Protein AF-0000000084153912 (afdb_homodimer)

Structure (mmCIF, N/CA/C/O backbone):
data_AF-0000000084153912-model_v1
#
loop_
_entity.id
_entity.type
_entity.pdbx_description
1 polymer 'Zn(2)-C6 fungal-type domain-containing protein'
#
loop_
_atom_site.group_PDB
_atom_site.id
_atom_site.type_symbol
_atom_site.label_atom_id
_atom_site.label_alt_id
_atom_site.label_comp_id
_atom_site.label_asym_id
_atom_site.label_entity_id
_atom_site.label_seq_id
_atom_site.pdbx_PDB_ins_code
_atom_site.Cartn_x
_atom_site.Cartn_y
_atom_site.Cartn_z
_atom_site.occupancy
_atom_site.B_iso_or_equiv
_atom_site.auth_seq_id
_atom_site.auth_comp_id
_atom_site.auth_asym_id
_atom_site.auth_atom_id
_atom_site.pdbx_PDB_model_num
ATOM 1 N N . MET A 1 1 ? 90.625 -29.375 1.543 1 29.06 1 MET A N 1
ATOM 2 C CA . MET A 1 1 ? 89.438 -28.594 1.212 1 29.06 1 MET A CA 1
ATOM 3 C C . MET A 1 1 ? 88.188 -29.438 1.377 1 29.06 1 MET A C 1
ATOM 5 O O . MET A 1 1 ? 87.875 -30.297 0.55 1 29.06 1 MET A O 1
ATOM 9 N N . MET A 1 2 ? 87.75 -29.734 2.609 1 36.56 2 MET A N 1
ATOM 10 C CA . MET A 1 2 ? 86.812 -30.797 3.059 1 36.56 2 MET A CA 1
ATOM 11 C C . MET A 1 2 ? 85.375 -30.484 2.658 1 36.56 2 MET A C 1
ATOM 13 O O . MET A 1 2 ? 84.938 -29.328 2.678 1 36.56 2 MET A O 1
ATOM 17 N N . PRO A 1 3 ? 84.688 -31.375 1.84 1 38 3 PRO A N 1
ATOM 18 C CA . PRO A 1 3 ? 83.375 -31.172 1.263 1 38 3 PRO A CA 1
ATOM 19 C C . PRO A 1 3 ? 82.312 -30.906 2.32 1 38 3 PRO A C 1
ATOM 21 O O . PRO A 1 3 ? 82.438 -31.297 3.479 1 38 3 PRO A O 1
ATOM 24 N N . SER A 1 4 ? 81.562 -29.734 2.275 1 36.84 4 SER A N 1
ATOM 25 C CA . SER A 1 4 ? 80.5 -29.125 3.105 1 36.84 4 SER A CA 1
ATOM 26 C C . SER A 1 4 ? 79.25 -29.969 3.115 1 36.84 4 SER A C 1
ATOM 28 O O . SER A 1 4 ? 78.688 -30.219 2.062 1 36.84 4 SER A O 1
ATOM 30 N N . ASP A 1 5 ? 79.188 -30.938 3.99 1 32.72 5 ASP A N 1
ATOM 31 C CA . ASP A 1 5 ? 78.125 -31.906 4.211 1 32.72 5 ASP A CA 1
ATOM 32 C C . ASP A 1 5 ? 76.75 -31.188 4.441 1 32.72 5 ASP A C 1
ATOM 34 O O . ASP A 1 5 ? 76.625 -30.406 5.391 1 32.72 5 ASP A O 1
ATOM 38 N N . GLU A 1 6 ? 76.062 -30.781 3.346 1 34.53 6 GLU A N 1
ATOM 39 C CA . GLU A 1 6 ? 74.75 -30.156 3.357 1 34.53 6 GLU A CA 1
ATOM 40 C C . GLU A 1 6 ? 73.75 -31.016 4.105 1 34.53 6 GLU A C 1
ATOM 42 O O . GLU A 1 6 ? 73.5 -32.188 3.746 1 34.53 6 GLU A O 1
ATOM 47 N N . MET A 1 7 ? 73.625 -30.859 5.43 1 31.34 7 MET A N 1
ATOM 48 C CA . MET A 1 7 ? 72.75 -31.578 6.363 1 31.34 7 MET A CA 1
ATOM 49 C C . MET A 1 7 ? 71.312 -31.5 5.934 1 31.34 7 MET A C 1
ATOM 51 O O . MET A 1 7 ? 70.812 -30.406 5.684 1 31.34 7 MET A O 1
ATOM 55 N N . ALA A 1 8 ? 70.688 -32.625 5.434 1 36.81 8 ALA A N 1
ATOM 56 C CA . ALA A 1 8 ? 69.312 -32.969 5.012 1 36.81 8 ALA A CA 1
ATOM 57 C C . ALA A 1 8 ? 68.312 -32.594 6.094 1 36.81 8 ALA A C 1
ATOM 59 O O . ALA A 1 8 ? 68.312 -33.188 7.176 1 36.81 8 ALA A O 1
ATOM 60 N N . SER A 1 9 ? 67.938 -31.297 6.383 1 33.66 9 SER A N 1
ATOM 61 C CA . SER A 1 9 ? 66.938 -30.906 7.398 1 33.66 9 SER A CA 1
ATOM 62 C C . SER A 1 9 ? 65.625 -31.562 7.168 1 33.66 9 SER A C 1
ATOM 64 O O . SER A 1 9 ? 65 -31.453 6.086 1 33.66 9 SER A O 1
ATOM 66 N N . SER A 1 10 ? 65.375 -32.75 7.672 1 33.38 10 SER A N 1
ATOM 67 C CA . SER A 1 10 ? 64.125 -33.5 7.633 1 33.38 10 SER A CA 1
ATOM 68 C C . SER A 1 10 ? 62.938 -32.688 8.102 1 33.38 10 SER A C 1
ATOM 70 O O . SER A 1 10 ? 63 -32.062 9.172 1 33.38 10 SER A O 1
ATOM 72 N N . LYS A 1 11 ? 62.219 -32.094 7.195 1 35.62 11 LYS A N 1
ATOM 73 C CA . LYS A 1 11 ? 60.969 -31.359 7.383 1 35.62 11 LYS A CA 1
ATOM 74 C C . LYS A 1 11 ? 59.969 -32.156 8.195 1 35.62 11 LYS A C 1
ATOM 76 O O . LYS A 1 11 ? 59.531 -33.219 7.754 1 35.62 11 LYS A O 1
ATOM 81 N N . VAL A 1 12 ? 60.156 -32.281 9.531 1 34.31 12 VAL A N 1
ATOM 82 C CA . VAL A 1 12 ? 59.219 -32.938 10.43 1 34.31 12 VAL A CA 1
ATOM 83 C C . VAL A 1 12 ? 57.812 -32.406 10.18 1 34.31 12 VAL A C 1
ATOM 85 O O . VAL A 1 12 ? 57.562 -31.203 10.203 1 34.31 12 VAL A O 1
ATOM 88 N N . ARG A 1 13 ? 57 -33.156 9.469 1 36.72 13 ARG A N 1
ATOM 89 C CA . ARG A 1 13 ? 55.594 -32.844 9.234 1 36.72 13 ARG A CA 1
ATOM 90 C C . ARG A 1 13 ? 54.844 -32.594 10.547 1 36.72 13 ARG A C 1
ATOM 92 O O . ARG A 1 13 ? 54.938 -33.406 11.477 1 36.72 13 ARG A O 1
ATOM 99 N N . ARG A 1 14 ? 54.594 -31.375 10.906 1 37.56 14 ARG A N 1
ATOM 100 C CA . ARG A 1 14 ? 53.844 -30.984 12.086 1 37.56 14 ARG A CA 1
ATOM 101 C C . ARG A 1 14 ? 52.5 -31.719 12.148 1 37.56 14 ARG A C 1
ATOM 103 O O . ARG A 1 14 ? 51.781 -31.812 11.148 1 37.56 14 ARG A O 1
ATOM 110 N N . ALA A 1 15 ? 52.375 -32.688 13.016 1 36.41 15 ALA A N 1
ATOM 111 C CA . ALA A 1 15 ? 51.125 -33.406 13.273 1 36.41 15 ALA A CA 1
ATOM 112 C C . ALA A 1 15 ? 49.969 -32.438 13.531 1 36.41 15 ALA A C 1
ATOM 114 O O . ALA A 1 15 ? 50.094 -31.516 14.336 1 36.41 15 ALA A O 1
ATOM 115 N N . HIS A 1 16 ? 49.219 -32.125 12.562 1 41.38 16 HIS A N 1
ATOM 116 C CA . HIS A 1 16 ? 48.094 -31.25 12.758 1 41.38 16 HIS A CA 1
ATOM 117 C C . HIS A 1 16 ? 47.219 -31.734 13.898 1 41.38 16 HIS A C 1
ATOM 119 O O . HIS A 1 16 ? 46.906 -32.938 14.008 1 41.38 16 HIS A O 1
ATOM 125 N N . ARG A 1 17 ? 47.312 -31.156 15.086 1 40.78 17 ARG A N 1
ATOM 126 C CA . ARG A 1 17 ? 46.469 -31.453 16.25 1 40.78 17 ARG A CA 1
ATOM 127 C C . ARG A 1 17 ? 45 -31.453 15.891 1 40.78 17 ARG A C 1
ATOM 129 O O . ARG A 1 17 ? 44.469 -30.469 15.383 1 40.78 17 ARG A O 1
ATOM 136 N N . LYS A 1 18 ? 44.406 -32.594 15.688 1 46.91 18 LYS A N 1
ATOM 137 C CA . LYS A 1 18 ? 43 -32.812 15.508 1 46.91 18 LYS A CA 1
ATOM 138 C C . LYS A 1 18 ? 42.188 -32.156 16.641 1 46.91 18 LYS A C 1
ATOM 140 O O . LYS A 1 18 ? 42.531 -32.312 17.812 1 46.91 18 LYS A O 1
ATOM 145 N N . THR A 1 19 ? 41.719 -30.953 16.359 1 50.84 19 THR A N 1
ATOM 146 C CA . THR A 1 19 ? 40.875 -30.391 17.406 1 50.84 19 THR A CA 1
ATOM 147 C C . THR A 1 19 ? 39.594 -31.234 17.578 1 50.84 19 THR A C 1
ATOM 149 O O . THR A 1 19 ? 38.906 -31.531 16.594 1 50.84 19 THR A O 1
ATOM 152 N N . ARG A 1 20 ? 39.469 -32.125 18.562 1 62.78 20 ARG A N 1
ATOM 153 C CA . ARG A 1 20 ? 38.344 -33.031 18.875 1 62.78 20 ARG A CA 1
ATOM 154 C C . ARG A 1 20 ? 37.094 -32.219 19.188 1 62.78 20 ARG A C 1
ATOM 156 O O . ARG A 1 20 ? 36 -32.781 19.297 1 62.78 20 ARG A O 1
ATOM 163 N N . THR A 1 21 ? 37.156 -30.922 19.344 1 65.19 21 THR A N 1
ATOM 164 C CA . THR A 1 21 ? 36.031 -30.156 19.828 1 65.19 21 THR A CA 1
ATOM 165 C C . THR A 1 21 ? 35.375 -29.328 18.703 1 65.19 21 THR A C 1
ATOM 167 O O . THR A 1 21 ? 34.688 -28.344 18.953 1 65.19 21 THR A O 1
ATOM 170 N N . GLY A 1 22 ? 35.688 -29.641 17.469 1 70.44 22 GLY A N 1
ATOM 171 C CA . GLY A 1 22 ? 35.094 -28.938 16.344 1 70.44 22 GLY A CA 1
ATOM 172 C C . GLY A 1 22 ? 33.594 -29.203 16.188 1 70.44 22 GLY A C 1
ATOM 173 O O . GLY A 1 22 ? 33.062 -30.141 16.797 1 70.44 22 GLY A O 1
ATOM 174 N N . CYS A 1 23 ? 32.875 -28.281 15.414 1 72.06 23 CYS A N 1
ATOM 175 C CA . CYS A 1 23 ? 31.438 -28.469 15.25 1 72.06 23 CYS A CA 1
ATOM 176 C C . CYS A 1 23 ? 31.141 -29.688 14.398 1 72.06 23 CYS A C 1
ATOM 178 O O . CYS A 1 23 ? 31.984 -30.141 13.625 1 72.06 23 CYS A O 1
ATOM 180 N N . THR A 1 24 ? 29.984 -30.438 14.547 1 77.25 24 THR A N 1
ATOM 181 C CA . THR A 1 24 ? 29.625 -31.703 13.906 1 77.25 24 THR A CA 1
ATOM 182 C C . THR A 1 24 ? 29.734 -31.594 12.391 1 77.25 24 THR A C 1
ATOM 184 O O . THR A 1 24 ? 30.109 -32.562 11.719 1 77.25 24 THR A O 1
ATOM 187 N N . ASN A 1 25 ? 29.594 -30.531 11.773 1 75.81 25 ASN A N 1
ATOM 188 C CA . ASN A 1 25 ? 29.65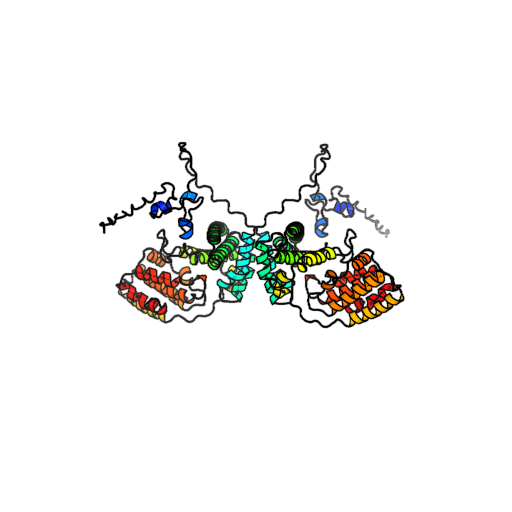6 -30.344 10.328 1 75.81 25 ASN A CA 1
ATOM 189 C C . ASN A 1 25 ? 31.094 -30.328 9.828 1 75.81 25 ASN A C 1
ATOM 191 O O . ASN A 1 25 ? 31.391 -30.938 8.805 1 75.81 25 ASN A O 1
ATOM 195 N N . CYS A 1 26 ? 31.812 -29.625 10.461 1 75.94 26 CYS A N 1
ATOM 196 C CA . CYS A 1 26 ? 33.219 -29.609 10.078 1 75.94 26 CYS A CA 1
ATOM 197 C C . CYS A 1 26 ? 33.844 -30.984 10.234 1 75.94 26 CYS A C 1
ATOM 199 O O . CYS A 1 26 ? 34.656 -31.422 9.391 1 75.94 26 CYS A O 1
ATOM 201 N N . LYS A 1 27 ? 33.406 -31.734 11.305 1 77.06 27 LYS A N 1
ATOM 202 C CA . LYS A 1 27 ? 33.875 -33.094 11.516 1 77.06 27 LYS A CA 1
ATOM 203 C C . LYS A 1 27 ? 33.438 -34 10.367 1 77.06 27 LYS A C 1
ATOM 205 O O . LYS A 1 27 ? 34.219 -34.812 9.883 1 77.06 27 LYS A O 1
ATOM 210 N N . ARG A 1 28 ? 32.25 -33.844 9.922 1 75.44 28 ARG A N 1
ATOM 211 C CA . ARG A 1 28 ? 31.719 -34.656 8.836 1 75.44 28 ARG A CA 1
ATOM 212 C C . ARG A 1 28 ? 32.438 -34.375 7.523 1 75.44 28 ARG A C 1
ATOM 214 O O . ARG A 1 28 ? 32.688 -35.281 6.738 1 75.44 28 ARG A O 1
ATOM 221 N N . ARG A 1 29 ? 32.875 -33.25 7.281 1 75.94 29 ARG A N 1
ATOM 222 C CA . ARG A 1 29 ? 33.531 -32.812 6.055 1 75.94 29 ARG A CA 1
ATOM 223 C C . ARG A 1 29 ? 35.031 -32.969 6.148 1 75.94 29 ARG A C 1
ATOM 225 O O . ARG A 1 29 ? 35.75 -32.688 5.184 1 75.94 29 ARG A O 1
ATOM 232 N N . ARG A 1 30 ? 35.531 -33.344 7.309 1 74.44 30 ARG A N 1
ATOM 233 C CA . ARG A 1 30 ? 36.938 -33.625 7.578 1 74.44 30 ARG A CA 1
ATOM 234 C C . ARG A 1 30 ? 37.781 -32.406 7.305 1 74.44 30 ARG A C 1
ATOM 236 O O . ARG A 1 30 ? 38.875 -32.531 6.715 1 74.44 30 ARG A O 1
ATOM 243 N N . ILE A 1 31 ? 37.156 -31.156 7.617 1 78.62 31 ILE A N 1
ATOM 244 C CA . ILE A 1 31 ? 37.969 -29.938 7.547 1 78.62 31 ILE A CA 1
ATOM 245 C C . ILE A 1 31 ? 38.312 -29.453 8.953 1 78.62 31 ILE A C 1
ATOM 247 O O . ILE A 1 31 ? 37.594 -29.75 9.906 1 78.62 31 ILE A O 1
ATOM 251 N N . LYS A 1 32 ? 39.406 -28.719 9.141 1 76 32 LYS A N 1
ATOM 252 C CA . LYS A 1 32 ? 39.812 -28.188 10.43 1 76 32 LYS A CA 1
ATOM 253 C C . LYS A 1 32 ? 38.875 -27.078 10.914 1 76 32 LYS A C 1
ATOM 255 O O . LYS A 1 32 ? 38.781 -26.031 10.273 1 76 32 LYS A O 1
ATOM 260 N N . CYS A 1 33 ? 38 -27.25 11.93 1 73.38 33 CYS A N 1
ATOM 261 C CA . CYS A 1 33 ? 37.094 -26.297 12.57 1 73.38 33 CYS A CA 1
ATOM 262 C C . CYS A 1 33 ? 37.875 -25.281 13.398 1 73.38 33 CYS A C 1
ATOM 264 O O . CYS A 1 33 ? 38.906 -25.625 14.023 1 73.38 33 CYS A O 1
ATOM 266 N N . ASP A 1 34 ? 37.719 -24.031 13.422 1 75.75 34 ASP A N 1
ATOM 267 C CA . ASP A 1 34 ? 38.406 -23.047 14.25 1 75.75 34 ASP A CA 1
ATOM 268 C C . ASP A 1 34 ? 37.781 -22.953 15.633 1 75.75 34 ASP A C 1
ATOM 270 O O . ASP A 1 34 ? 38.156 -22.109 16.453 1 75.75 34 ASP A O 1
ATOM 274 N N . GLU A 1 35 ? 36.75 -23.766 15.977 1 73.38 35 GLU A N 1
ATOM 275 C CA . GLU A 1 35 ? 36.094 -23.984 17.266 1 73.38 35 GLU A CA 1
ATOM 276 C C . GLU A 1 35 ? 35.562 -22.688 17.828 1 73.38 35 GLU A C 1
ATOM 278 O O . GLU A 1 35 ? 35.312 -22.578 19.031 1 73.38 35 GLU A O 1
ATOM 283 N N . GLN A 1 36 ? 35.469 -21.719 16.969 1 74 36 GLN A N 1
ATOM 284 C CA . GLN A 1 36 ? 34.844 -20.5 17.469 1 74 36 GLN A CA 1
ATOM 285 C C . GLN A 1 36 ? 33.344 -20.703 17.719 1 74 36 GLN A C 1
ATOM 287 O O . GLN A 1 36 ? 32.688 -21.391 16.953 1 74 36 GLN A O 1
ATOM 292 N N . LYS A 1 37 ? 32.812 -20.422 18.938 1 68.19 37 LYS A N 1
ATOM 293 C CA . LYS A 1 37 ? 31.391 -20.391 19.344 1 68.19 37 LYS A CA 1
ATOM 294 C C . LYS A 1 37 ? 30.812 -18.984 19.188 1 68.19 37 LYS A C 1
ATOM 296 O O . LYS A 1 37 ? 31.547 -18 19.219 1 68.19 37 LYS A O 1
ATOM 301 N N . PRO A 1 38 ? 29.531 -18.984 18.812 1 63.41 38 PRO A N 1
ATOM 302 C CA . PRO A 1 38 ? 28.578 -20.109 18.75 1 63.41 38 PRO A CA 1
ATOM 303 C C . PRO A 1 38 ? 28.625 -20.844 17.406 1 63.41 38 PRO A C 1
ATOM 305 O O . PRO A 1 38 ? 28.141 -21.969 17.312 1 63.41 38 PRO A O 1
ATOM 308 N N . SER A 1 39 ? 29.188 -20.219 16.344 1 72.56 39 SER A N 1
ATOM 309 C CA . SER A 1 39 ? 29.375 -20.891 15.07 1 72.56 39 SER A CA 1
ATOM 310 C C . SER A 1 39 ? 30.828 -20.781 14.594 1 72.56 39 SER A C 1
ATOM 312 O O . SER A 1 39 ? 31.453 -19.719 14.711 1 72.56 39 SER A O 1
ATOM 314 N N . CYS A 1 40 ? 31.359 -21.875 14.102 1 73.94 40 CYS A N 1
ATOM 315 C CA . CYS A 1 40 ? 32.75 -21.828 13.672 1 73.94 40 CYS A CA 1
ATOM 316 C C . CYS A 1 40 ? 32.875 -21.094 12.344 1 73.94 40 CYS A C 1
ATOM 318 O O . CYS A 1 40 ? 31.938 -21.047 11.555 1 73.94 40 CYS A O 1
ATOM 320 N N . SER A 1 41 ? 34.031 -20.312 12.102 1 74.81 41 SER A N 1
ATOM 321 C CA . SER A 1 41 ? 34.281 -19.484 10.938 1 74.81 41 SER A CA 1
ATOM 322 C C . SER A 1 41 ? 34.188 -20.281 9.648 1 74.81 41 SER A C 1
ATOM 324 O O . SER A 1 41 ? 33.875 -19.75 8.586 1 74.81 41 SER A O 1
ATOM 326 N N . LYS A 1 42 ? 34.469 -21.609 9.68 1 73.56 42 LYS A N 1
ATOM 327 C CA . LYS A 1 42 ? 34.469 -22.453 8.484 1 73.56 42 LYS A CA 1
ATOM 328 C C . LYS A 1 42 ? 33.031 -22.766 8.039 1 73.56 42 LYS A C 1
ATOM 330 O O . LYS A 1 42 ? 32.75 -22.812 6.836 1 73.56 42 LYS A O 1
ATOM 335 N N . CYS A 1 43 ? 32.188 -23.125 8.945 1 69.31 43 CYS A N 1
ATOM 336 C CA . CYS A 1 43 ? 30.766 -23.312 8.648 1 69.31 43 CYS A CA 1
ATOM 337 C C . CYS A 1 43 ? 30.109 -22.016 8.195 1 69.31 43 CYS A C 1
ATOM 339 O O . CYS A 1 43 ? 29.328 -22 7.246 1 69.31 43 CYS A O 1
ATOM 341 N N . ILE A 1 44 ? 30.547 -20.875 8.766 1 68.44 44 ILE A N 1
ATOM 342 C CA . ILE A 1 44 ? 30.031 -19.562 8.391 1 68.44 44 ILE A CA 1
ATOM 343 C C . ILE A 1 44 ? 30.469 -19.234 6.965 1 68.44 44 ILE A C 1
ATOM 345 O O . ILE A 1 44 ? 29.656 -18.781 6.16 1 68.44 44 ILE A O 1
ATOM 349 N N . GLN A 1 45 ? 31.594 -19.422 6.566 1 68 45 GLN A N 1
ATOM 350 C CA . GLN A 1 45 ? 32.156 -19.047 5.266 1 68 45 GLN A CA 1
ATOM 351 C C . GLN A 1 45 ? 31.547 -19.906 4.152 1 68 45 GLN A C 1
ATOM 353 O O . GLN A 1 45 ? 31.375 -19.422 3.029 1 68 45 GLN A O 1
ATOM 358 N N . ARG A 1 46 ? 31.172 -21.141 4.523 1 67.62 46 ARG A N 1
ATOM 359 C CA . ARG A 1 46 ? 30.688 -22.062 3.49 1 67.62 46 ARG A CA 1
ATOM 360 C C . ARG A 1 46 ? 29.188 -22.281 3.609 1 67.62 46 ARG A C 1
ATOM 362 O O . ARG A 1 46 ? 28.609 -23.062 2.861 1 67.62 46 ARG A O 1
ATOM 369 N N . GLY A 1 47 ? 28.531 -21.625 4.543 1 63.81 47 GLY A N 1
ATOM 370 C CA . GLY A 1 47 ? 27.078 -21.562 4.703 1 63.81 47 GLY A CA 1
ATOM 371 C C . GLY A 1 47 ? 26.484 -22.828 5.27 1 63.81 47 GLY A C 1
ATOM 372 O O . GLY A 1 47 ? 25.312 -23.141 5.008 1 63.81 47 GLY A O 1
ATOM 373 N N . PHE A 1 48 ? 27.203 -23.562 5.973 1 66.69 48 PHE A N 1
ATOM 374 C CA . PHE A 1 48 ? 26.703 -24.781 6.602 1 66.69 48 PHE A CA 1
ATOM 375 C C . PHE A 1 48 ? 26.203 -24.5 8.008 1 66.69 48 PHE A C 1
ATOM 377 O O . PHE A 1 48 ? 26.641 -23.547 8.656 1 66.69 48 PHE A O 1
ATOM 384 N N . ARG A 1 49 ? 25.172 -25.25 8.555 1 63.53 49 ARG A N 1
ATOM 385 C CA . ARG A 1 49 ? 24.766 -25.234 9.961 1 63.53 49 ARG A CA 1
ATOM 386 C C . ARG A 1 49 ? 25.875 -25.812 10.844 1 63.53 49 ARG A C 1
ATOM 388 O O . ARG A 1 49 ? 26.141 -27.016 10.805 1 63.53 49 ARG A O 1
ATOM 395 N N . CYS A 1 50 ? 26.297 -24.844 11.695 1 67.38 50 CYS A N 1
ATOM 396 C CA . CYS A 1 50 ? 27.406 -25.234 12.547 1 67.38 50 CYS A CA 1
ATOM 397 C C . CYS A 1 50 ? 26.953 -26.141 13.688 1 67.38 50 CYS A C 1
ATOM 399 O O . CYS A 1 50 ? 25.891 -25.922 14.266 1 67.38 50 CYS A O 1
ATOM 401 N N . GLY A 1 51 ? 27.438 -27.266 13.938 1 68.19 51 GLY A N 1
ATOM 402 C CA . GLY A 1 51 ? 27.109 -28.25 14.953 1 68.19 51 GLY A CA 1
ATOM 403 C C . GLY A 1 51 ? 27.219 -27.719 16.359 1 68.19 51 GLY A C 1
ATOM 404 O O . GLY A 1 51 ? 26.719 -28.344 17.312 1 68.19 51 GLY A O 1
ATOM 405 N N . TYR A 1 52 ? 27.953 -26.516 16.625 1 69.44 52 TYR A N 1
ATOM 406 C CA . TYR A 1 52 ? 28.047 -25.938 17.953 1 69.44 52 TYR A CA 1
ATOM 407 C C . TYR A 1 52 ? 26.734 -25.312 18.391 1 69.44 52 TYR A C 1
ATOM 409 O O . TYR A 1 52 ? 26.438 -25.203 19.578 1 69.44 52 TYR A O 1
ATOM 417 N N . LEU A 1 53 ? 25.938 -24.812 17.594 1 53.34 53 LEU A N 1
ATOM 418 C CA . LEU A 1 53 ? 24.656 -24.188 17.922 1 53.34 53 LEU A CA 1
ATOM 419 C C . LEU A 1 53 ? 23.672 -25.234 18.469 1 53.34 53 LEU A C 1
ATOM 421 O O . LEU A 1 53 ? 22.781 -24.891 19.25 1 53.34 53 LEU A O 1
ATOM 425 N N . THR A 1 54 ? 23.656 -26.438 18.125 1 44.41 54 THR A N 1
ATOM 426 C CA . THR A 1 54 ? 22.719 -27.453 18.562 1 44.41 54 THR A CA 1
ATOM 427 C C . THR A 1 54 ? 23.062 -27.953 19.969 1 44.41 54 THR A C 1
ATOM 429 O O . THR A 1 54 ? 22.312 -28.719 20.562 1 44.41 54 THR A O 1
ATOM 432 N N . ARG A 1 55 ? 24.172 -27.719 20.453 1 40.47 55 ARG A N 1
ATOM 433 C CA . ARG A 1 55 ? 24.531 -28.547 21.594 1 40.47 55 ARG A CA 1
ATOM 434 C C . ARG A 1 55 ? 23.984 -27.953 22.891 1 40.47 55 ARG A C 1
ATOM 436 O O . ARG A 1 55 ? 24.625 -27.078 23.484 1 40.47 55 ARG A O 1
ATOM 443 N N . HIS A 1 56 ? 22.719 -27.641 23.203 1 32.28 56 HIS A N 1
ATOM 444 C CA . HIS A 1 56 ? 22.422 -27.609 24.625 1 32.28 56 HIS A CA 1
ATOM 445 C C . HIS A 1 56 ? 22.781 -28.922 25.297 1 32.28 56 HIS A C 1
ATOM 447 O O . HIS A 1 56 ? 22.516 -30 24.734 1 32.28 56 HIS A O 1
ATOM 453 N N . PRO A 1 57 ? 23.594 -29 26.188 1 30.66 57 PRO A N 1
ATOM 454 C CA . PRO A 1 57 ? 23.797 -30.172 27.031 1 30.66 57 PRO A CA 1
ATOM 455 C C . PRO A 1 57 ? 22.5 -30.703 27.641 1 30.66 57 PRO A C 1
ATOM 457 O O . PRO A 1 57 ? 21.875 -30.016 28.469 1 30.66 57 PRO A O 1
ATOM 460 N N . GLU A 1 58 ? 21.453 -31.125 27.016 1 28.31 58 GLU A N 1
ATOM 461 C CA . GLU A 1 58 ? 20.438 -31.859 27.766 1 28.31 58 GLU A CA 1
ATOM 462 C C . GLU A 1 58 ? 21.062 -32.938 28.625 1 28.31 58 GLU A C 1
ATOM 464 O O . GLU A 1 58 ? 21.938 -33.688 28.156 1 28.31 58 GLU A O 1
ATOM 469 N N . CYS A 1 59 ? 21.109 -32.781 29.922 1 28.27 59 CYS A N 1
ATOM 470 C CA . CYS A 1 59 ? 21.141 -33.75 31.016 1 28.27 59 CYS A CA 1
ATOM 471 C C . CYS A 1 59 ? 20.328 -35 30.672 1 28.27 59 CYS A C 1
ATOM 473 O O . CYS A 1 59 ? 19.297 -34.906 29.984 1 28.27 59 CYS A O 1
ATOM 475 N N . ASP A 1 60 ? 20.797 -36.25 30.812 1 28.41 60 ASP A N 1
ATOM 476 C CA . ASP A 1 60 ? 20.469 -37.656 30.641 1 28.41 60 ASP A CA 1
ATOM 477 C C . ASP A 1 60 ? 19.156 -38 31.344 1 28.41 60 ASP A C 1
ATOM 479 O O . ASP A 1 60 ? 18.875 -39.188 31.594 1 28.41 60 ASP A O 1
ATOM 483 N N . SER A 1 61 ? 18.484 -37.125 32.156 1 29.77 61 SER A N 1
ATOM 484 C CA . SER A 1 61 ? 17.469 -37.906 32.875 1 29.77 61 SER A CA 1
ATOM 485 C C . SER A 1 61 ? 16.578 -38.656 31.906 1 29.77 61 SER A C 1
ATOM 487 O O . SER A 1 61 ? 16.344 -38.219 30.781 1 29.77 61 SER A O 1
ATOM 489 N N . PRO A 1 62 ? 16.266 -40.031 32.156 1 29.31 62 PRO A N 1
ATOM 490 C CA . PRO A 1 62 ? 15.477 -40.969 31.359 1 29.31 62 PRO A CA 1
ATOM 491 C C . PRO A 1 62 ? 14.18 -40.344 30.828 1 29.31 62 PRO A C 1
ATOM 493 O O . PRO A 1 62 ? 13.289 -40 31.625 1 29.31 62 PRO A O 1
ATOM 496 N N . VAL A 1 63 ? 14.188 -39.25 30.188 1 28.5 63 VAL A N 1
ATOM 497 C CA . VAL A 1 63 ? 12.883 -38.719 29.828 1 28.5 63 VAL A CA 1
ATOM 498 C C . VAL A 1 63 ? 12.078 -39.781 29.078 1 28.5 63 VAL A C 1
ATOM 500 O O . VAL A 1 63 ? 12.578 -40.375 28.125 1 28.5 63 VAL A O 1
ATOM 503 N N . ALA A 1 64 ? 11.07 -40.469 29.703 1 30.2 64 ALA A N 1
ATOM 504 C CA . ALA A 1 64 ? 9.961 -41.25 29.172 1 30.2 64 ALA A CA 1
ATOM 505 C C . ALA A 1 64 ? 9.484 -40.719 27.828 1 30.2 64 ALA A C 1
ATOM 507 O O . ALA A 1 64 ? 9.453 -39.5 27.625 1 30.2 64 ALA A O 1
ATOM 508 N N . ALA A 1 65 ? 9.531 -41.406 26.688 1 27.86 65 ALA A N 1
ATOM 509 C CA . ALA A 1 65 ? 9.008 -41.312 25.328 1 27.86 65 ALA A CA 1
ATOM 510 C C . ALA A 1 65 ? 7.633 -40.656 25.328 1 27.86 65 ALA A C 1
ATOM 512 O O . ALA A 1 65 ? 6.613 -41.344 25.5 1 27.86 65 ALA A O 1
ATOM 513 N N . ALA A 1 66 ? 7.363 -39.656 26.094 1 30.7 66 ALA A N 1
ATOM 514 C CA . ALA A 1 66 ? 5.992 -39.188 25.922 1 30.7 66 ALA A CA 1
ATOM 515 C C . ALA A 1 66 ? 5.625 -39.125 24.438 1 30.7 66 ALA A C 1
ATOM 517 O O . ALA A 1 66 ? 6.441 -38.719 23.609 1 30.7 66 ALA A O 1
ATOM 518 N N . THR A 1 67 ? 4.77 -39.938 23.891 1 28.05 67 THR A N 1
ATOM 519 C CA . THR A 1 67 ? 4.113 -39.969 22.578 1 28.05 67 THR A CA 1
ATOM 520 C C . THR A 1 67 ? 3.902 -38.531 22.047 1 28.05 67 THR A C 1
ATOM 522 O O . THR A 1 67 ? 3.256 -37.719 22.703 1 28.05 67 THR A O 1
ATOM 525 N N . ASP A 1 68 ? 4.848 -37.938 21.531 1 31.69 68 ASP A N 1
ATOM 526 C CA . ASP A 1 68 ? 4.809 -36.625 20.891 1 31.69 68 ASP A CA 1
ATOM 527 C C . ASP A 1 68 ? 3.5 -36.438 20.125 1 31.69 68 ASP A C 1
ATOM 529 O O . ASP A 1 68 ? 3.291 -37.031 19.078 1 31.69 68 ASP A O 1
ATOM 533 N N . SER A 1 69 ? 2.375 -36.469 20.828 1 32.94 69 SER A N 1
ATOM 534 C CA . SER A 1 69 ? 1.138 -36.062 20.172 1 32.94 69 SER A CA 1
ATOM 535 C C . SER A 1 69 ? 1.383 -34.906 19.188 1 32.94 69 SER A C 1
ATOM 537 O O . SER A 1 69 ? 2.188 -34 19.469 1 32.94 69 SER A O 1
ATOM 539 N N . PRO A 1 70 ? 1.113 -35.062 17.938 1 34.19 70 PRO A N 1
ATOM 540 C CA . PRO A 1 70 ? 1.232 -33.969 16.953 1 34.19 70 PRO A CA 1
ATOM 541 C C . PRO A 1 70 ? 0.923 -32.594 17.562 1 34.19 70 PRO A C 1
ATOM 543 O O . PRO A 1 70 ? -0.068 -32.438 18.281 1 34.19 70 PRO A O 1
ATOM 546 N N . GLN A 1 71 ? 1.908 -31.922 18.188 1 36.28 71 GLN A N 1
ATOM 547 C CA . GLN A 1 71 ? 1.654 -30.562 18.656 1 36.28 71 GLN A CA 1
ATOM 548 C C . GLN A 1 71 ? 0.566 -29.875 17.828 1 36.28 71 GLN A C 1
ATOM 550 O O . GLN A 1 71 ? 0.534 -30.016 16.609 1 36.28 71 GLN A O 1
ATOM 555 N N . PRO A 1 72 ? -0.566 -29.594 18.359 1 38.88 72 PRO A N 1
ATOM 556 C CA . PRO A 1 72 ? -1.57 -28.859 17.578 1 38.88 72 PRO A CA 1
ATOM 557 C C . PRO A 1 72 ? -0.954 -27.812 16.656 1 38.88 72 PRO A C 1
ATOM 559 O O . PRO A 1 72 ? 0.139 -27.312 16.922 1 38.88 72 PRO A O 1
ATOM 562 N N . PRO A 1 73 ? -1.158 -27.812 15.383 1 41.69 73 PRO A N 1
ATOM 563 C CA . PRO A 1 73 ? -0.67 -26.766 14.477 1 41.69 73 PRO A CA 1
ATOM 564 C C . PRO A 1 73 ? -0.551 -25.406 15.141 1 41.69 73 PRO A C 1
ATOM 566 O O . PRO A 1 73 ? -1.314 -25.094 16.062 1 41.69 73 PRO A O 1
ATOM 569 N N . ALA A 1 74 ? 0.56 -24.859 15.469 1 43.5 74 ALA A N 1
ATOM 570 C CA . ALA A 1 74 ? 0.784 -23.516 16 1 43.5 74 ALA A CA 1
ATOM 571 C C . ALA A 1 74 ? -0.381 -22.594 15.664 1 43.5 74 ALA A C 1
ATOM 573 O O . ALA A 1 74 ? -0.914 -22.641 14.555 1 43.5 74 ALA A O 1
ATOM 574 N N . PRO A 1 75 ? -1.187 -22.141 16.578 1 47.56 75 PRO A N 1
ATOM 575 C CA . PRO A 1 75 ? -2.322 -21.25 16.328 1 47.56 75 PRO A CA 1
ATOM 576 C C . PRO A 1 75 ? -2.006 -20.172 15.297 1 47.56 75 PRO A C 1
ATOM 578 O O . PRO A 1 75 ? -0.896 -19.625 15.289 1 47.56 75 PRO A O 1
ATOM 581 N N . THR A 1 76 ? -2.469 -20.328 14.156 1 61.78 76 THR A N 1
ATOM 582 C CA . THR A 1 76 ? -2.381 -19.312 13.117 1 61.78 76 THR A CA 1
ATOM 583 C C . THR A 1 76 ? -2.539 -17.922 13.711 1 61.78 76 THR A C 1
ATOM 585 O O . THR A 1 76 ? -3.539 -17.625 14.367 1 61.78 76 THR A O 1
ATOM 588 N N . HIS A 1 77 ? -1.493 -17.219 14.039 1 76.56 77 HIS A N 1
ATOM 589 C CA . HIS A 1 77 ? -1.472 -15.852 14.555 1 76.56 77 HIS A CA 1
ATOM 590 C C . HIS A 1 77 ? -2.521 -14.984 13.867 1 76.56 77 HIS A C 1
ATOM 592 O O . HIS A 1 77 ? -2.711 -15.086 12.656 1 76.56 77 HIS A O 1
ATOM 598 N N . GLU A 1 78 ? -3.342 -14.406 14.688 1 89.56 78 GLU A N 1
ATOM 599 C CA . GLU A 1 78 ? -4.359 -13.5 14.164 1 89.56 78 GLU A CA 1
ATOM 600 C C . GLU A 1 78 ? -3.725 -12.336 13.398 1 89.56 78 GLU A C 1
ATOM 602 O O . GLU A 1 78 ? -2.746 -11.75 13.859 1 89.56 78 GLU A O 1
ATOM 607 N N . LEU A 1 79 ? -4.191 -12.148 12.188 1 93.62 79 LEU A N 1
ATOM 608 C CA . LEU A 1 79 ? -3.658 -11.086 11.344 1 93.62 79 LEU A CA 1
ATOM 609 C C . LEU A 1 79 ? -4.191 -9.727 11.781 1 93.62 79 LEU A C 1
ATOM 611 O O . LEU A 1 79 ? -5.359 -9.602 12.156 1 93.62 79 LEU A O 1
ATOM 615 N N . PRO A 1 80 ? -3.348 -8.727 11.828 1 95.69 80 PRO A N 1
ATOM 616 C CA . PRO A 1 80 ? -3.762 -7.359 12.156 1 95.69 80 PRO A CA 1
ATOM 617 C C . PRO A 1 80 ? -4.48 -6.664 11 1 95.69 80 PRO A C 1
ATOM 619 O O . PRO A 1 80 ? -3.951 -5.703 10.43 1 95.69 80 PRO A O 1
ATOM 622 N N . MET A 1 81 ? -5.73 -7.012 10.742 1 96.62 81 MET A N 1
ATOM 623 C CA . MET A 1 81 ? -6.449 -6.59 9.539 1 96.62 81 MET A CA 1
ATOM 624 C C . MET A 1 81 ? -6.711 -5.09 9.562 1 96.62 81 MET A C 1
ATOM 626 O O . MET A 1 81 ? -6.695 -4.438 8.516 1 96.62 81 MET A O 1
ATOM 630 N N . ARG A 1 82 ? -6.879 -4.555 10.727 1 95.12 82 ARG A N 1
ATOM 631 C CA . ARG A 1 82 ? -7.152 -3.123 10.82 1 95.12 82 ARG A CA 1
ATOM 632 C C . ARG A 1 82 ? -5.953 -2.305 10.359 1 95.12 82 ARG A C 1
ATOM 634 O O . ARG A 1 82 ? -6.09 -1.403 9.531 1 95.12 82 ARG A O 1
ATOM 641 N N . GLU A 1 83 ? -4.812 -2.65 10.906 1 97.56 83 GLU A N 1
ATOM 642 C CA . GLU A 1 83 ? -3.596 -1.932 10.531 1 97.56 83 GLU A CA 1
ATOM 643 C C . GLU A 1 83 ? -3.264 -2.131 9.055 1 97.56 83 GLU A C 1
ATOM 645 O O . GLU A 1 83 ? -2.828 -1.195 8.383 1 97.56 83 GLU A O 1
ATOM 650 N N . LEU A 1 84 ? -3.516 -3.328 8.555 1 98.5 84 LEU A N 1
ATOM 651 C CA . LEU A 1 84 ? -3.254 -3.619 7.148 1 98.5 84 LEU A CA 1
ATOM 652 C C . LEU A 1 84 ? -4.168 -2.799 6.246 1 98.5 84 LEU A C 1
ATOM 654 O O . LEU A 1 84 ? -3.719 -2.244 5.238 1 98.5 84 LEU A O 1
ATOM 658 N N . GLN A 1 85 ? -5.379 -2.717 6.66 1 97.88 85 GLN A N 1
ATOM 659 C CA . GLN A 1 85 ? -6.348 -1.936 5.898 1 97.88 85 GLN A CA 1
ATOM 660 C C . GLN A 1 85 ? -5.969 -0.456 5.883 1 97.88 85 GLN A C 1
ATOM 662 O O . GLN A 1 85 ? -6.051 0.2 4.844 1 97.88 85 GLN A O 1
ATOM 667 N N . LEU A 1 86 ? -5.578 0.019 6.949 1 98 86 LEU A N 1
ATOM 668 C CA . LEU A 1 86 ? -5.246 1.435 7.074 1 98 86 LEU A CA 1
ATOM 669 C C . LEU A 1 86 ? -3.994 1.772 6.273 1 98 86 LEU A C 1
ATOM 671 O O . LEU A 1 86 ? -3.939 2.809 5.605 1 98 86 LEU A O 1
ATOM 675 N N . LEU A 1 87 ? -2.984 0.912 6.332 1 98.69 87 LEU A N 1
ATOM 676 C CA . LEU A 1 87 ? -1.784 1.168 5.543 1 98.69 87 LEU A CA 1
ATOM 677 C C . LEU A 1 87 ? -2.092 1.11 4.051 1 98.69 87 LEU A C 1
ATOM 679 O O . LEU A 1 87 ? -1.584 1.924 3.275 1 98.69 87 LEU A O 1
ATOM 683 N N . HIS A 1 88 ? -2.865 0.146 3.695 1 98.62 88 HIS A N 1
ATOM 684 C CA . HIS A 1 88 ? -3.271 0.058 2.299 1 98.62 88 HIS A CA 1
ATOM 685 C C . HIS A 1 88 ? -4.004 1.318 1.856 1 98.62 88 HIS A C 1
ATOM 687 O O . HIS A 1 88 ? -3.754 1.84 0.768 1 98.62 88 HIS A O 1
ATOM 693 N N . HIS A 1 89 ? -4.91 1.803 2.676 1 97.38 89 HIS A N 1
ATOM 694 C CA . HIS A 1 89 ? -5.645 3.023 2.363 1 97.38 89 HIS A CA 1
ATOM 695 C C . HIS A 1 89 ? -4.703 4.219 2.242 1 97.38 89 HIS A C 1
ATOM 697 O O . HIS A 1 89 ? -4.871 5.059 1.358 1 97.38 89 HIS A O 1
ATOM 703 N N . PHE A 1 90 ? -3.738 4.25 3.121 1 98.19 90 PHE A N 1
ATOM 704 C CA . PHE A 1 90 ? -2.764 5.332 3.061 1 98.19 90 PHE A CA 1
ATOM 705 C C . PHE A 1 90 ? -2.037 5.332 1.721 1 98.19 90 PHE A C 1
ATOM 707 O O . PHE A 1 90 ? -1.877 6.383 1.095 1 98.19 90 PHE A O 1
ATOM 714 N N . THR A 1 91 ? -1.653 4.125 1.245 1 98 91 THR A N 1
ATOM 715 C CA . THR A 1 91 ? -0.77 4.008 0.091 1 98 91 THR A CA 1
ATOM 716 C C . THR A 1 91 ? -1.575 3.961 -1.205 1 98 91 THR A C 1
ATOM 718 O O . THR A 1 91 ? -1.004 3.9 -2.295 1 98 91 THR A O 1
ATOM 721 N N . THR A 1 92 ? -2.877 3.984 -1.074 1 96.25 92 THR A N 1
ATOM 722 C CA . THR A 1 92 ? -3.674 3.963 -2.297 1 96.25 92 THR A CA 1
ATOM 723 C C . THR A 1 92 ? -4.523 5.223 -2.41 1 96.25 92 THR A C 1
ATOM 725 O O . THR A 1 92 ? -4.926 5.609 -3.51 1 96.25 92 THR A O 1
ATOM 728 N N . SER A 1 93 ? -4.777 5.91 -1.28 1 94.81 93 SER A N 1
ATOM 729 C CA . SER A 1 93 ? -5.707 7.035 -1.343 1 94.81 93 SER A CA 1
ATOM 730 C C . SER A 1 93 ? -5.184 8.227 -0.553 1 94.81 93 SER A C 1
ATOM 732 O O . SER A 1 93 ? -4.98 9.312 -1.111 1 94.81 93 SER A O 1
ATOM 734 N N . THR A 1 94 ? -4.82 8.055 0.707 1 95.38 94 THR A N 1
ATOM 735 C CA . THR A 1 94 ? -4.48 9.156 1.604 1 95.38 94 THR A CA 1
ATOM 736 C C . THR A 1 94 ? -3.26 9.914 1.096 1 95.38 94 THR A C 1
ATOM 738 O O . THR A 1 94 ? -3.227 11.141 1.129 1 95.38 94 THR A O 1
ATOM 741 N N . TYR A 1 95 ? -2.25 9.188 0.644 1 95 95 TYR A N 1
ATOM 742 C CA . TYR A 1 95 ? -0.992 9.797 0.224 1 95 95 TYR A CA 1
ATOM 743 C C . TYR A 1 95 ? -1.23 10.867 -0.834 1 95 95 TYR A C 1
ATOM 745 O O . TYR A 1 95 ? -0.53 11.883 -0.869 1 95 95 TYR A O 1
ATOM 753 N N . ALA A 1 96 ? -2.217 10.688 -1.644 1 92.5 96 ALA A N 1
ATOM 754 C CA . ALA A 1 96 ? -2.467 11.547 -2.795 1 92.5 96 ALA A CA 1
ATOM 755 C C . ALA A 1 96 ? -3.029 12.898 -2.355 1 92.5 96 ALA A C 1
ATOM 757 O O . ALA A 1 96 ? -3.004 13.867 -3.121 1 92.5 96 ALA A O 1
ATOM 758 N N . THR A 1 97 ? -3.479 12.953 -1.156 1 90.25 97 THR A N 1
ATOM 759 C CA . THR A 1 97 ? -4.07 14.188 -0.641 1 90.25 97 THR A CA 1
ATOM 760 C C . THR A 1 97 ? -3.006 15.078 -0.009 1 90.25 97 THR A C 1
ATOM 762 O O . THR A 1 97 ? -3.268 16.234 0.31 1 90.25 97 THR A O 1
ATOM 765 N N . LEU A 1 98 ? -1.817 14.625 0.13 1 89.88 98 LEU A N 1
ATOM 766 C CA . LEU A 1 98 ? -0.821 15.305 0.95 1 89.88 98 LEU A CA 1
ATOM 767 C C . LEU A 1 98 ? -0.004 16.281 0.113 1 89.88 98 LEU A C 1
ATOM 769 O O . LEU A 1 98 ? 0.673 17.156 0.657 1 89.88 98 LEU A O 1
ATOM 773 N N . SER A 1 99 ? -0.056 16.094 -1.204 1 84.44 99 SER A N 1
ATOM 774 C CA . SER A 1 99 ? 0.656 17 -2.1 1 84.44 99 SER A CA 1
ATOM 775 C C . SER A 1 99 ? 0.085 16.938 -3.512 1 84.44 99 SER A C 1
ATOM 777 O O . SER A 1 99 ? -0.37 15.883 -3.963 1 84.44 99 SER A O 1
ATOM 779 N N . PRO A 1 100 ? 0.148 18.031 -4.191 1 82.25 100 PRO A N 1
ATOM 780 C CA . PRO A 1 100 ? -0.219 18 -5.609 1 82.25 100 PRO A CA 1
ATOM 781 C C . PRO A 1 100 ? 0.947 17.594 -6.512 1 82.25 100 PRO A C 1
ATOM 783 O O . PRO A 1 100 ? 0.745 17.297 -7.691 1 82.25 100 PRO A O 1
ATOM 786 N N . ARG A 1 101 ? 2.156 17.656 -5.996 1 84.62 101 ARG A N 1
ATOM 787 C CA . ARG A 1 101 ? 3.357 17.359 -6.77 1 84.62 101 ARG A CA 1
ATOM 788 C C . ARG A 1 101 ? 3.574 15.844 -6.887 1 84.62 101 ARG A C 1
ATOM 790 O O . ARG A 1 101 ? 3.682 15.148 -5.871 1 84.62 101 ARG A O 1
ATOM 797 N N . GLY A 1 102 ? 3.732 15.398 -8.109 1 88.38 102 GLY A N 1
ATOM 798 C CA . GLY A 1 102 ? 3.838 13.969 -8.375 1 88.38 102 GLY A CA 1
ATOM 799 C C . GLY A 1 102 ? 4.992 13.312 -7.645 1 88.38 102 GLY A C 1
ATOM 800 O O . GLY A 1 102 ? 4.824 12.25 -7.039 1 88.38 102 GLY A O 1
ATOM 801 N N . HIS A 1 103 ? 6.141 13.93 -7.711 1 90.19 103 HIS A N 1
ATOM 802 C CA . HIS A 1 103 ? 7.316 13.328 -7.09 1 90.19 103 HIS A CA 1
ATOM 803 C C . HIS A 1 103 ? 7.18 13.297 -5.57 1 90.19 103 HIS A C 1
ATOM 805 O O . HIS A 1 103 ? 7.66 12.367 -4.918 1 90.19 103 HIS A O 1
ATOM 811 N N . VAL A 1 104 ? 6.508 14.242 -4.988 1 91.25 104 VAL A N 1
ATOM 812 C CA . VAL A 1 104 ? 6.285 14.273 -3.547 1 91.25 104 VAL A CA 1
ATOM 813 C C . VAL A 1 104 ? 5.258 13.211 -3.16 1 91.25 104 VAL A C 1
ATOM 815 O O . VAL A 1 104 ? 5.375 12.578 -2.105 1 91.25 104 VAL A O 1
ATOM 818 N N . LYS A 1 105 ? 4.27 13.031 -4.031 1 93.44 105 LYS A N 1
ATOM 819 C CA . LYS A 1 105 ? 3.305 11.953 -3.803 1 93.44 105 LYS A CA 1
ATOM 820 C C . LYS A 1 105 ? 4 10.602 -3.715 1 93.44 105 LYS A C 1
ATOM 822 O O . LYS A 1 105 ? 3.666 9.781 -2.859 1 93.44 105 LYS A O 1
ATOM 827 N N . THR A 1 106 ? 4.949 10.43 -4.535 1 95.38 106 THR A N 1
ATOM 828 C CA . THR A 1 106 ? 5.699 9.172 -4.535 1 95.38 106 THR A CA 1
ATOM 829 C C . THR A 1 106 ? 6.461 9.008 -3.225 1 95.38 106 THR A C 1
ATOM 831 O O . THR A 1 106 ? 6.555 7.895 -2.693 1 95.38 106 THR A O 1
ATOM 834 N N . ILE A 1 107 ? 6.957 10.039 -2.691 1 96.81 107 ILE A N 1
ATOM 835 C CA . ILE A 1 107 ? 7.672 9.992 -1.418 1 96.81 107 ILE A CA 1
ATOM 836 C C . ILE A 1 107 ? 6.707 9.586 -0.304 1 96.81 107 ILE A C 1
ATOM 838 O O . ILE A 1 107 ? 7.008 8.695 0.492 1 96.81 107 ILE A O 1
ATOM 842 N N . TRP A 1 108 ? 5.535 10.164 -0.311 1 97.06 108 TRP A N 1
ATOM 843 C CA . TRP A 1 108 ? 4.547 9.852 0.716 1 97.06 108 TRP A CA 1
ATOM 844 C C . TRP A 1 108 ? 4.082 8.398 0.596 1 97.06 108 TRP A C 1
ATOM 846 O O . TRP A 1 108 ? 3.793 7.75 1.604 1 97.06 108 TRP A O 1
ATOM 856 N N . ARG A 1 109 ? 4.027 7.895 -0.586 1 97.56 109 ARG A N 1
ATOM 857 C CA . ARG A 1 109 ? 3.453 6.586 -0.869 1 97.56 109 ARG A CA 1
ATOM 858 C C . ARG A 1 109 ? 4.477 5.477 -0.635 1 97.56 109 ARG A C 1
ATOM 860 O O . ARG A 1 109 ? 4.125 4.395 -0.161 1 97.56 109 ARG A O 1
ATOM 867 N N . VAL A 1 110 ? 5.711 5.754 -0.976 1 97.81 110 VAL A N 1
ATOM 868 C CA . VAL A 1 110 ? 6.703 4.688 -1.021 1 97.81 110 VAL A CA 1
ATOM 869 C C . VAL A 1 110 ? 7.758 4.91 0.062 1 97.81 110 VAL A C 1
ATOM 871 O O . VAL A 1 110 ? 7.934 4.074 0.949 1 97.81 110 VAL A O 1
ATOM 874 N N . THR A 1 111 ? 8.391 6.039 0.121 1 97.88 111 THR A N 1
ATOM 875 C CA . THR A 1 111 ? 9.547 6.32 0.965 1 97.88 111 THR A CA 1
ATOM 876 C C . THR A 1 111 ? 9.133 6.43 2.43 1 97.88 111 THR A C 1
ATOM 878 O O . THR A 1 111 ? 9.797 5.875 3.309 1 97.88 111 THR A O 1
ATOM 881 N N . VAL A 1 112 ? 8.047 7.113 2.693 1 98.56 112 VAL A N 1
ATOM 882 C CA . VAL A 1 112 ? 7.629 7.402 4.062 1 98.56 112 VAL A CA 1
ATOM 883 C C . VAL A 1 112 ? 7.227 6.109 4.762 1 98.56 112 VAL A C 1
ATOM 885 O O . VAL A 1 112 ? 7.668 5.84 5.883 1 98.56 112 VAL A O 1
ATOM 888 N N . PRO A 1 113 ? 6.43 5.246 4.117 1 98.69 113 PRO A N 1
ATOM 889 C CA . PRO A 1 113 ? 6.16 3.971 4.789 1 98.69 113 PRO A CA 1
ATOM 890 C C . PRO A 1 113 ? 7.426 3.15 5.027 1 98.69 113 PRO A C 1
ATOM 892 O O . PRO A 1 113 ? 7.555 2.494 6.062 1 98.69 113 PRO A O 1
ATOM 895 N N . LYS A 1 114 ? 8.352 3.219 4.137 1 97.88 114 LYS A N 1
ATOM 896 C CA . LYS A 1 114 ? 9.609 2.49 4.324 1 97.88 114 LYS A CA 1
ATOM 897 C C . LYS A 1 114 ? 10.352 2.998 5.555 1 97.88 114 LYS A C 1
ATOM 899 O O . LYS A 1 114 ? 10.906 2.205 6.32 1 97.88 114 LYS A O 1
ATOM 904 N N . LEU A 1 115 ? 10.344 4.293 5.742 1 97.88 115 LEU A N 1
ATOM 905 C CA . LEU A 1 115 ? 10.93 4.879 6.941 1 97.88 115 LEU A CA 1
ATOM 906 C C . LEU A 1 115 ? 10.188 4.426 8.188 1 97.88 115 LEU A C 1
ATOM 908 O O . LEU A 1 115 ? 10.797 4.227 9.242 1 97.88 115 LEU A O 1
ATOM 912 N N . ALA A 1 116 ? 8.914 4.223 8.047 1 98.56 116 ALA A N 1
ATOM 913 C CA . ALA A 1 116 ? 8.039 3.955 9.18 1 98.56 116 ALA A CA 1
ATOM 914 C C . ALA A 1 116 ? 8.258 2.545 9.719 1 98.56 116 ALA A C 1
ATOM 916 O O . ALA A 1 116 ? 7.918 2.256 10.875 1 98.56 116 ALA A O 1
ATOM 917 N N . PHE A 1 117 ? 8.75 1.639 8.945 1 97.06 117 PHE A N 1
ATOM 918 C CA . PHE A 1 117 ? 8.922 0.261 9.391 1 97.06 117 PHE A CA 1
ATOM 919 C C . PHE A 1 117 ? 9.945 0.179 10.516 1 97.06 117 PHE A C 1
ATOM 921 O O . PHE A 1 117 ? 9.992 -0.808 11.258 1 97.06 117 PHE A O 1
ATOM 928 N N . SER A 1 118 ? 10.75 1.222 10.656 1 95.06 118 SER A N 1
ATOM 929 C CA . SER A 1 118 ? 11.695 1.28 11.766 1 95.06 118 SER A CA 1
ATOM 930 C C . SER A 1 118 ? 11.352 2.416 12.727 1 95.06 118 SER A C 1
ATOM 932 O O . SER A 1 118 ? 12.188 2.826 13.539 1 95.06 118 SER A O 1
ATOM 934 N N . SER A 1 119 ? 10.258 2.986 12.602 1 96.88 119 SER A N 1
ATOM 935 C CA . SER A 1 119 ? 9.836 4.113 13.43 1 96.88 119 SER A CA 1
ATOM 936 C C . SER A 1 119 ? 8.383 3.959 13.875 1 96.88 119 SER A C 1
ATOM 938 O O . SER A 1 119 ? 7.457 4.258 13.117 1 96.88 119 SER A O 1
ATOM 940 N N . ASP A 1 120 ? 8.25 3.646 15.102 1 96.31 120 ASP A N 1
ATOM 941 C CA . ASP A 1 120 ? 6.926 3.404 15.664 1 96.31 120 ASP A CA 1
ATOM 942 C C . ASP A 1 120 ? 6.055 4.656 15.57 1 96.31 120 ASP A C 1
ATOM 944 O O . ASP A 1 120 ? 4.891 4.578 15.172 1 96.31 120 ASP A O 1
ATOM 948 N N . CYS A 1 121 ? 6.594 5.738 15.906 1 97.19 121 CYS A N 1
ATOM 949 C CA . CYS A 1 121 ? 5.809 6.969 15.914 1 97.19 121 CYS A CA 1
ATOM 950 C C . CYS A 1 121 ? 5.32 7.312 14.508 1 97.19 121 CYS A C 1
ATOM 952 O O . CYS A 1 121 ? 4.172 7.723 14.328 1 97.19 121 CYS A O 1
ATOM 954 N N . LEU A 1 122 ? 6.184 7.156 13.547 1 98.5 122 LEU A N 1
ATOM 955 C CA . LEU A 1 122 ? 5.809 7.477 12.172 1 98.5 122 LEU A CA 1
ATOM 956 C C . LEU A 1 122 ? 4.699 6.551 11.688 1 98.5 122 LEU A C 1
ATOM 958 O O . LEU A 1 122 ? 3.742 7 11.055 1 98.5 122 LEU A O 1
ATOM 962 N N . MET A 1 123 ? 4.824 5.254 11.984 1 98.75 123 MET A N 1
ATOM 963 C CA . MET A 1 123 ? 3.783 4.328 11.547 1 98.75 123 MET A CA 1
ATOM 964 C C . MET A 1 123 ? 2.449 4.656 12.211 1 98.75 123 MET A C 1
ATOM 966 O O . MET A 1 123 ? 1.404 4.637 11.555 1 98.75 123 MET A O 1
ATOM 970 N N . ARG A 1 124 ? 2.494 4.969 13.414 1 98.44 124 ARG A N 1
ATOM 971 C CA . ARG A 1 124 ? 1.269 5.324 14.125 1 98.44 124 ARG A CA 1
ATOM 972 C C . ARG A 1 124 ? 0.653 6.594 13.539 1 98.44 124 ARG A C 1
ATOM 974 O O . ARG A 1 124 ? -0.571 6.711 13.445 1 98.44 124 ARG A O 1
ATOM 981 N N . ALA A 1 125 ? 1.498 7.539 13.172 1 98.5 125 ALA A N 1
ATOM 982 C CA . ALA A 1 125 ? 1.003 8.766 12.547 1 98.5 125 ALA A CA 1
ATOM 983 C C . ALA A 1 125 ? 0.361 8.469 11.188 1 98.5 125 ALA A C 1
ATOM 985 O O . ALA A 1 125 ? -0.677 9.039 10.852 1 98.5 125 ALA A O 1
ATOM 986 N N . ILE A 1 126 ? 1.004 7.559 10.445 1 98.75 126 ILE A N 1
ATOM 987 C CA . ILE A 1 126 ? 0.467 7.133 9.156 1 98.75 126 ILE A CA 1
ATOM 988 C C . ILE A 1 126 ? -0.912 6.508 9.359 1 98.75 126 ILE A C 1
ATOM 990 O O . ILE A 1 126 ? -1.872 6.879 8.68 1 98.75 126 ILE A O 1
ATOM 994 N N . LEU A 1 127 ? -0.984 5.613 10.32 1 98.5 127 LEU A N 1
ATOM 995 C CA . LEU A 1 127 ? -2.236 4.91 10.578 1 98.5 127 LEU A CA 1
ATOM 996 C C . LEU A 1 127 ? -3.307 5.875 11.086 1 98.5 127 LEU A C 1
ATOM 998 O O . LEU A 1 127 ? -4.477 5.754 10.727 1 98.5 127 LEU A O 1
ATOM 1002 N N . ALA A 1 128 ? -2.914 6.859 11.859 1 97.62 128 ALA A N 1
ATOM 1003 C CA . ALA A 1 128 ? -3.842 7.859 12.383 1 97.62 128 ALA A CA 1
ATOM 1004 C C . ALA A 1 128 ? -4.48 8.656 11.25 1 97.62 128 ALA A C 1
ATOM 1006 O O . ALA A 1 128 ? -5.707 8.773 11.172 1 97.62 128 ALA A O 1
ATOM 1007 N N . LEU A 1 129 ? -3.66 9.133 10.375 1 96.62 129 LEU A N 1
ATOM 1008 C CA . LEU A 1 129 ? -4.16 9.969 9.289 1 96.62 129 LEU A CA 1
ATOM 1009 C C . LEU A 1 129 ? -5 9.148 8.32 1 96.62 129 LEU A C 1
ATOM 1011 O O . LEU A 1 129 ? -6.02 9.633 7.812 1 96.62 129 LEU A O 1
ATOM 1015 N N . SER A 1 130 ? -4.516 7.957 8.102 1 96.88 130 SER A N 1
ATOM 1016 C CA . SER A 1 130 ? -5.262 7.055 7.227 1 96.88 130 SER A CA 1
ATOM 1017 C C . SER A 1 130 ? -6.645 6.758 7.789 1 96.88 130 SER A C 1
ATOM 1019 O O . SER A 1 130 ? -7.641 6.785 7.059 1 96.88 130 SER A O 1
ATOM 1021 N N . ALA A 1 131 ? -6.711 6.473 9.07 1 96.69 131 ALA A N 1
ATOM 1022 C CA . ALA A 1 131 ? -7.984 6.195 9.727 1 96.69 131 ALA A CA 1
ATOM 1023 C C . ALA A 1 131 ? -8.906 7.406 9.664 1 96.69 131 ALA A C 1
ATOM 1025 O O . ALA A 1 131 ? -10.109 7.266 9.43 1 96.69 131 ALA A O 1
ATOM 1026 N N . LEU A 1 132 ? -8.367 8.547 9.859 1 93.38 132 LEU A N 1
ATOM 1027 C CA . LEU A 1 132 ? -9.156 9.773 9.805 1 93.38 132 LEU A CA 1
ATOM 1028 C C . LEU A 1 132 ? -9.727 9.984 8.406 1 93.38 132 LEU A C 1
ATOM 1030 O O . LEU A 1 132 ? -10.906 10.305 8.25 1 93.38 132 LEU A O 1
ATOM 1034 N N . HIS A 1 133 ? -8.875 9.836 7.414 1 93.12 133 HIS A N 1
ATOM 1035 C CA . HIS A 1 133 ? -9.312 9.984 6.031 1 93.12 133 HIS A CA 1
ATOM 1036 C C . HIS A 1 133 ? -10.398 8.977 5.688 1 93.12 133 HIS A C 1
ATOM 1038 O O . HIS A 1 133 ? -11.398 9.328 5.051 1 93.12 133 HIS A O 1
ATOM 1044 N N . LEU A 1 134 ? -10.141 7.789 6.117 1 93.12 134 LEU A N 1
ATOM 1045 C CA . LEU A 1 134 ? -11.117 6.738 5.875 1 93.12 134 LEU A CA 1
ATOM 1046 C C . LEU A 1 134 ? -12.445 7.062 6.559 1 93.12 134 LEU A C 1
ATOM 1048 O O . LEU A 1 134 ? -13.516 6.816 5.996 1 93.12 134 LEU A O 1
ATOM 1052 N N . SER A 1 135 ? -12.422 7.527 7.738 1 91 135 SER A N 1
ATOM 1053 C CA . SER A 1 135 ? -13.625 7.895 8.484 1 91 135 SER A CA 1
ATOM 1054 C C . SER A 1 135 ? -14.422 8.969 7.75 1 91 135 SER A C 1
ATOM 1056 O O . SER A 1 135 ? -15.656 8.938 7.758 1 91 135 SER A O 1
ATOM 1058 N N . ARG A 1 136 ? -13.781 9.844 7.168 1 85.62 136 ARG A N 1
ATOM 1059 C CA . ARG A 1 136 ? -14.438 10.93 6.438 1 85.62 136 ARG A CA 1
ATOM 1060 C C . ARG A 1 136 ? -15.094 10.414 5.16 1 85.62 136 ARG A C 1
ATOM 1062 O O . ARG A 1 136 ? -16.188 10.836 4.805 1 85.62 136 ARG A O 1
ATOM 1069 N N . LEU A 1 137 ? -14.422 9.555 4.504 1 88.31 137 LEU A N 1
ATOM 1070 C CA . LEU A 1 137 ? -14.93 9.023 3.242 1 88.31 137 LEU A CA 1
ATOM 1071 C C . LEU A 1 137 ? -16.125 8.102 3.482 1 88.31 137 LEU A C 1
ATOM 1073 O O . LEU A 1 137 ? -17.094 8.117 2.721 1 88.31 137 LEU A O 1
ATOM 1077 N N . GLU A 1 138 ? -15.984 7.32 4.473 1 88.62 138 GLU A N 1
ATOM 1078 C CA . GLU A 1 138 ? -17.016 6.305 4.707 1 88.62 138 GLU A CA 1
ATOM 1079 C C . GLU A 1 138 ? -18.031 6.777 5.734 1 88.62 138 GLU A C 1
ATOM 1081 O O . GLU A 1 138 ? -19.109 6.188 5.867 1 88.62 138 GLU A O 1
ATOM 1086 N N . GLY A 1 139 ? -17.75 7.762 6.449 1 82.44 139 GLY A N 1
ATOM 1087 C CA . GLY A 1 139 ? -18.656 8.25 7.473 1 82.44 139 GLY A CA 1
ATOM 1088 C C . GLY A 1 139 ? -18.75 7.328 8.672 1 82.44 139 GLY A C 1
ATOM 1089 O O . GLY A 1 139 ? -19.797 7.262 9.328 1 82.44 139 GLY A O 1
ATOM 1090 N N . ASP A 1 140 ? -17.703 6.5 8.922 1 77.44 140 ASP A N 1
ATOM 1091 C CA . ASP A 1 140 ? -17.703 5.508 9.992 1 77.44 140 ASP A CA 1
ATOM 1092 C C . ASP A 1 140 ? -17.016 6.055 11.242 1 77.44 140 ASP A C 1
ATOM 1094 O O . ASP A 1 140 ? -15.82 6.352 11.227 1 77.44 140 ASP A O 1
ATOM 1098 N N . LEU A 1 141 ? -17.734 6.074 12.32 1 76.31 141 LEU A N 1
ATOM 1099 C CA . LEU A 1 141 ? -17.266 6.648 13.578 1 76.31 141 LEU A CA 1
ATOM 1100 C C . LEU A 1 141 ? -16.203 5.754 14.219 1 76.31 141 LEU A C 1
ATOM 1102 O O . LEU A 1 141 ? -15.352 6.238 14.969 1 76.31 141 LEU A O 1
ATOM 1106 N N . ASP A 1 142 ? -16.234 4.508 13.891 1 82.75 142 ASP A N 1
ATOM 1107 C CA . ASP A 1 142 ? -15.227 3.607 14.445 1 82.75 142 ASP A CA 1
ATOM 1108 C C . ASP A 1 142 ? -13.82 3.992 13.969 1 82.75 142 ASP A C 1
ATOM 1110 O O . ASP A 1 142 ? -12.867 3.965 14.75 1 82.75 142 ASP A O 1
ATOM 1114 N N . HIS A 1 143 ? -13.781 4.414 12.836 1 86.06 143 HIS A N 1
ATOM 1115 C CA . HIS A 1 143 ? -12.492 4.82 12.289 1 86.06 143 HIS A CA 1
ATOM 1116 C C . HIS A 1 143 ? -11.984 6.098 12.961 1 86.06 143 HIS A C 1
ATOM 1118 O O . HIS A 1 143 ? -10.781 6.273 13.141 1 86.06 143 HIS A O 1
ATOM 1124 N N . GLN A 1 144 ? -12.875 6.887 13.375 1 86.81 144 GLN A N 1
ATOM 1125 C CA . GLN A 1 144 ? -12.469 8.133 14.016 1 86.81 144 GLN A CA 1
ATOM 1126 C C . GLN A 1 144 ? -11.859 7.871 15.383 1 86.81 144 GLN A C 1
ATOM 1128 O O . GLN A 1 144 ? -10.875 8.508 15.766 1 86.81 144 GLN A O 1
ATOM 1133 N N . ALA A 1 145 ? -12.492 6.945 16.094 1 88.75 145 ALA A N 1
ATOM 1134 C CA . ALA A 1 145 ? -11.953 6.574 17.406 1 88.75 145 ALA A CA 1
ATOM 1135 C C . ALA A 1 145 ? -10.562 5.957 17.266 1 88.75 145 ALA A C 1
ATOM 1137 O O . ALA A 1 145 ? -9.664 6.27 18.047 1 88.75 145 ALA A O 1
ATOM 1138 N N . HIS A 1 146 ? -10.43 5.148 16.297 1 91.38 146 HIS A N 1
ATOM 1139 C CA . HIS A 1 146 ? -9.125 4.551 16.047 1 91.38 146 HIS A CA 1
ATOM 1140 C C . HIS A 1 146 ? -8.102 5.613 15.648 1 91.38 146 HIS A C 1
ATOM 1142 O O . HIS A 1 146 ? -6.945 5.559 16.078 1 91.38 146 HIS A O 1
ATOM 1148 N N . ALA A 1 147 ? -8.555 6.539 14.883 1 94.81 147 ALA A N 1
ATOM 1149 C CA . ALA A 1 147 ? -7.664 7.605 14.43 1 94.81 147 ALA A CA 1
ATOM 1150 C C . ALA A 1 147 ? -7.074 8.375 15.602 1 94.81 147 ALA A C 1
ATOM 1152 O O . ALA A 1 147 ? -5.859 8.594 15.664 1 94.81 147 ALA A O 1
ATOM 1153 N N . ILE A 1 148 ? -7.883 8.695 16.531 1 92.88 148 ILE 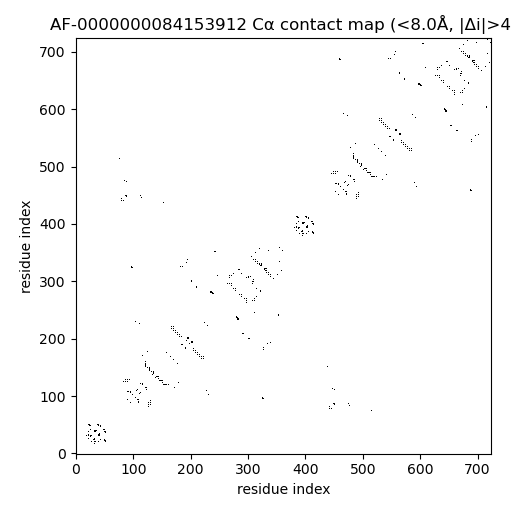A N 1
ATOM 1154 C CA . ILE A 1 148 ? -7.441 9.453 17.703 1 92.88 148 ILE A CA 1
ATOM 1155 C C . ILE A 1 148 ? -6.496 8.609 18.547 1 92.88 148 ILE A C 1
ATOM 1157 O O . ILE A 1 148 ? -5.535 9.117 19.125 1 92.88 148 ILE A O 1
ATOM 1161 N N . GLY A 1 149 ? -6.836 7.34 18.641 1 94.31 149 GLY A N 1
ATOM 1162 C CA . GLY A 1 149 ? -5.949 6.445 19.359 1 94.31 149 GLY A CA 1
ATOM 1163 C C . GLY A 1 149 ? -4.555 6.375 18.766 1 94.31 149 GLY A C 1
ATOM 1164 O O . GLY A 1 149 ? -3.562 6.488 19.5 1 94.31 149 GLY A O 1
ATOM 1165 N N . TYR A 1 150 ? -4.465 6.176 17.484 1 96.81 150 TYR A N 1
ATOM 1166 C CA . TYR A 1 150 ? -3.174 6.152 16.812 1 96.81 150 TYR A CA 1
ATOM 1167 C C . TYR A 1 150 ? -2.465 7.492 16.938 1 96.81 150 TYR A C 1
ATOM 1169 O O . TYR A 1 150 ? -1.247 7.547 17.109 1 96.81 150 TYR A O 1
ATOM 1177 N N . TYR A 1 151 ? -3.219 8.547 16.844 1 95.88 151 TYR A N 1
ATOM 1178 C CA . TYR A 1 151 ? -2.676 9.898 16.953 1 95.88 151 TYR A CA 1
ATOM 1179 C C . TYR A 1 151 ? -2.029 10.125 18.312 1 95.88 151 TYR A C 1
ATOM 1181 O O . TYR A 1 151 ? -0.887 10.586 18.391 1 95.88 151 TYR A O 1
ATOM 1189 N N . ASP A 1 152 ? -2.723 9.781 19.328 1 94.5 152 ASP A N 1
ATOM 1190 C CA . ASP A 1 152 ? -2.205 9.945 20.688 1 94.5 152 ASP A CA 1
ATOM 1191 C C . ASP A 1 152 ? -0.94 9.109 20.891 1 94.5 152 ASP A C 1
ATOM 1193 O O . ASP A 1 152 ? 0.019 9.578 21.516 1 94.5 152 ASP A O 1
ATOM 1197 N N . ALA A 1 153 ? -1.014 7.957 20.406 1 96.44 153 ALA A N 1
ATOM 1198 C CA . ALA A 1 153 ? 0.152 7.086 20.516 1 96.44 153 ALA A CA 1
ATOM 1199 C C . ALA A 1 153 ? 1.336 7.648 19.734 1 96.44 153 ALA A C 1
ATOM 1201 O O . ALA A 1 153 ? 2.482 7.555 20.172 1 96.44 153 ALA A O 1
ATOM 1202 N N . ALA A 1 154 ? 1.094 8.188 18.562 1 97.12 154 ALA A N 1
ATOM 1203 C CA . ALA A 1 154 ? 2.145 8.805 17.75 1 97.12 154 ALA A CA 1
ATOM 1204 C C . ALA A 1 154 ? 2.783 9.977 18.484 1 97.12 154 ALA A C 1
ATOM 1206 O O . ALA A 1 154 ? 4.008 10.133 18.484 1 97.12 154 ALA A O 1
ATOM 1207 N N . LEU A 1 155 ? 1.966 10.789 19.125 1 94.44 155 LEU A N 1
ATOM 1208 C CA . LEU A 1 155 ? 2.449 11.93 19.891 1 94.44 155 LEU A CA 1
ATOM 1209 C C . LEU A 1 155 ? 3.369 11.484 21.016 1 94.44 155 LEU A C 1
ATOM 1211 O O . LEU A 1 155 ? 4.465 12.023 21.188 1 94.44 155 LEU A O 1
ATOM 1215 N N . ARG A 1 156 ? 2.971 10.484 21.734 1 93.81 156 ARG A N 1
ATOM 1216 C CA . ARG A 1 156 ? 3.756 9.969 22.844 1 93.81 156 ARG A CA 1
ATOM 1217 C C . ARG A 1 156 ? 5.074 9.375 22.359 1 93.81 156 ARG A C 1
ATOM 1219 O O . ARG A 1 156 ? 6.137 9.68 22.906 1 93.81 156 ARG A O 1
ATOM 1226 N N . SER A 1 157 ? 4.945 8.594 21.344 1 94.62 157 SER A N 1
ATOM 1227 C CA . SER A 1 157 ? 6.129 7.918 20.812 1 94.62 157 SER A CA 1
ATOM 1228 C C . SER A 1 157 ? 7.098 8.914 20.188 1 94.62 157 SER A C 1
ATOM 1230 O O . SER A 1 157 ? 8.312 8.719 20.234 1 94.62 157 SER A O 1
ATOM 1232 N N . SER A 1 158 ? 6.574 9.922 19.562 1 94.69 158 SER A N 1
ATOM 1233 C CA . SER A 1 158 ? 7.43 10.93 18.938 1 94.69 158 SER A CA 1
ATOM 1234 C C . SER A 1 158 ? 8.211 11.711 20 1 94.69 158 SER A C 1
ATOM 1236 O O . SER A 1 158 ? 9.375 12.062 19.781 1 94.69 158 SER A O 1
ATOM 1238 N N . THR A 1 159 ? 7.59 12.016 21.062 1 90.88 159 THR A N 1
ATOM 1239 C CA . THR A 1 159 ? 8.25 12.719 22.156 1 90.88 159 THR A CA 1
ATOM 1240 C C . THR A 1 159 ? 9.43 11.914 22.688 1 90.88 159 THR A C 1
ATOM 1242 O O . THR A 1 159 ? 10.508 12.477 22.938 1 90.88 159 THR A O 1
ATOM 1245 N N . LEU A 1 160 ? 9.203 10.664 22.766 1 90.44 160 LEU A N 1
ATOM 1246 C CA . LEU A 1 160 ? 10.266 9.773 23.234 1 90.44 160 LEU A CA 1
ATOM 1247 C C . LEU A 1 160 ? 11.383 9.68 22.203 1 90.44 160 LEU A C 1
ATOM 1249 O O . LEU A 1 160 ? 12.562 9.68 22.562 1 90.44 160 LEU A O 1
ATOM 1253 N N . ALA A 1 161 ? 11.055 9.625 20.984 1 92.12 161 ALA A N 1
ATOM 1254 C CA . ALA A 1 161 ? 12.023 9.5 19.906 1 92.12 161 ALA A CA 1
ATOM 1255 C C . ALA A 1 161 ? 12.867 10.766 19.766 1 92.12 161 ALA A C 1
ATOM 1257 O O . ALA A 1 161 ? 14.031 10.711 19.375 1 92.12 161 ALA A O 1
ATOM 1258 N N . MET A 1 162 ? 12.328 11.883 20.125 1 91.5 162 MET A N 1
ATOM 1259 C CA . MET A 1 162 ? 13 13.172 20.016 1 91.5 162 MET A CA 1
ATOM 1260 C C . MET A 1 162 ? 14.211 13.234 20.953 1 91.5 162 MET A C 1
ATOM 1262 O O . MET A 1 162 ? 15.188 13.922 20.656 1 91.5 162 MET A O 1
ATOM 1266 N N . LEU A 1 163 ? 14.086 12.508 21.953 1 90.38 163 LEU A N 1
ATOM 1267 C CA . LEU A 1 163 ? 15.156 12.5 22.938 1 90.38 163 LEU A CA 1
ATOM 1268 C C . LEU A 1 163 ? 16.438 11.906 22.359 1 90.38 163 LEU A C 1
ATOM 1270 O O . LEU A 1 163 ? 17.531 12.227 22.812 1 90.38 163 LEU A O 1
ATOM 1274 N N . ASN A 1 164 ? 16.328 11.109 21.359 1 90.44 164 ASN A N 1
ATOM 1275 C CA . ASN A 1 164 ? 17.469 10.43 20.766 1 90.44 164 ASN A CA 1
ATOM 1276 C C . ASN A 1 164 ? 17.578 10.688 19.266 1 90.44 164 ASN A C 1
ATOM 1278 O O . ASN A 1 164 ? 17.984 9.812 18.516 1 90.44 164 ASN A O 1
ATOM 1282 N N . ILE A 1 165 ? 17.234 11.859 18.938 1 94 165 ILE A N 1
ATOM 1283 C CA . ILE A 1 165 ? 17.234 12.211 17.516 1 94 165 ILE A CA 1
ATOM 1284 C C . ILE A 1 165 ? 18.656 12.211 16.984 1 94 165 ILE A C 1
ATOM 1286 O O . ILE A 1 165 ? 19.594 12.578 17.688 1 94 165 ILE A O 1
ATOM 1290 N N . SER A 1 166 ? 18.844 11.68 15.828 1 94.75 166 SER A N 1
ATOM 1291 C CA . SER A 1 166 ? 20.125 11.594 15.125 1 94.75 166 SER A CA 1
ATOM 1292 C C . SER A 1 166 ? 19.938 11.797 13.625 1 94.75 166 SER A C 1
ATOM 1294 O O . SER A 1 166 ? 18.812 11.836 13.133 1 94.75 166 SER A O 1
ATOM 1296 N N . PRO A 1 167 ? 21 11.984 12.961 1 94.56 167 PRO A N 1
ATOM 1297 C CA . PRO A 1 167 ? 20.891 12.117 11.508 1 94.56 167 PRO A CA 1
ATOM 1298 C C . PRO A 1 167 ? 20.25 10.898 10.852 1 94.56 167 PRO A C 1
ATOM 1300 O O . PRO A 1 167 ? 19.609 11.031 9.797 1 94.56 167 PRO A O 1
ATOM 1303 N N . GLU A 1 168 ? 20.328 9.773 11.508 1 93.75 168 GLU A N 1
ATOM 1304 C CA . GLU A 1 168 ? 19.766 8.539 10.953 1 93.75 168 GLU A CA 1
ATOM 1305 C C . GLU A 1 168 ? 18.25 8.469 11.188 1 93.75 168 GLU A C 1
ATOM 1307 O O . GLU A 1 168 ? 17.531 7.848 10.398 1 93.75 168 GLU A O 1
ATOM 1312 N N . THR A 1 169 ? 17.828 9.172 12.219 1 95.38 169 THR A N 1
ATOM 1313 C CA . THR A 1 169 ? 16.422 9 12.594 1 95.38 169 THR A CA 1
ATOM 1314 C C . THR A 1 169 ? 15.633 10.273 12.32 1 95.38 169 THR A C 1
ATOM 1316 O O . THR A 1 169 ? 14.398 10.273 12.383 1 95.38 169 THR A O 1
ATOM 1319 N N . CYS A 1 170 ? 16.266 11.375 11.938 1 96.81 170 CYS A N 1
ATOM 1320 C CA . CYS A 1 170 ? 15.641 12.688 11.844 1 96.81 170 CYS A CA 1
ATOM 1321 C C . CYS A 1 170 ? 14.602 12.719 10.719 1 96.81 170 CYS A C 1
ATOM 1323 O O . CYS A 1 170 ? 13.578 13.383 10.836 1 96.81 170 CYS A O 1
ATOM 1325 N N . SER A 1 171 ? 14.859 11.961 9.664 1 97.56 171 SER A N 1
ATOM 1326 C CA . SER A 1 171 ? 13.914 11.945 8.555 1 97.56 171 SER A CA 1
ATOM 1327 C C . SER A 1 171 ? 12.562 11.398 8.992 1 97.56 171 SER A C 1
ATOM 1329 O O . SER A 1 171 ? 11.523 11.992 8.688 1 97.56 171 SER A O 1
ATOM 1331 N N . ALA A 1 172 ? 12.594 10.297 9.711 1 97.94 172 ALA A N 1
ATOM 1332 C CA . ALA A 1 172 ? 11.359 9.672 10.188 1 97.94 172 ALA A CA 1
ATOM 1333 C C . ALA A 1 172 ? 10.633 10.586 11.172 1 97.94 172 ALA A C 1
ATOM 1335 O O . ALA A 1 172 ? 9.406 10.727 11.109 1 97.94 172 ALA A O 1
ATOM 1336 N N . LEU A 1 173 ? 11.375 11.188 12.008 1 97.25 173 LEU A N 1
ATOM 1337 C CA . LEU A 1 173 ? 10.781 12.062 13.016 1 97.25 173 LEU A CA 1
ATOM 1338 C C . LEU A 1 173 ? 10.195 13.312 12.375 1 97.25 173 LEU A C 1
ATOM 1340 O O . LEU A 1 173 ? 9.148 13.805 1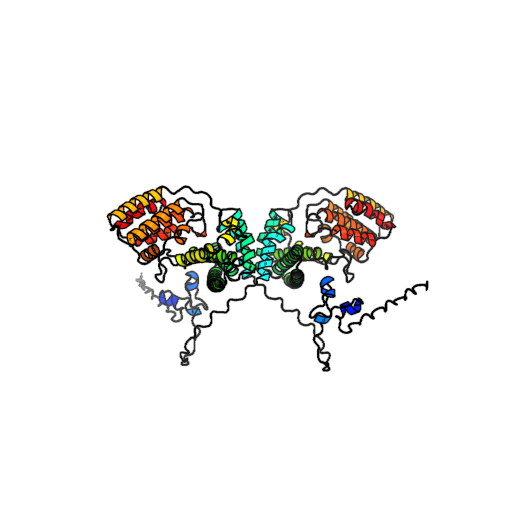2.805 1 97.25 173 LEU A O 1
ATOM 1344 N N . TYR A 1 174 ? 10.883 13.805 11.398 1 96.75 174 TYR A N 1
ATOM 1345 C CA . TYR A 1 174 ? 10.398 14.984 10.68 1 96.75 174 TYR A CA 1
ATOM 1346 C C . TYR A 1 174 ? 9.039 14.719 10.047 1 96.75 174 TYR A C 1
ATOM 1348 O O . TYR A 1 174 ? 8.094 15.477 10.258 1 96.75 174 TYR A O 1
ATOM 1356 N N . VAL A 1 175 ? 8.914 13.68 9.359 1 97.38 175 VAL A N 1
ATOM 1357 C CA . VAL A 1 175 ? 7.668 13.359 8.664 1 97.38 175 VAL A CA 1
ATOM 1358 C C . VAL A 1 175 ? 6.598 12.953 9.672 1 97.38 175 VAL A C 1
ATOM 1360 O O . VAL A 1 175 ? 5.414 13.227 9.477 1 97.38 175 VAL A O 1
ATOM 1363 N N . CYS A 1 176 ? 7.012 12.25 10.664 1 97.88 176 CYS A N 1
ATOM 1364 C CA . CYS A 1 176 ? 6.074 11.938 11.742 1 97.88 176 CYS A CA 1
ATOM 1365 C C . CYS A 1 176 ? 5.438 13.211 12.289 1 97.88 176 CYS A C 1
ATOM 1367 O O . CYS A 1 176 ? 4.215 13.289 12.406 1 97.88 176 CYS A O 1
ATOM 1369 N N . SER A 1 177 ? 6.246 14.18 12.547 1 95.5 177 SER A N 1
ATOM 1370 C CA . SER A 1 177 ? 5.77 15.445 13.086 1 95.5 177 SER A CA 1
ATOM 1371 C C . SER A 1 177 ? 4.863 16.172 12.086 1 95.5 177 SER A C 1
ATOM 1373 O O . SER A 1 177 ? 3.871 16.781 12.477 1 95.5 177 SER A O 1
ATOM 1375 N N . GLU A 1 178 ? 5.254 16.094 10.859 1 94 178 GLU A N 1
ATOM 1376 C CA . GLU A 1 178 ? 4.41 16.672 9.828 1 94 178 GLU A CA 1
ATOM 1377 C C . GLU A 1 178 ? 3.031 16.016 9.805 1 94 178 GLU A C 1
ATOM 1379 O O . GLU A 1 178 ? 2.012 16.703 9.719 1 94 178 GLU A O 1
ATOM 1384 N N . LEU A 1 179 ? 2.998 14.719 9.875 1 96.62 179 LEU A N 1
ATOM 1385 C CA . LEU A 1 179 ? 1.736 13.992 9.828 1 96.62 179 LEU A CA 1
ATOM 1386 C C . LEU A 1 179 ? 0.896 14.281 11.07 1 96.62 179 LEU A C 1
ATOM 1388 O O . LEU A 1 179 ? -0.329 14.391 10.984 1 96.62 179 LEU A O 1
ATOM 1392 N N . ILE A 1 180 ? 1.543 14.383 12.172 1 95.75 180 ILE A N 1
ATOM 1393 C CA . ILE A 1 180 ? 0.854 14.734 13.414 1 95.75 180 ILE A CA 1
ATOM 1394 C C . ILE A 1 180 ? 0.211 16.109 13.273 1 95.75 180 ILE A C 1
ATOM 1396 O O . ILE A 1 180 ? -0.95 16.297 13.641 1 95.75 180 ILE A O 1
ATOM 1400 N N . PHE A 1 181 ? 0.938 17 12.719 1 93.19 181 PHE A N 1
ATOM 1401 C CA . PHE A 1 181 ? 0.424 18.344 12.484 1 93.19 181 PHE A CA 1
ATOM 1402 C C . PHE A 1 181 ? -0.775 18.312 11.547 1 93.19 181 PHE A C 1
ATOM 1404 O O . PHE A 1 181 ? -1.809 18.922 11.82 1 93.19 181 PHE A O 1
ATOM 1411 N N . ILE A 1 182 ? -0.658 17.594 10.453 1 91.81 182 ILE A N 1
ATOM 1412 C CA . ILE A 1 182 ? -1.73 17.5 9.469 1 91.81 182 ILE A CA 1
ATOM 1413 C C . ILE A 1 182 ? -2.969 16.875 10.117 1 91.81 182 ILE A C 1
ATOM 1415 O O . ILE A 1 182 ? -4.086 17.359 9.906 1 91.81 182 ILE A O 1
ATOM 1419 N N . PHE A 1 183 ? -2.748 15.852 10.898 1 93.62 183 PHE A N 1
ATOM 1420 C CA . PHE A 1 183 ? -3.857 15.227 11.602 1 93.62 183 PHE A CA 1
ATOM 1421 C C . PHE A 1 183 ? -4.594 16.234 12.469 1 93.62 183 PHE A C 1
ATOM 1423 O O . PHE A 1 183 ? -5.828 16.297 12.461 1 93.62 183 PHE A O 1
ATOM 1430 N N . HIS A 1 184 ? -3.838 17.016 13.18 1 90.19 184 HIS A N 1
ATOM 1431 C CA . HIS A 1 184 ? -4.41 18.016 14.07 1 90.19 184 HIS A CA 1
ATOM 1432 C C . HIS A 1 184 ? -5.23 19.031 13.289 1 90.19 184 HIS A C 1
ATOM 1434 O O . HIS A 1 184 ? -6.293 19.469 13.742 1 90.19 184 HIS A O 1
ATOM 1440 N N . LEU A 1 185 ? -4.734 19.375 12.156 1 86.75 185 LEU A N 1
ATOM 1441 C CA . LEU A 1 185 ? -5.383 20.406 11.336 1 86.75 185 LEU A CA 1
ATOM 1442 C C . LEU A 1 185 ? -6.711 19.891 10.789 1 86.75 185 LEU A C 1
ATOM 1444 O O . LEU A 1 185 ? -7.648 20.672 10.609 1 86.75 185 LEU A O 1
ATOM 1448 N N . VAL A 1 186 ? -6.758 18.656 10.516 1 84.56 186 VAL A N 1
ATOM 1449 C CA . VAL A 1 186 ? -7.879 18.109 9.758 1 84.56 186 VAL A CA 1
ATOM 1450 C C . VAL A 1 186 ? -8.945 17.578 10.711 1 84.56 186 VAL A C 1
ATOM 1452 O O . VAL A 1 186 ? -10.133 17.547 10.375 1 84.56 186 VAL A O 1
ATOM 1455 N N . HIS A 1 187 ? -8.516 17.203 11.812 1 85.81 187 HIS A N 1
ATOM 1456 C CA . HIS A 1 187 ? -9.453 16.594 12.742 1 85.81 187 HIS A CA 1
ATOM 1457 C C . HIS A 1 187 ? -10.523 17.594 13.172 1 85.81 187 HIS A C 1
ATOM 1459 O O . HIS A 1 187 ? -10.203 18.688 13.656 1 85.81 187 HIS A O 1
ATOM 1465 N N . PRO A 1 188 ? -11.734 17.234 13.062 1 74.69 188 PRO A N 1
ATOM 1466 C CA . PRO A 1 188 ? -12.836 18.188 13.289 1 74.69 188 PRO A CA 1
ATOM 1467 C C . PRO A 1 188 ? -12.867 18.703 14.727 1 74.69 188 PRO A C 1
ATOM 1469 O O . PRO A 1 188 ? -13.164 19.875 14.945 1 74.69 188 PRO A O 1
ATOM 1472 N N . TYR A 1 189 ? -12.523 17.891 15.68 1 73.56 189 TYR A N 1
ATOM 1473 C CA . TYR A 1 189 ? -12.648 18.312 17.062 1 73.56 189 TYR A CA 1
ATOM 1474 C C . TYR A 1 189 ? -11.367 19 17.547 1 73.56 189 TYR A C 1
ATOM 1476 O O . TYR A 1 189 ? -11.414 19.891 18.406 1 73.56 189 TYR A O 1
ATOM 1484 N N . LEU A 1 190 ? -10.32 18.594 16.953 1 74.75 190 LEU A N 1
ATOM 1485 C CA . LEU A 1 190 ? -9.055 19.172 17.391 1 74.75 190 LEU A CA 1
ATOM 1486 C C . LEU A 1 190 ? -8.859 20.562 16.781 1 74.75 190 LEU A C 1
ATOM 1488 O O . LEU A 1 190 ? -8.195 21.406 17.359 1 74.75 190 LEU A O 1
ATOM 1492 N N . SER A 1 191 ? -9.484 20.797 15.602 1 72.69 191 SER A N 1
ATOM 1493 C CA . SER A 1 191 ? -9.234 22.047 14.898 1 72.69 191 SER A CA 1
ATOM 1494 C C . SER A 1 191 ? -10.531 22.75 14.555 1 72.69 191 SER A C 1
ATOM 1496 O O . SER A 1 191 ? -10.602 23.484 13.555 1 72.69 191 SER A O 1
ATOM 1498 N N . GLY A 1 192 ? -11.516 22.578 15.352 1 77.69 192 GLY A N 1
ATOM 1499 C CA . GLY A 1 192 ? -12.773 23.266 15.086 1 77.69 192 GLY A CA 1
ATOM 1500 C C . GLY A 1 192 ? -12.633 24.781 15.078 1 77.69 192 GLY A C 1
ATOM 1501 O O . GLY A 1 192 ? -13.117 25.438 14.156 1 77.69 192 GLY A O 1
ATOM 1502 N N . ASN A 1 193 ? -12.016 25.312 16.031 1 84.44 193 ASN A N 1
ATOM 1503 C CA . ASN A 1 193 ? -11.602 26.719 16.141 1 84.44 193 ASN A CA 1
ATOM 1504 C C . ASN A 1 193 ? -10.086 26.859 16.047 1 84.44 193 ASN A C 1
ATOM 1506 O O . ASN A 1 193 ? -9.375 26.547 17 1 84.44 193 ASN A O 1
ATOM 1510 N N . PRO A 1 194 ? -9.617 27.375 14.883 1 88.56 194 PRO A N 1
ATOM 1511 C CA . PRO A 1 194 ? -8.172 27.422 14.672 1 88.56 194 PRO A CA 1
ATOM 1512 C C . PRO A 1 194 ? -7.477 28.422 15.594 1 88.56 194 PRO A C 1
ATOM 1514 O O . PRO A 1 194 ? -6.254 28.359 15.773 1 88.56 194 PRO A O 1
ATOM 1517 N N . LEU A 1 195 ? -8.25 29.359 16.109 1 90.25 195 LEU A N 1
ATOM 1518 C CA . LEU A 1 195 ? -7.652 30.391 16.938 1 90.25 195 LEU A CA 1
ATOM 1519 C C . LEU A 1 195 ? -7.637 29.969 18.406 1 90.25 195 LEU A C 1
ATOM 1521 O O . LEU A 1 195 ? -6.641 30.156 19.109 1 90.25 195 LEU A O 1
ATOM 1525 N N . LEU A 1 196 ? -8.758 29.438 18.828 1 87.06 196 LEU A N 1
ATOM 1526 C CA . LEU A 1 196 ? -8.93 29.125 20.25 1 87.06 196 LEU A CA 1
ATOM 1527 C C . LEU A 1 196 ? -9.406 27.703 20.438 1 87.06 196 LEU A C 1
ATOM 1529 O O . LEU A 1 196 ? -10.438 27.297 19.875 1 87.06 196 LEU A O 1
ATOM 1533 N N . SER A 1 197 ? -8.633 26.969 21.281 1 83.38 197 SER A N 1
ATOM 1534 C CA . SER A 1 197 ? -9.062 25.609 21.609 1 83.38 197 SER A CA 1
ATOM 1535 C C . SER A 1 197 ? -10.188 25.625 22.625 1 83.38 197 SER A C 1
ATOM 1537 O O . SER A 1 197 ? -10.461 26.641 23.266 1 83.38 197 SER A O 1
ATOM 1539 N N . PRO A 1 198 ? -10.781 24.484 22.766 1 78.56 198 PRO A N 1
ATOM 1540 C CA . PRO A 1 198 ? -11.82 24.391 23.781 1 78.56 198 PRO A CA 1
ATOM 1541 C C . PRO A 1 198 ? -11.289 24.672 25.188 1 78.56 198 PRO A C 1
ATOM 1543 O O . PRO A 1 198 ? -12.031 25.156 26.047 1 78.56 198 PRO A O 1
ATOM 1546 N N . ASN A 1 199 ? -10.078 24.453 25.438 1 80.62 199 ASN A N 1
ATOM 1547 C CA . ASN A 1 199 ? -9.445 24.719 26.734 1 80.62 199 ASN A CA 1
ATOM 1548 C C . ASN A 1 199 ? -8.836 26.109 26.781 1 80.62 199 ASN A C 1
ATOM 1550 O O . ASN A 1 199 ? -7.977 26.391 27.609 1 80.62 199 ASN A O 1
ATOM 1554 N N . ASN A 1 200 ? -9.094 26.875 25.75 1 82.44 200 ASN A N 1
ATOM 1555 C CA . ASN A 1 200 ? -8.727 28.281 25.688 1 82.44 200 ASN A CA 1
ATOM 1556 C C . ASN A 1 200 ? -7.238 28.453 25.391 1 82.44 200 ASN A C 1
ATOM 1558 O O . ASN A 1 200 ? -6.625 29.422 25.844 1 82.44 200 ASN A O 1
ATOM 1562 N N . GLU A 1 201 ? -6.742 27.469 24.812 1 86.62 201 GLU A N 1
ATOM 1563 C CA . GLU A 1 201 ? -5.383 27.625 24.312 1 86.62 201 GLU A CA 1
ATOM 1564 C C . GLU A 1 201 ? -5.375 28.266 22.938 1 86.62 201 GLU A C 1
ATOM 1566 O O . GLU A 1 201 ? -6.121 27.859 22.047 1 86.62 201 GLU A O 1
ATOM 1571 N N . VAL A 1 202 ? -4.527 29.344 22.875 1 89.12 202 VAL A N 1
ATOM 1572 C CA . VAL A 1 202 ? -4.488 30.062 21.609 1 89.12 202 VAL A CA 1
ATOM 1573 C C . VAL A 1 202 ? -3.646 29.297 20.594 1 89.12 202 VAL A C 1
ATOM 1575 O O . VAL A 1 202 ? -2.484 28.984 20.859 1 89.12 202 VAL A O 1
ATOM 1578 N N . ALA A 1 203 ? -4.258 29 19.516 1 89.31 203 ALA A N 1
ATOM 1579 C CA . ALA A 1 203 ? -3.637 28.359 18.359 1 89.31 203 ALA A CA 1
ATOM 1580 C C . ALA A 1 203 ? -2.748 27.188 18.781 1 89.31 203 ALA A C 1
ATOM 1582 O O . ALA A 1 203 ? -1.545 27.188 18.5 1 89.31 203 ALA A O 1
ATOM 1583 N N . PRO A 1 204 ? -3.301 26.172 19.359 1 87.12 204 PRO A N 1
ATOM 1584 C CA . PRO A 1 204 ? -2.506 25.047 19.891 1 87.12 204 PRO A CA 1
ATOM 1585 C C . PRO A 1 204 ? -1.688 24.359 18.797 1 87.12 204 PRO A C 1
ATOM 1587 O O . PRO A 1 204 ? -0.642 23.766 19.094 1 87.12 204 PRO A O 1
ATOM 1590 N N . TRP A 1 205 ? -2.057 24.438 17.594 1 89.81 205 TRP A N 1
ATOM 1591 C CA . TRP A 1 205 ? -1.363 23.797 16.469 1 89.81 205 TRP A CA 1
ATOM 1592 C C . TRP A 1 205 ? 0.012 24.422 16.25 1 89.81 205 TRP A C 1
ATOM 1594 O O . TRP A 1 205 ? 0.884 23.812 15.633 1 89.81 205 TRP A O 1
ATOM 1604 N N . LEU A 1 206 ? 0.26 25.625 16.75 1 90.44 206 LEU A N 1
ATOM 1605 C CA . LEU A 1 206 ? 1.538 26.312 16.578 1 90.44 206 LEU A CA 1
ATOM 1606 C C . LEU A 1 206 ? 2.662 25.531 17.266 1 90.44 206 LEU A C 1
ATOM 1608 O O . LEU A 1 206 ? 3.799 25.531 16.781 1 90.44 206 LEU A O 1
ATOM 1612 N N . VAL A 1 207 ? 2.307 24.906 18.375 1 88 207 VAL A N 1
ATOM 1613 C CA . VAL A 1 207 ? 3.311 24.141 19.125 1 88 207 VAL A CA 1
ATOM 1614 C C . VAL A 1 207 ? 3.803 22.969 18.266 1 88 207 VAL A C 1
ATOM 1616 O O . VAL A 1 207 ? 4.992 22.656 18.281 1 88 207 VAL A O 1
ATOM 1619 N N . LEU A 1 208 ? 2.938 22.359 17.547 1 91.06 208 LEU A N 1
ATOM 1620 C CA . LEU A 1 208 ? 3.295 21.25 16.672 1 91.06 208 LEU A CA 1
ATOM 1621 C C . LEU A 1 208 ? 4.223 21.703 15.555 1 91.06 208 LEU A C 1
ATOM 1623 O O . LEU A 1 208 ? 5.207 21.047 15.242 1 91.06 208 LEU A O 1
ATOM 1627 N N . LEU A 1 209 ? 3.939 22.812 15.016 1 89.56 209 LEU A N 1
ATOM 1628 C CA . LEU A 1 209 ? 4.746 23.375 13.93 1 89.56 209 LEU A CA 1
ATOM 1629 C C . LEU A 1 209 ? 6.141 23.734 14.422 1 89.56 209 LEU A C 1
ATOM 1631 O O . LEU A 1 209 ? 7.133 23.516 13.727 1 89.56 209 LEU A O 1
ATOM 1635 N N . ARG A 1 210 ? 6.184 24.359 15.523 1 86.06 210 ARG A N 1
ATOM 1636 C CA . ARG A 1 210 ? 7.473 24.734 16.094 1 86.06 210 ARG A CA 1
ATOM 1637 C C . ARG A 1 210 ? 8.297 23.5 16.438 1 86.06 210 ARG A C 1
ATOM 1639 O O . ARG A 1 210 ? 9.531 23.516 16.328 1 86.06 210 ARG A O 1
ATOM 1646 N N . GLY A 1 211 ? 7.598 22.469 16.875 1 86.62 211 GLY A N 1
ATOM 1647 C CA . GLY A 1 211 ? 8.273 21.188 17.078 1 86.62 211 GLY A CA 1
ATOM 1648 C C . GLY A 1 211 ? 8.961 20.688 15.82 1 86.62 211 GLY A C 1
ATOM 1649 O O . GLY A 1 211 ? 10.078 20.156 15.883 1 86.62 211 GLY A O 1
ATOM 1650 N N . ILE A 1 212 ? 8.328 20.859 14.695 1 90.81 212 ILE A N 1
ATOM 1651 C CA . ILE A 1 212 ? 8.898 20.453 13.422 1 90.81 212 ILE A CA 1
ATOM 1652 C C . ILE A 1 212 ? 10.18 21.234 13.156 1 90.81 212 ILE A C 1
ATOM 1654 O O . ILE A 1 212 ? 11.172 20.672 12.688 1 90.81 212 ILE A O 1
ATOM 1658 N N . ARG A 1 213 ? 10.172 22.469 13.492 1 88.94 213 ARG A N 1
ATOM 1659 C CA . ARG A 1 213 ? 11.336 23.328 13.297 1 88.94 213 ARG A CA 1
ATOM 1660 C C . ARG A 1 213 ? 12.523 22.859 14.125 1 88.94 213 ARG A C 1
ATOM 1662 O O . ARG A 1 213 ? 13.664 22.906 13.664 1 88.94 213 ARG A O 1
ATOM 1669 N N . THR A 1 214 ? 12.203 22.469 15.289 1 88.88 214 THR A N 1
ATOM 1670 C CA . THR A 1 214 ? 13.266 22.016 16.188 1 88.88 214 THR A CA 1
ATOM 1671 C C . THR A 1 214 ? 13.961 20.781 15.617 1 88.88 214 THR A C 1
ATOM 1673 O O . THR A 1 214 ? 15.109 20.5 15.969 1 88.88 214 THR A O 1
ATOM 1676 N N . ILE A 1 215 ? 13.328 20.078 14.742 1 92.62 215 ILE A N 1
ATOM 1677 C CA . ILE A 1 215 ? 13.922 18.922 14.07 1 92.62 215 ILE A CA 1
ATOM 1678 C C . ILE A 1 215 ? 14.609 19.375 12.789 1 92.62 215 ILE A C 1
ATOM 1680 O O . ILE A 1 215 ? 15.758 19 12.523 1 92.62 215 ILE A O 1
ATOM 1684 N N . ALA A 1 216 ? 13.992 20.219 12.047 1 91.56 216 ALA A N 1
ATOM 1685 C CA . ALA A 1 216 ? 14.406 20.578 10.688 1 91.56 216 ALA A CA 1
ATOM 1686 C C . ALA A 1 216 ? 15.672 21.422 10.703 1 91.56 216 ALA A C 1
ATOM 1688 O O . ALA A 1 216 ? 16.562 21.234 9.867 1 91.56 216 ALA A O 1
ATOM 1689 N N . ASP A 1 217 ? 15.766 22.281 11.586 1 92.25 217 ASP A N 1
ATOM 1690 C CA . ASP A 1 217 ? 16.844 23.25 11.555 1 92.25 217 ASP A CA 1
ATOM 1691 C C . ASP A 1 217 ? 18.188 22.594 11.883 1 92.25 217 ASP A C 1
ATOM 1693 O O . ASP A 1 217 ? 19.141 22.703 11.109 1 92.25 217 ASP A O 1
ATOM 1697 N N . PRO A 1 218 ? 18.25 21.891 13.008 1 94.56 218 PRO A N 1
ATOM 1698 C CA . PRO A 1 218 ? 19.547 21.266 13.328 1 94.56 218 PRO A CA 1
ATOM 1699 C C . PRO A 1 218 ? 19.938 20.172 12.344 1 94.56 218 PRO A C 1
ATOM 1701 O O . PRO A 1 218 ? 21.125 19.906 12.156 1 94.56 218 PRO A O 1
ATOM 1704 N N . PHE A 1 219 ? 19.031 19.578 11.68 1 95.69 219 PHE A N 1
ATOM 1705 C CA . PHE A 1 219 ? 19.328 18.453 10.805 1 95.69 219 PHE A CA 1
ATOM 1706 C C . PHE A 1 219 ? 19.031 18.781 9.352 1 95.69 219 PHE A C 1
ATOM 1708 O O . PHE A 1 219 ? 18.703 17.906 8.562 1 95.69 219 PHE A O 1
ATOM 1715 N N . ARG A 1 220 ? 19.094 19.984 9.039 1 94.5 220 ARG A N 1
ATOM 1716 C CA . ARG A 1 220 ? 18.719 20.469 7.711 1 94.5 220 ARG A CA 1
ATOM 1717 C C . ARG A 1 220 ? 19.516 19.766 6.621 1 94.5 220 ARG A C 1
ATOM 1719 O O . ARG A 1 220 ? 18.938 19.297 5.629 1 94.5 220 ARG A O 1
ATOM 1726 N N . ASP A 1 221 ? 20.781 19.656 6.781 1 95.38 221 ASP A N 1
ATOM 1727 C CA . ASP A 1 221 ? 21.625 19.031 5.773 1 95.38 221 ASP A CA 1
ATOM 1728 C C . ASP A 1 221 ? 21.25 17.562 5.57 1 95.38 221 ASP A C 1
ATOM 1730 O O . ASP A 1 221 ? 21.172 17.094 4.434 1 95.38 221 ASP A O 1
ATOM 1734 N N . ALA A 1 222 ? 21.078 16.922 6.656 1 96.31 222 ALA A N 1
ATOM 1735 C CA . ALA A 1 222 ? 20.703 15.508 6.594 1 96.31 222 ALA A CA 1
ATOM 1736 C C . ALA A 1 222 ? 19.359 15.32 5.895 1 96.31 222 ALA A C 1
ATOM 1738 O O . ALA A 1 222 ? 19.172 14.367 5.141 1 96.31 222 ALA A O 1
ATOM 1739 N N . LEU A 1 223 ? 18.453 16.172 6.094 1 96 223 LEU A N 1
ATOM 1740 C CA . LEU A 1 223 ? 17.125 16.109 5.488 1 96 223 LEU A CA 1
ATOM 1741 C C . LEU A 1 223 ? 17.188 16.406 3.996 1 96 223 LEU A C 1
ATOM 1743 O O . LEU A 1 223 ? 16.578 15.703 3.189 1 96 223 LEU A O 1
ATOM 1747 N N . LEU A 1 224 ? 17.969 17.391 3.621 1 93.75 224 LEU A N 1
ATOM 1748 C CA . LEU A 1 224 ? 18.047 17.828 2.232 1 93.75 224 LEU A CA 1
ATOM 1749 C C . LEU A 1 224 ? 18.812 16.812 1.386 1 93.75 224 LEU A C 1
ATOM 1751 O O . LEU A 1 224 ? 18.469 16.594 0.216 1 93.75 224 LEU A O 1
ATOM 1755 N N . THR A 1 225 ? 19.734 16.219 1.939 1 94.62 225 THR A N 1
ATOM 1756 C CA . THR A 1 225 ? 20.562 15.273 1.188 1 94.62 225 THR A CA 1
ATOM 1757 C C . THR A 1 225 ? 20.016 13.852 1.321 1 94.62 225 THR A C 1
ATOM 1759 O O . THR A 1 225 ? 20.438 12.961 0.579 1 94.62 225 THR A O 1
ATOM 1762 N N . GLY A 1 226 ? 19.125 13.648 2.215 1 95.06 226 GLY A N 1
ATOM 1763 C CA . GLY A 1 226 ? 18.578 12.336 2.471 1 95.06 226 GLY A CA 1
ATOM 1764 C C . GLY A 1 226 ? 17.406 11.992 1.563 1 95.06 226 GLY A C 1
ATOM 1765 O O . GLY A 1 226 ? 17.203 12.633 0.533 1 95.06 226 GLY A O 1
ATOM 1766 N N . VAL A 1 227 ? 16.656 10.945 1.993 1 95.75 227 VAL A N 1
ATOM 1767 C CA . VAL A 1 227 ? 15.617 10.344 1.165 1 95.75 227 VAL A CA 1
ATOM 1768 C C . VAL A 1 227 ? 14.453 11.32 1.01 1 95.75 227 VAL A C 1
ATOM 1770 O O . VAL A 1 227 ? 13.648 11.188 0.088 1 95.75 227 VAL A O 1
ATOM 1773 N N . LEU A 1 228 ? 14.352 12.352 1.882 1 95.94 228 LEU A N 1
ATOM 1774 C CA . LEU A 1 228 ? 13.258 13.305 1.816 1 95.94 228 LEU A CA 1
ATOM 1775 C C . LEU A 1 228 ? 13.656 14.531 0.995 1 95.94 228 LEU A C 1
ATOM 1777 O O . LEU A 1 228 ? 12.828 15.414 0.758 1 95.94 228 LEU A O 1
ATOM 1781 N N . GLY A 1 229 ? 14.82 14.656 0.535 1 93.56 229 GLY A N 1
ATOM 1782 C CA . GLY A 1 229 ? 15.367 15.805 -0.166 1 93.56 229 GLY A CA 1
ATOM 1783 C C . GLY A 1 229 ? 14.43 16.359 -1.222 1 93.56 229 GLY A C 1
ATOM 1784 O O . GLY A 1 229 ? 14.125 17.547 -1.217 1 93.56 229 GLY A O 1
ATOM 1785 N N . PRO A 1 230 ? 13.945 15.531 -2.039 1 90.94 230 PRO A N 1
ATOM 1786 C CA . PRO A 1 230 ? 13.102 15.992 -3.146 1 90.94 230 PRO A CA 1
ATOM 1787 C C . PRO A 1 230 ? 11.82 16.672 -2.668 1 90.94 230 PRO A C 1
ATOM 1789 O O . PRO A 1 230 ? 11.164 17.375 -3.443 1 90.94 230 PRO A O 1
ATOM 1792 N N . MET A 1 231 ? 11.477 16.531 -1.405 1 89.19 231 MET A N 1
ATOM 1793 C CA . MET A 1 231 ? 10.25 17.125 -0.869 1 89.19 231 MET A CA 1
ATOM 1794 C C . MET A 1 231 ? 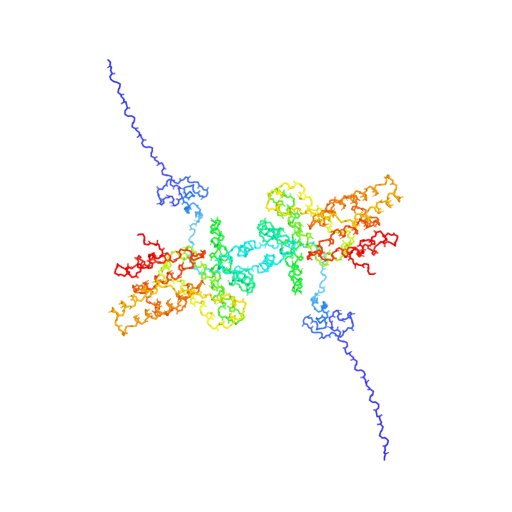10.422 18.625 -0.642 1 89.19 231 MET A C 1
ATOM 1796 O O . MET A 1 231 ? 9.438 19.359 -0.604 1 89.19 231 MET A O 1
ATOM 1800 N N . PHE A 1 232 ? 11.617 19.047 -0.573 1 85.69 232 PHE A N 1
ATOM 1801 C CA . PHE A 1 232 ? 11.883 20.422 -0.126 1 85.69 232 PHE A CA 1
ATOM 1802 C C . PHE A 1 232 ? 12.062 21.344 -1.316 1 85.69 232 PHE A C 1
ATOM 1804 O O . PHE A 1 232 ? 12.266 22.547 -1.143 1 85.69 232 PHE A O 1
ATOM 1811 N N . GLY A 1 233 ? 11.891 20.797 -2.385 1 75.25 233 GLY A N 1
ATOM 1812 C CA . GLY A 1 233 ? 12.016 21.672 -3.541 1 75.25 233 GLY A CA 1
ATOM 1813 C C . GLY A 1 233 ? 10.898 22.688 -3.643 1 75.25 233 GLY A C 1
ATOM 1814 O O . GLY A 1 233 ? 9.766 22.422 -3.234 1 75.25 233 GLY A O 1
ATOM 1815 N N . THR A 1 234 ? 11.312 23.984 -3.799 1 66.31 234 THR A N 1
ATOM 1816 C CA . THR A 1 234 ? 10.336 25.078 -3.842 1 66.31 234 THR A CA 1
ATOM 1817 C C . THR A 1 234 ? 10.117 25.547 -5.277 1 66.31 234 THR A C 1
ATOM 1819 O O . THR A 1 234 ? 11.016 25.453 -6.113 1 66.31 234 THR A O 1
ATOM 1822 N N . GLU A 1 235 ? 8.812 25.609 -5.523 1 63.94 235 GLU A N 1
ATOM 1823 C CA . GLU A 1 235 ? 8.469 26.297 -6.766 1 63.94 235 GLU A CA 1
ATOM 1824 C C . GLU A 1 235 ? 8.336 27.797 -6.543 1 63.94 235 GLU A C 1
ATOM 1826 O O . GLU A 1 235 ? 7.77 28.234 -5.535 1 63.94 235 GLU A O 1
ATOM 1831 N N . PRO A 1 236 ? 8.977 28.453 -7.406 1 61.59 236 PRO A N 1
ATOM 1832 C CA . PRO A 1 236 ? 8.828 29.906 -7.273 1 61.59 236 PRO A CA 1
ATOM 1833 C C . PRO A 1 236 ? 7.371 30.359 -7.363 1 61.59 236 PRO A C 1
ATOM 1835 O O . PRO A 1 236 ? 6.578 29.766 -8.102 1 61.59 236 PRO A O 1
ATOM 1838 N N . SER A 1 237 ? 6.949 31.156 -6.324 1 66.12 237 SER A N 1
ATOM 1839 C CA . SER A 1 237 ? 5.598 31.703 -6.426 1 66.12 237 SER A CA 1
ATOM 1840 C C . SER A 1 237 ? 5.613 33.219 -6.504 1 66.12 237 SER A C 1
ATOM 1842 O O . SER A 1 237 ? 6.609 33.844 -6.152 1 66.12 237 SER A O 1
ATOM 1844 N N . THR A 1 238 ? 4.562 33.688 -7.16 1 68.62 238 THR A N 1
ATOM 1845 C CA . THR A 1 238 ? 4.367 35.125 -7.25 1 68.62 238 THR A CA 1
ATOM 1846 C C . THR A 1 238 ? 3.836 35.688 -5.934 1 68.62 238 THR A C 1
ATOM 1848 O O . THR A 1 238 ? 2.945 35.094 -5.316 1 68.62 238 THR A O 1
ATOM 1851 N N . PRO A 1 239 ? 4.52 36.781 -5.562 1 71.31 239 PRO A N 1
ATOM 1852 C CA . PRO A 1 239 ? 4.023 37.406 -4.336 1 71.31 239 PRO A CA 1
ATOM 1853 C C . PRO A 1 239 ? 2.557 37.812 -4.438 1 71.31 239 PRO A C 1
ATOM 1855 O O . PRO A 1 239 ? 2.098 38.219 -5.512 1 71.31 239 PRO A O 1
ATOM 1858 N N . ASP A 1 240 ? 1.86 37.625 -3.373 1 77.19 240 ASP A N 1
ATOM 1859 C CA . ASP A 1 240 ? 0.483 38.094 -3.301 1 77.19 240 ASP A CA 1
ATOM 1860 C C . ASP A 1 240 ? 0.436 39.594 -3.072 1 77.19 240 ASP A C 1
ATOM 1862 O O . ASP A 1 240 ? 0.503 40.062 -1.931 1 77.19 240 ASP A O 1
ATOM 1866 N N . THR A 1 241 ? 0.212 40.344 -4.051 1 81.31 241 THR A N 1
ATOM 1867 C CA . THR A 1 241 ? 0.278 41.812 -4.012 1 81.31 241 THR A CA 1
ATOM 1868 C C . THR A 1 241 ? -0.838 42.375 -3.139 1 81.31 241 THR A C 1
ATOM 1870 O O . THR A 1 241 ? -0.661 43.406 -2.492 1 81.31 241 THR A O 1
ATOM 1873 N N . VAL A 1 242 ? -1.943 41.812 -3.141 1 79.75 242 VAL A N 1
ATOM 1874 C CA . VAL A 1 242 ? -3.074 42.312 -2.357 1 79.75 242 VAL A CA 1
ATOM 1875 C C . VAL A 1 242 ? -2.74 42.25 -0.869 1 79.75 242 VAL A C 1
ATOM 1877 O O . VAL A 1 242 ? -2.984 43.188 -0.128 1 79.75 242 VAL A O 1
ATOM 1880 N N . ILE A 1 243 ? -2.156 41.188 -0.486 1 81.69 243 ILE A N 1
ATOM 1881 C CA . ILE A 1 243 ? -1.779 41 0.913 1 81.69 243 ILE A CA 1
ATOM 1882 C C . ILE A 1 243 ? -0.668 42 1.275 1 81.69 243 ILE A C 1
ATOM 1884 O O . ILE A 1 243 ? -0.675 42.562 2.365 1 81.69 243 ILE A O 1
ATOM 1888 N N . MET A 1 244 ? 0.159 42.188 0.318 1 86 244 MET A N 1
ATOM 1889 C CA . MET A 1 244 ? 1.291 43.062 0.582 1 86 244 MET A CA 1
ATOM 1890 C C . MET A 1 244 ? 0.826 44.5 0.765 1 86 244 MET A C 1
ATOM 1892 O O . MET A 1 244 ? 1.28 45.188 1.678 1 86 244 MET A O 1
ATOM 1896 N N . ASP A 1 245 ? -0.071 44.844 -0.087 1 90.31 245 ASP A N 1
ATOM 1897 C CA . ASP A 1 245 ? -0.598 46.188 0.005 1 90.31 245 ASP A CA 1
ATOM 1898 C C . ASP A 1 245 ? -1.353 46.406 1.315 1 90.31 245 ASP A C 1
ATOM 1900 O O . ASP A 1 245 ? -1.224 47.438 1.953 1 90.31 245 ASP A O 1
ATOM 1904 N N . SER A 1 246 ? -2.125 45.5 1.632 1 91.75 246 SER A N 1
ATOM 1905 C CA . SER A 1 246 ? -2.885 45.562 2.877 1 91.75 246 SER A CA 1
ATOM 1906 C C . SER A 1 246 ? -1.958 45.625 4.086 1 91.75 246 SER A C 1
ATOM 1908 O O . SER A 1 246 ? -2.195 46.406 5.008 1 91.75 246 SER A O 1
ATOM 1910 N N . LEU A 1 247 ? -0.91 44.906 4.055 1 92.25 247 LEU A N 1
ATOM 1911 C CA . LEU A 1 247 ? 0.044 44.875 5.16 1 92.25 247 LEU A CA 1
ATOM 1912 C C . LEU A 1 247 ? 0.83 46.188 5.23 1 92.25 247 LEU A C 1
ATOM 1914 O O . LEU A 1 247 ? 1.174 46.656 6.316 1 92.25 247 LEU A O 1
ATOM 1918 N N . ASP A 1 248 ? 1.089 46.75 4.105 1 94.06 248 ASP A N 1
ATOM 1919 C CA . ASP A 1 248 ? 1.782 48.031 4.074 1 94.06 248 ASP A CA 1
ATOM 1920 C C . ASP A 1 248 ? 0.946 49.125 4.738 1 94.06 248 ASP A C 1
ATOM 1922 O O . ASP A 1 248 ? 1.463 49.906 5.531 1 94.06 248 ASP A O 1
ATOM 1926 N N . THR A 1 249 ? -0.294 49.156 4.387 1 95.12 249 THR A N 1
ATOM 1927 C CA . THR A 1 249 ? -1.196 50.156 4.973 1 95.12 249 THR A CA 1
ATOM 1928 C C . THR A 1 249 ? -1.323 49.938 6.477 1 95.12 249 THR A C 1
ATOM 1930 O O . THR A 1 249 ? -1.338 50.906 7.246 1 95.12 249 THR A O 1
ATOM 1933 N N . PHE A 1 250 ? -1.386 48.75 6.844 1 95.81 250 PHE A N 1
ATOM 1934 C CA . PHE A 1 250 ? -1.51 48.438 8.266 1 95.81 250 PHE A CA 1
ATOM 1935 C C . PHE A 1 250 ? -0.229 48.812 9.008 1 95.81 250 PHE A C 1
ATOM 1937 O O . PHE A 1 250 ? -0.278 49.281 10.141 1 95.81 250 PHE A O 1
ATOM 1944 N N . THR A 1 251 ? 0.894 48.531 8.375 1 96.31 251 THR A N 1
ATOM 1945 C CA . THR A 1 251 ? 2.184 48.875 8.945 1 96.31 251 THR A CA 1
ATOM 1946 C C . THR A 1 251 ? 2.252 50.375 9.219 1 96.31 251 THR A C 1
ATOM 1948 O O . THR A 1 251 ? 2.717 50.812 10.281 1 96.31 251 THR A O 1
ATOM 1951 N N . ALA A 1 252 ? 1.785 51.156 8.289 1 96.25 252 ALA A N 1
ATOM 1952 C CA . ALA A 1 252 ? 1.755 52.594 8.453 1 96.25 252 ALA A CA 1
ATOM 1953 C C . ALA A 1 252 ? 0.89 53 9.648 1 96.25 252 ALA A C 1
ATOM 1955 O O . ALA A 1 252 ? 1.253 53.906 10.414 1 96.25 252 ALA A O 1
ATOM 1956 N N . HIS A 1 253 ? -0.188 52.344 9.75 1 96.06 253 HIS A N 1
ATOM 1957 C CA . HIS A 1 253 ? -1.088 52.594 10.867 1 96.06 253 HIS A CA 1
ATOM 1958 C C . HIS A 1 253 ? -0.428 52.25 12.195 1 96.06 253 HIS A C 1
ATOM 1960 O O . HIS A 1 253 ? -0.532 53 13.164 1 96.06 253 HIS A O 1
ATOM 1966 N N . LEU A 1 254 ? 0.269 51.125 12.258 1 96.44 254 LEU A N 1
ATOM 1967 C CA . LEU A 1 254 ? 0.945 50.688 13.477 1 96.44 254 LEU A CA 1
ATOM 1968 C C . LEU A 1 254 ? 2.029 51.688 13.875 1 96.44 254 LEU A C 1
ATOM 1970 O O . LEU A 1 254 ? 2.18 52 15.062 1 96.44 254 LEU A O 1
ATOM 1974 N N . ARG A 1 255 ? 2.746 52.188 12.898 1 95.62 255 ARG A N 1
ATOM 1975 C CA . ARG A 1 255 ? 3.824 53.125 13.172 1 95.62 255 ARG A CA 1
ATOM 1976 C C . ARG A 1 255 ? 3.275 54.438 13.688 1 95.62 255 ARG A C 1
ATOM 1978 O O . ARG A 1 255 ? 3.932 55.125 14.477 1 95.62 255 ARG A O 1
ATOM 1985 N N . LYS A 1 256 ? 2.072 54.75 13.305 1 95.06 256 LYS A N 1
ATOM 1986 C CA . LYS A 1 256 ? 1.437 56 13.734 1 95.06 256 LYS A CA 1
ATOM 1987 C C . LYS A 1 256 ? 0.855 55.875 15.133 1 95.06 256 LYS A C 1
ATOM 1989 O O . LYS A 1 256 ? 0.855 56.844 15.906 1 95.06 256 LYS A O 1
ATOM 1994 N N . THR A 1 257 ? 0.36 54.719 15.469 1 93.5 257 THR A N 1
ATOM 1995 C CA . THR A 1 257 ? -0.417 54.531 16.688 1 93.5 257 THR A CA 1
ATOM 1996 C C . THR A 1 257 ? 0.462 54.031 17.828 1 93.5 257 THR A C 1
ATOM 1998 O O . THR A 1 257 ? 0.065 54.062 18.984 1 93.5 257 THR A O 1
ATOM 2001 N N . HIS A 1 258 ? 1.688 53.5 17.516 1 92.94 258 HIS A N 1
ATOM 2002 C CA . HIS A 1 258 ? 2.592 52.969 18.531 1 92.94 258 HIS A CA 1
ATOM 2003 C C . HIS A 1 258 ? 3.891 53.75 18.578 1 92.94 258 HIS A C 1
ATOM 2005 O O . HIS A 1 258 ? 4.426 54.156 17.547 1 92.94 258 HIS A O 1
ATOM 2011 N N . PRO A 1 259 ? 4.332 53.969 19.828 1 92.12 259 PRO A N 1
ATOM 2012 C CA . PRO A 1 259 ? 5.656 54.594 19.922 1 92.12 259 PRO A CA 1
ATOM 2013 C C . PRO A 1 259 ? 6.762 53.719 19.328 1 92.12 259 PRO A C 1
ATOM 2015 O O . PRO A 1 259 ? 6.695 52.5 19.422 1 92.12 259 PRO A O 1
ATOM 2018 N N . GLU A 1 260 ? 7.797 54.375 18.859 1 88 260 GLU A N 1
ATOM 2019 C CA . GLU A 1 260 ? 8.891 53.656 18.188 1 88 260 GLU A CA 1
ATOM 2020 C C . GLU A 1 260 ? 9.625 52.75 19.156 1 88 260 GLU A C 1
ATOM 2022 O O . GLU A 1 260 ? 10.125 51.688 18.766 1 88 260 GLU A O 1
ATOM 2027 N N . ALA A 1 261 ? 9.641 53.125 20.391 1 89.06 261 ALA A N 1
ATOM 2028 C CA . ALA A 1 261 ? 10.359 52.344 21.391 1 89.06 261 ALA A CA 1
ATOM 2029 C C . ALA A 1 261 ? 9.508 51.188 21.922 1 89.06 261 ALA A C 1
ATOM 2031 O O . ALA A 1 261 ? 9.992 50.344 22.672 1 89.06 261 ALA A O 1
ATOM 2032 N N . ASP A 1 262 ? 8.383 51 21.391 1 91.06 262 ASP A N 1
ATOM 2033 C CA . ASP A 1 262 ? 7.449 50 21.844 1 91.06 262 ASP A CA 1
ATOM 2034 C C . ASP A 1 262 ? 7.867 48.594 21.375 1 91.06 262 ASP A C 1
ATOM 2036 O O . ASP A 1 262 ? 8 48.375 20.172 1 91.06 262 ASP A O 1
ATOM 2040 N N . SER A 1 263 ? 8.039 47.719 22.312 1 94 263 SER A N 1
ATOM 2041 C CA . SER A 1 263 ? 8.453 46.375 21.984 1 94 263 SER A CA 1
ATOM 2042 C C . SER A 1 263 ? 7.383 45.625 21.172 1 94 263 SER A C 1
ATOM 2044 O O . SER A 1 263 ? 7.703 44.812 20.328 1 94 263 SER A O 1
ATOM 2046 N N . ASP A 1 264 ? 6.16 46 21.406 1 96.06 264 ASP A N 1
ATOM 2047 C CA . ASP A 1 264 ? 5.074 45.375 20.641 1 96.06 264 ASP A CA 1
ATOM 2048 C C . ASP A 1 264 ? 5.16 45.75 19.172 1 96.06 264 ASP A C 1
ATOM 2050 O O . ASP A 1 264 ? 4.977 44.906 18.297 1 96.06 264 ASP A O 1
ATOM 2054 N N . LEU A 1 265 ? 5.402 47.031 18.984 1 96.81 265 LEU A N 1
ATOM 2055 C CA . LEU A 1 265 ? 5.52 47.5 17.609 1 96.81 265 LEU A CA 1
ATOM 2056 C C . LEU A 1 265 ? 6.609 46.719 16.859 1 96.81 265 LEU A C 1
ATOM 2058 O O . LEU A 1 265 ? 6.414 46.281 15.727 1 96.81 265 LEU A O 1
ATOM 2062 N N . HIS A 1 266 ? 7.742 46.562 17.516 1 96.38 266 HIS A N 1
ATOM 2063 C CA . HIS A 1 266 ? 8.844 45.812 16.906 1 96.38 266 HIS A CA 1
ATOM 2064 C C . HIS A 1 266 ? 8.43 44.406 16.562 1 96.38 266 HIS A C 1
ATOM 2066 O O . HIS A 1 266 ? 8.734 43.906 15.469 1 96.38 266 HIS A O 1
ATOM 2072 N N . ALA A 1 267 ? 7.766 43.75 17.438 1 97.25 267 ALA A N 1
ATOM 2073 C CA . ALA A 1 267 ? 7.297 42.375 17.219 1 97.25 267 ALA A CA 1
ATOM 2074 C C . ALA A 1 267 ? 6.344 42.312 16.031 1 97.25 267 ALA A C 1
ATOM 2076 O O . ALA A 1 267 ? 6.422 41.406 15.227 1 97.25 267 ALA A O 1
ATOM 2077 N N . TYR A 1 268 ? 5.402 43.281 15.922 1 97.56 268 TYR A N 1
ATOM 2078 C CA . TYR A 1 268 ? 4.465 43.312 14.805 1 97.56 268 TYR A CA 1
ATOM 2079 C C . TYR A 1 268 ? 5.199 43.5 13.484 1 97.56 268 TYR A C 1
ATOM 2081 O O . TYR A 1 268 ? 4.926 42.781 12.516 1 97.56 268 TYR A O 1
ATOM 2089 N N . LEU A 1 269 ? 6.133 44.406 13.492 1 96.62 269 LEU A N 1
ATOM 2090 C CA . LEU A 1 269 ? 6.836 44.75 12.258 1 96.62 269 LEU A CA 1
ATOM 2091 C C . LEU A 1 269 ? 7.684 43.562 11.781 1 96.62 269 LEU A C 1
ATOM 2093 O O . LEU A 1 269 ? 7.73 43.281 10.586 1 96.62 269 LEU A O 1
ATOM 2097 N N . VAL A 1 270 ? 8.312 42.906 12.672 1 95.75 270 VAL A N 1
ATOM 2098 C CA . VAL A 1 270 ? 9.109 41.75 12.328 1 95.75 270 VAL A CA 1
ATOM 2099 C C . VAL A 1 270 ? 8.203 40.656 11.766 1 95.75 270 VAL A C 1
ATOM 2101 O O . VAL A 1 270 ? 8.523 40 10.766 1 95.75 270 VAL A O 1
ATOM 2104 N N . ALA A 1 271 ? 7.094 40.375 12.422 1 96 271 ALA A N 1
ATOM 2105 C CA . ALA A 1 271 ? 6.133 39.375 11.977 1 96 271 ALA A CA 1
ATOM 2106 C C . ALA A 1 271 ? 5.621 39.688 10.57 1 96 271 ALA A C 1
ATOM 2108 O O . ALA A 1 271 ? 5.477 38.781 9.734 1 96 271 ALA A O 1
ATOM 2109 N N . ILE A 1 272 ? 5.336 40.969 10.305 1 95.19 272 ILE A N 1
ATOM 2110 C CA . ILE A 1 272 ? 4.82 41.406 9.016 1 95.19 272 ILE A CA 1
ATOM 2111 C C . ILE A 1 272 ? 5.887 41.188 7.941 1 95.19 272 ILE A C 1
ATOM 2113 O O . ILE A 1 272 ? 5.586 40.75 6.832 1 95.19 272 ILE A O 1
ATOM 2117 N N . GLU A 1 273 ? 7.094 41.531 8.25 1 91.25 273 GLU A N 1
ATOM 2118 C CA . GLU A 1 273 ? 8.188 41.344 7.289 1 91.25 273 GLU A CA 1
ATOM 2119 C C . GLU A 1 273 ? 8.375 39.875 6.926 1 91.25 273 GLU A C 1
ATOM 2121 O O . GLU A 1 273 ? 8.609 39.562 5.762 1 91.25 273 GLU A O 1
ATOM 2126 N N . GLU A 1 274 ? 8.273 39 7.898 1 88.19 274 GLU A N 1
ATOM 2127 C CA . GLU A 1 274 ? 8.359 37.562 7.641 1 88.19 274 GLU A CA 1
ATOM 2128 C C . GLU A 1 274 ? 7.191 37.094 6.781 1 88.19 274 GLU A C 1
ATOM 2130 O O . GLU A 1 274 ? 7.363 36.25 5.91 1 88.19 274 GLU A O 1
ATOM 2135 N N . LEU A 1 275 ? 6.012 37.562 7.102 1 89.56 275 LEU A N 1
ATOM 2136 C CA . LEU A 1 275 ? 4.828 37.188 6.328 1 89.56 275 LEU A CA 1
ATOM 2137 C C . LEU A 1 275 ? 4.977 37.625 4.871 1 89.56 275 LEU A C 1
ATOM 2139 O O . LEU A 1 275 ? 4.551 36.906 3.967 1 89.56 275 LEU A O 1
ATOM 2143 N N . ARG A 1 276 ? 5.621 38.781 4.633 1 84.94 276 ARG A N 1
ATOM 2144 C CA . ARG A 1 276 ? 5.898 39.25 3.283 1 84.94 276 ARG A CA 1
ATOM 2145 C C . ARG A 1 276 ? 6.816 38.281 2.537 1 84.94 276 ARG A C 1
ATOM 2147 O O . ARG A 1 276 ? 6.609 38.031 1.351 1 84.94 276 ARG A O 1
ATOM 2154 N N . ARG A 1 277 ? 7.754 37.875 3.213 1 79.44 277 ARG A N 1
ATOM 2155 C CA . ARG A 1 277 ? 8.727 36.969 2.627 1 79.44 277 ARG A CA 1
ATOM 2156 C C . ARG A 1 277 ? 8.062 35.656 2.209 1 79.44 277 ARG A C 1
ATOM 2158 O O . ARG A 1 277 ? 8.344 35.125 1.131 1 79.44 277 ARG A O 1
ATOM 2165 N N . TRP A 1 278 ? 7.148 35.219 3.027 1 78.19 278 TRP A N 1
ATOM 2166 C CA . TRP A 1 278 ? 6.551 33.906 2.793 1 78.19 278 TRP A CA 1
ATOM 2167 C C . TRP A 1 278 ? 5.348 34.031 1.858 1 78.19 278 TRP A C 1
ATOM 2169 O O . TRP A 1 278 ? 4.906 33.031 1.285 1 78.19 278 TRP A O 1
ATOM 2179 N N . SER A 1 279 ? 4.738 35.219 1.798 1 75.75 279 SER A N 1
ATOM 2180 C CA . SER A 1 279 ? 3.631 35.438 0.869 1 75.75 279 SER A CA 1
ATOM 2181 C C . SER A 1 279 ? 4.086 35.281 -0.578 1 75.75 279 SER A C 1
ATOM 2183 O O . SER A 1 279 ? 3.275 35 -1.466 1 75.75 279 SER A O 1
ATOM 2185 N N . ALA A 1 280 ? 5.312 35.719 -0.803 1 63.47 280 ALA A N 1
ATOM 2186 C CA . ALA A 1 280 ? 5.879 35.594 -2.145 1 63.47 280 ALA A CA 1
ATOM 2187 C C . ALA A 1 280 ? 6.195 34.125 -2.479 1 63.47 280 ALA A C 1
ATOM 2189 O O . ALA A 1 280 ? 6.391 33.781 -3.646 1 63.47 280 ALA A O 1
ATOM 2190 N N . GLY A 1 281 ? 6.352 33.469 -1.473 1 54.38 281 GLY A N 1
ATOM 2191 C CA . GLY A 1 281 ? 6.902 32.125 -1.706 1 54.38 281 GLY A CA 1
ATOM 2192 C C . GLY A 1 281 ? 5.863 31.141 -2.193 1 54.38 281 GLY A C 1
ATOM 2193 O O . GLY A 1 281 ? 4.676 31.469 -2.275 1 54.38 281 GLY A O 1
ATOM 2194 N N . VAL A 1 282 ? 6.332 29.797 -2.396 1 50.16 282 VAL A N 1
ATOM 2195 C CA . VAL A 1 282 ? 6.074 28.594 -3.172 1 50.16 282 VAL A CA 1
ATOM 2196 C C . VAL A 1 282 ? 4.77 27.953 -2.707 1 50.16 282 VAL A C 1
ATOM 2198 O O . VAL A 1 282 ? 4.336 28.156 -1.572 1 50.16 282 VAL A O 1
ATOM 2201 N N . ASP A 1 283 ? 4.141 27.266 -3.549 1 50.78 283 ASP A N 1
ATOM 2202 C CA . ASP A 1 283 ? 3.096 26.25 -3.471 1 50.78 283 ASP A CA 1
ATOM 2203 C C . ASP A 1 283 ? 3.316 25.328 -2.271 1 50.78 283 ASP A C 1
ATOM 2205 O O . ASP A 1 283 ? 4.395 24.75 -2.115 1 50.78 283 ASP A O 1
ATOM 2209 N N . GLY A 1 284 ? 2.422 25.219 -1.292 1 53.38 284 GLY A N 1
ATOM 2210 C CA . GLY A 1 284 ? 2.336 24.25 -0.221 1 53.38 284 GLY A CA 1
ATOM 2211 C C . GLY A 1 284 ? 2.943 24.734 1.082 1 53.38 284 GLY A C 1
ATOM 2212 O O . GLY A 1 284 ? 2.965 24 2.074 1 53.38 284 GLY A O 1
ATOM 2213 N N . HIS A 1 285 ? 3.414 25.984 1.083 1 62.78 285 HIS A N 1
ATOM 2214 C CA . HIS A 1 285 ? 4.16 26.453 2.246 1 62.78 285 HIS A CA 1
ATOM 2215 C C . HIS A 1 285 ? 3.365 27.5 3.027 1 62.78 285 HIS A C 1
ATOM 2217 O O . HIS A 1 285 ? 3.945 28.375 3.67 1 62.78 285 HIS A O 1
ATOM 2223 N N . GLY A 1 286 ? 2.168 27.281 2.994 1 72.56 286 GLY A N 1
ATOM 2224 C CA . GLY A 1 286 ? 1.363 28.328 3.615 1 72.56 286 GLY A CA 1
ATOM 2225 C C . GLY A 1 286 ? 1.612 28.469 5.105 1 72.56 286 GLY A C 1
ATOM 2226 O O . GLY A 1 286 ? 1.461 29.547 5.668 1 72.56 286 GLY A O 1
ATOM 2227 N N . PHE A 1 287 ? 2.182 27.422 5.656 1 85.19 287 PHE A N 1
ATOM 2228 C CA . PHE A 1 287 ? 2.316 27.453 7.105 1 85.19 287 PHE A CA 1
ATOM 2229 C C . PHE A 1 287 ? 3.74 27.828 7.508 1 85.19 287 PHE A C 1
ATOM 2231 O O . PHE A 1 287 ? 4.059 27.891 8.695 1 85.19 287 PHE A O 1
ATOM 2238 N N . GLN A 1 288 ? 4.547 28.141 6.59 1 82 288 GLN A N 1
ATOM 2239 C CA . GLN A 1 288 ? 5.953 28.406 6.879 1 82 288 GLN A CA 1
ATOM 2240 C C . GLN A 1 288 ? 6.113 29.625 7.777 1 82 288 GLN A C 1
ATOM 2242 O O . GLN A 1 288 ? 6.988 29.656 8.641 1 82 288 GLN A O 1
ATOM 2247 N N . TRP A 1 289 ? 5.305 30.578 7.453 1 88.25 289 TRP A N 1
ATOM 2248 C CA . TRP A 1 289 ? 5.344 31.766 8.305 1 88.25 289 TRP A CA 1
ATOM 2249 C C . TRP A 1 289 ? 5.164 31.391 9.773 1 88.25 289 TRP A C 1
ATOM 2251 O O . TRP A 1 289 ? 5.883 31.891 10.641 1 88.25 289 TRP A O 1
ATOM 2261 N N . ALA A 1 290 ? 4.23 30.516 10.055 1 89.38 290 ALA A N 1
ATOM 2262 C CA . ALA A 1 290 ? 3.914 30.109 11.414 1 89.38 290 ALA A CA 1
ATOM 2263 C C . ALA A 1 290 ? 5.07 29.344 12.047 1 89.38 290 ALA A C 1
ATOM 2265 O O . ALA A 1 290 ? 5.234 29.344 13.266 1 89.38 290 ALA A O 1
ATOM 2266 N N . VAL A 1 291 ? 5.828 28.797 11.234 1 85.5 291 VAL A N 1
ATOM 2267 C CA . VAL A 1 291 ? 6.992 28.047 11.711 1 85.5 291 VAL A CA 1
ATOM 2268 C C . VAL A 1 291 ? 8.062 29.016 12.203 1 85.5 291 VAL A C 1
ATOM 2270 O O . VAL A 1 291 ? 8.742 28.75 13.195 1 85.5 291 VAL A O 1
ATOM 2273 N N . TYR A 1 292 ? 8.156 30.188 11.602 1 85.06 292 TYR A N 1
ATOM 2274 C CA . TYR A 1 292 ? 9.352 31 11.797 1 85.06 292 TYR A CA 1
ATOM 2275 C C . TYR A 1 292 ? 9.008 32.281 12.555 1 85.06 292 TYR A C 1
ATOM 2277 O O . TYR A 1 292 ? 9.906 33 13.016 1 85.06 292 TYR A O 1
ATOM 2285 N N . VAL A 1 293 ? 7.773 32.594 12.625 1 91.19 293 VAL A N 1
ATOM 2286 C CA . VAL A 1 293 ? 7.391 33.812 13.297 1 91.19 293 VAL A CA 1
ATOM 2287 C C . VAL A 1 293 ? 7.941 33.844 14.719 1 91.19 293 VAL A C 1
ATOM 2289 O O . VAL A 1 293 ? 8.008 32.781 15.375 1 91.19 293 VAL A O 1
ATOM 2292 N N . ASP A 1 294 ? 8.344 34.969 15.141 1 92.31 294 ASP A N 1
ATOM 2293 C CA . ASP A 1 294 ? 9.039 35.125 16.406 1 92.31 294 ASP A CA 1
ATOM 2294 C C . ASP A 1 294 ? 8.102 34.875 17.594 1 92.31 294 ASP A C 1
ATOM 2296 O O . ASP A 1 294 ? 6.91 35.188 17.531 1 92.31 294 ASP A O 1
ATOM 2300 N N . GLU A 1 295 ? 8.758 34.5 18.75 1 92.06 295 GLU A N 1
ATOM 2301 C CA . GLU A 1 295 ? 8 34.188 19.969 1 92.06 295 GLU A CA 1
ATOM 2302 C C . GLU A 1 295 ? 7.371 35.469 20.547 1 92.06 295 GLU A C 1
ATOM 2304 O O . GLU A 1 295 ? 6.316 35.406 21.188 1 92.06 295 GLU A O 1
ATOM 2309 N N . SER A 1 296 ? 8.016 36.562 20.312 1 95.5 296 SER A N 1
ATOM 2310 C CA . SER A 1 296 ? 7.465 37.812 20.797 1 95.5 296 SER A CA 1
ATOM 2311 C C . SER A 1 296 ? 6.105 38.094 20.172 1 95.5 296 SER A C 1
ATOM 2313 O O . SER A 1 296 ? 5.191 38.594 20.859 1 95.5 296 SER A O 1
ATOM 2315 N N . TYR A 1 297 ? 6.016 37.812 18.953 1 96.44 297 TYR A N 1
ATOM 2316 C CA . TYR A 1 297 ? 4.73 38 18.297 1 96.44 297 TYR A CA 1
ATOM 2317 C C . TYR A 1 297 ? 3.701 37 18.828 1 96.44 297 TYR A C 1
ATOM 2319 O O . TYR A 1 297 ? 2.543 37.344 19.062 1 96.44 297 TYR A O 1
ATOM 2327 N N . ILE A 1 298 ? 4.074 35.75 19.016 1 94.06 298 ILE A N 1
ATOM 2328 C CA . ILE A 1 298 ? 3.172 34.688 19.484 1 94.06 298 ILE A CA 1
ATOM 2329 C C . ILE A 1 298 ? 2.627 35.062 20.859 1 94.06 298 ILE A C 1
ATOM 2331 O O . ILE A 1 298 ? 1.463 34.781 21.172 1 94.06 298 ILE A O 1
ATOM 2335 N N . SER A 1 299 ? 3.51 35.656 21.641 1 95.06 299 SER A N 1
ATOM 2336 C CA . SER A 1 299 ? 3.078 36.094 22.953 1 95.06 299 SER A CA 1
ATOM 2337 C C . SER A 1 299 ? 1.963 37.125 22.844 1 95.06 299 SER A C 1
ATOM 2339 O O . SER A 1 299 ? 1.024 37.125 23.641 1 95.06 299 SER A O 1
ATOM 2341 N N . LEU A 1 300 ? 2.08 38 21.875 1 96.94 300 LEU A N 1
ATOM 2342 C CA . LEU A 1 300 ? 1.063 39.031 21.656 1 96.94 300 LEU A CA 1
ATOM 2343 C C . LEU A 1 300 ? -0.226 38.406 21.125 1 96.94 300 LEU A C 1
ATOM 2345 O O . LEU A 1 300 ? -1.322 38.875 21.469 1 96.94 300 LEU A O 1
ATOM 2349 N N . LEU A 1 301 ? -0.082 37.406 20.328 1 96.25 301 LEU A N 1
ATOM 2350 C CA . LEU A 1 301 ? -1.24 36.688 19.812 1 96.25 301 LEU A CA 1
ATOM 2351 C C . LEU A 1 301 ? -1.977 35.969 20.938 1 96.25 301 LEU A C 1
ATOM 2353 O O . LEU A 1 301 ? -3.209 36 20.984 1 96.25 301 LEU A O 1
ATOM 2357 N N . ARG A 1 302 ? -1.235 35.375 21.844 1 93.94 302 ARG A N 1
ATOM 2358 C CA . ARG A 1 302 ? -1.812 34.688 22.984 1 93.94 302 ARG A CA 1
ATOM 2359 C C . ARG A 1 302 ? -2.6 35.625 23.875 1 93.94 302 ARG A C 1
ATOM 2361 O O . ARG A 1 302 ? -3.576 35.25 24.516 1 93.94 302 ARG A O 1
ATOM 2368 N N . GLN A 1 303 ? -2.15 36.875 23.828 1 94.88 303 GLN A N 1
ATOM 2369 C CA . GLN A 1 303 ? -2.848 37.906 24.578 1 94.88 303 GLN A CA 1
ATOM 2370 C C . GLN A 1 303 ? -4.027 38.469 23.781 1 94.88 303 GLN A C 1
ATOM 2372 O O . GLN A 1 303 ? -4.758 39.312 24.281 1 94.88 303 GLN A O 1
ATOM 2377 N N . MET A 1 304 ? -4.227 38.031 22.625 1 95.06 304 MET A N 1
ATOM 2378 C CA . MET A 1 304 ? -5.32 38.406 21.75 1 95.06 304 MET A CA 1
ATOM 2379 C C . MET A 1 304 ? -5.273 39.906 21.453 1 95.06 304 MET A C 1
ATOM 2381 O O . MET A 1 304 ? -6.309 40.562 21.406 1 95.06 304 MET A O 1
ATOM 2385 N N . LYS A 1 305 ? -4.023 40.406 21.297 1 96.38 305 LYS A N 1
ATOM 2386 C CA . LYS A 1 305 ? -3.902 41.781 20.891 1 96.38 305 LYS A CA 1
ATOM 2387 C C . LYS A 1 305 ? -4.504 42.031 19.516 1 96.38 305 LYS A C 1
ATOM 2389 O O . LYS A 1 305 ? -4.277 41.25 18.594 1 96.38 305 LYS A O 1
ATOM 2394 N N . PRO A 1 306 ? -5.281 43.062 19.391 1 96.94 306 PRO A N 1
ATOM 2395 C CA . PRO A 1 306 ? -5.977 43.312 18.109 1 96.94 306 PRO A CA 1
ATOM 2396 C C . PRO A 1 306 ? -5.023 43.375 16.922 1 96.94 306 PRO A C 1
ATOM 2398 O O . PRO A 1 306 ? -5.305 42.781 15.875 1 96.94 306 PRO A O 1
ATOM 2401 N N . ALA A 1 307 ? -3.879 44.094 17.094 1 97.12 307 ALA A N 1
ATOM 2402 C CA . ALA A 1 307 ? -2.92 44.188 15.992 1 97.12 307 ALA A CA 1
ATOM 2403 C C . ALA A 1 307 ? -2.367 42.812 15.609 1 97.12 307 ALA A C 1
ATOM 2405 O O . ALA A 1 307 ? -2.15 42.531 14.43 1 97.12 307 ALA A O 1
ATOM 2406 N N . ALA A 1 308 ? -2.109 41.969 16.609 1 97.56 308 ALA A N 1
ATOM 2407 C CA . ALA A 1 308 ? -1.625 40.625 16.359 1 97.56 308 ALA A CA 1
ATOM 2408 C C . ALA A 1 308 ? -2.66 39.812 15.594 1 97.56 308 ALA A C 1
ATOM 2410 O O . ALA A 1 308 ? -2.312 39.062 14.68 1 97.56 308 ALA A O 1
ATOM 2411 N N . LEU A 1 309 ? -3.902 39.969 15.93 1 97.44 309 LEU A N 1
ATOM 2412 C CA . LEU A 1 309 ? -4.996 39.25 15.273 1 97.44 309 LEU A CA 1
ATOM 2413 C C . LEU A 1 309 ? -5.129 39.688 13.82 1 97.44 309 LEU A C 1
ATOM 2415 O O . LEU A 1 309 ? -5.402 38.875 12.945 1 97.44 309 LEU A O 1
ATOM 2419 N N . VAL A 1 310 ? -4.945 40.969 13.586 1 97.25 310 VAL A N 1
ATOM 2420 C CA . VAL A 1 310 ? -5.008 41.469 12.219 1 97.25 310 VAL A CA 1
ATOM 2421 C C . VAL A 1 310 ? -3.92 40.812 11.367 1 97.25 310 VAL A C 1
ATOM 2423 O O . VAL A 1 310 ? -4.184 40.375 10.25 1 97.25 310 VAL A O 1
ATOM 2426 N N . ILE A 1 311 ? -2.697 40.75 11.875 1 96.44 311 ILE A N 1
ATOM 2427 C CA . ILE A 1 311 ? -1.587 40.094 11.172 1 96.44 311 ILE A CA 1
ATOM 2428 C C . ILE A 1 311 ? -1.895 38.625 10.945 1 96.44 311 ILE A C 1
ATOM 2430 O O . ILE A 1 311 ? -1.652 38.094 9.859 1 96.44 311 ILE A O 1
ATOM 2434 N N . PHE A 1 312 ? -2.482 38 11.922 1 96.12 312 PHE A N 1
ATOM 2435 C CA . PHE A 1 312 ? -2.83 36.594 11.859 1 96.12 312 PHE A CA 1
ATOM 2436 C C . PHE A 1 312 ? -3.871 36.344 10.773 1 96.12 312 PHE A C 1
ATOM 2438 O O . PHE A 1 312 ? -3.836 35.312 10.109 1 96.12 312 PHE A O 1
ATOM 2445 N N . ALA A 1 313 ? -4.781 37.219 10.625 1 95 313 ALA A N 1
ATOM 2446 C CA . ALA A 1 313 ? -5.773 37.125 9.555 1 95 313 ALA A CA 1
ATOM 2447 C C . ALA A 1 313 ? -5.109 37.156 8.188 1 95 313 ALA A C 1
ATOM 2449 O O . ALA A 1 313 ? -5.531 36.469 7.262 1 95 313 ALA A O 1
ATOM 2450 N N . HIS A 1 314 ? -4.109 37.969 8.023 1 93.06 314 HIS A N 1
ATOM 2451 C CA . HIS A 1 314 ? -3.385 38.031 6.762 1 93.06 314 HIS A CA 1
ATOM 2452 C C . HIS A 1 314 ? -2.621 36.75 6.5 1 93.06 314 HIS A C 1
ATOM 2454 O O . HIS A 1 314 ? -2.48 36.312 5.352 1 93.06 314 HIS A O 1
ATOM 2460 N N . PHE A 1 315 ? -2.139 36.156 7.551 1 92.19 315 PHE A N 1
ATOM 2461 C CA . PHE A 1 315 ? -1.524 34.844 7.441 1 92.19 315 PHE A CA 1
ATOM 2462 C C . PHE A 1 315 ? -2.521 33.812 6.898 1 92.19 315 PHE A C 1
ATOM 2464 O O . PHE A 1 315 ? -2.174 33 6.055 1 92.19 315 PHE A O 1
ATOM 2471 N N . ALA A 1 316 ? -3.717 33.875 7.398 1 90.62 316 ALA A N 1
ATOM 2472 C CA . ALA A 1 316 ? -4.762 32.969 6.926 1 90.62 316 ALA A CA 1
ATOM 2473 C C . ALA A 1 316 ? -4.938 33.062 5.414 1 90.62 316 ALA A C 1
ATOM 2475 O O . ALA A 1 316 ? -5.199 32.062 4.738 1 90.62 316 ALA A O 1
ATOM 2476 N N . ARG A 1 317 ? -4.766 34.219 4.945 1 87.88 317 ARG A N 1
ATOM 2477 C CA . ARG A 1 317 ? -4.879 34.406 3.506 1 87.88 317 ARG A CA 1
ATOM 2478 C C . ARG A 1 317 ? -3.76 33.719 2.76 1 87.88 317 ARG A C 1
ATOM 2480 O O . ARG A 1 317 ? -3.957 33.219 1.639 1 87.88 317 ARG A O 1
ATOM 2487 N N . VAL A 1 318 ? -2.621 33.719 3.309 1 85.06 318 VAL A N 1
ATOM 2488 C CA . VAL A 1 318 ? -1.498 33 2.705 1 85.06 318 VAL A CA 1
ATOM 2489 C C . VAL A 1 318 ? -1.782 31.5 2.688 1 85.06 318 VAL A C 1
ATOM 2491 O O . VAL A 1 318 ? -1.507 30.828 1.695 1 85.06 318 VAL A O 1
ATOM 2494 N N . VAL A 1 319 ? -2.377 31.031 3.73 1 86.44 319 VAL A N 1
ATOM 2495 C CA . VAL A 1 319 ? -2.701 29.625 3.852 1 86.44 319 VAL A CA 1
ATOM 2496 C C . VAL A 1 319 ? -3.811 29.266 2.867 1 86.44 319 VAL A C 1
ATOM 2498 O O . VAL A 1 319 ? -3.826 28.156 2.32 1 86.44 319 VAL A O 1
ATOM 2501 N N . LYS A 1 320 ? -4.691 30.172 2.594 1 85.06 320 LYS A N 1
ATOM 2502 C CA . LYS A 1 320 ? -5.832 29.953 1.711 1 85.06 320 LYS A CA 1
ATOM 2503 C C . LYS A 1 320 ? -5.379 29.594 0.299 1 85.06 320 LYS A C 1
ATOM 2505 O O . LYS A 1 320 ? -6.09 28.891 -0.428 1 85.06 320 LYS A O 1
ATOM 2510 N N . LYS A 1 321 ? -4.25 30.016 -0.023 1 78.62 321 LYS A N 1
ATOM 2511 C CA . LYS A 1 321 ? -3.715 29.688 -1.343 1 78.62 321 LYS A CA 1
ATOM 2512 C C . LYS A 1 321 ? -3.527 28.188 -1.512 1 78.62 321 LYS A C 1
ATOM 2514 O O . LYS A 1 321 ? -3.521 27.672 -2.635 1 78.62 321 LYS A O 1
ATOM 2519 N N . SER A 1 322 ? -3.443 27.516 -0.397 1 75.94 322 SER A N 1
ATOM 2520 C CA . SER A 1 322 ? -3.275 26.078 -0.412 1 75.94 322 SER A CA 1
ATOM 2521 C C . SER A 1 322 ? -4.594 25.359 -0.127 1 75.94 322 SER A C 1
ATOM 2523 O O . SER A 1 322 ? -4.602 24.188 0.266 1 75.94 322 SER A O 1
ATOM 2525 N N . ASP A 1 323 ? -5.656 26 -0.375 1 75.38 323 ASP A N 1
ATOM 2526 C CA . ASP A 1 323 ? -6.973 25.516 0.031 1 75.38 323 ASP A CA 1
ATOM 2527 C C . ASP A 1 323 ? -7.434 24.359 -0.855 1 75.38 323 ASP A C 1
ATOM 2529 O O . ASP A 1 323 ? -8.367 23.641 -0.505 1 75.38 323 ASP A O 1
ATOM 2533 N N . SER A 1 324 ? -6.77 24.188 -1.912 1 71.94 324 SER A N 1
ATOM 2534 C CA . SER A 1 324 ? -7.133 23.078 -2.793 1 71.94 324 SER A CA 1
ATOM 2535 C C . SER A 1 324 ? -6.742 21.734 -2.184 1 71.94 324 SER A C 1
ATOM 2537 O O . SER A 1 324 ? -7.262 20.703 -2.582 1 71.94 324 SER A O 1
ATOM 2539 N N . ASN A 1 325 ? -5.906 21.859 -1.225 1 73.5 325 ASN A N 1
ATOM 2540 C CA . ASN A 1 325 ? -5.52 20.656 -0.501 1 73.5 325 ASN A CA 1
ATOM 2541 C C . ASN A 1 325 ? -6.594 20.234 0.5 1 73.5 325 ASN A C 1
ATOM 2543 O O . ASN A 1 325 ? -7.074 21.062 1.284 1 73.5 325 ASN A O 1
ATOM 2547 N N . TYR A 1 326 ? -6.953 19 0.384 1 73.81 326 TYR A N 1
ATOM 2548 C CA . TYR A 1 326 ? -8.016 18.422 1.187 1 73.81 326 TYR A CA 1
ATOM 2549 C C . TYR A 1 326 ? -7.812 18.703 2.668 1 73.81 326 TYR A C 1
ATOM 2551 O O . TYR A 1 326 ? -8.766 19 3.391 1 73.81 326 TYR A O 1
ATOM 2559 N N . TRP A 1 327 ? -6.668 18.844 3.051 1 77.5 327 TRP A N 1
ATOM 2560 C CA . TRP A 1 327 ? -6.375 18.875 4.48 1 77.5 327 TRP A CA 1
ATOM 2561 C C . TRP A 1 327 ? -6.453 20.297 5.02 1 77.5 327 TRP A C 1
ATOM 2563 O O . TRP A 1 327 ? -6.609 20.5 6.227 1 77.5 327 TRP A O 1
ATOM 2573 N N . VAL A 1 328 ? -6.332 21.25 4.145 1 79.75 328 VAL A N 1
ATOM 2574 C CA . VAL A 1 328 ? -6.336 22.641 4.59 1 79.75 328 VAL A CA 1
ATOM 2575 C C . VAL A 1 328 ? -7.656 23.312 4.199 1 79.75 328 VAL A C 1
ATOM 2577 O O . VAL A 1 328 ? -7.898 24.469 4.539 1 79.75 328 VAL A O 1
ATOM 2580 N N . HIS A 1 329 ? -8.461 22.5 3.633 1 80.38 329 HIS A N 1
ATOM 2581 C CA . HIS A 1 329 ? -9.68 23.062 3.08 1 80.38 329 HIS A CA 1
ATOM 2582 C C . HIS A 1 329 ? -10.547 23.688 4.176 1 80.38 329 HIS A C 1
ATOM 2584 O O . HIS A 1 329 ? -10.867 23.016 5.164 1 80.38 329 HIS A O 1
ATOM 2590 N N . GLY A 1 330 ? -10.797 24.969 4 1 83.38 330 GLY A N 1
ATOM 2591 C CA . GLY A 1 330 ? -11.703 25.688 4.887 1 83.38 330 GLY A CA 1
ATOM 2592 C C . GLY A 1 330 ? -11.031 26.188 6.152 1 83.38 330 GLY A C 1
ATOM 2593 O O . GLY A 1 330 ? -11.633 26.938 6.926 1 83.38 330 GLY A O 1
ATOM 2594 N N . TRP A 1 331 ? -9.875 25.703 6.387 1 87.31 331 TRP A N 1
ATOM 2595 C CA . TRP A 1 331 ? -9.164 26.078 7.609 1 87.31 331 TRP A CA 1
ATOM 2596 C C . TRP A 1 331 ? -8.977 27.578 7.699 1 87.31 331 TRP A C 1
ATOM 2598 O O . TRP A 1 331 ? -9.258 28.188 8.734 1 87.31 331 TRP A O 1
ATOM 2608 N N . ALA A 1 332 ? -8.477 28.188 6.633 1 89.12 332 ALA A N 1
ATOM 2609 C CA . ALA A 1 332 ? -8.219 29.625 6.594 1 89.12 332 ALA A CA 1
ATOM 2610 C C . ALA A 1 332 ? -9.5 30.438 6.789 1 89.12 332 ALA A C 1
ATOM 2612 O O . ALA A 1 332 ? -9.508 31.453 7.484 1 89.12 332 ALA A O 1
ATOM 2613 N N . ASP A 1 333 ? -10.57 29.953 6.207 1 90.56 333 ASP A N 1
ATOM 2614 C CA . ASP A 1 333 ? -11.859 30.625 6.344 1 90.56 333 ASP A CA 1
ATOM 2615 C C . ASP A 1 333 ? -12.328 30.609 7.797 1 90.56 333 ASP A C 1
ATOM 2617 O O . ASP A 1 333 ? -12.828 31.625 8.297 1 90.56 333 ASP A O 1
ATOM 2621 N N . ARG A 1 334 ? -12.156 29.516 8.398 1 90.44 334 ARG A N 1
ATOM 2622 C CA . ARG A 1 334 ? -12.555 29.422 9.805 1 90.44 334 ARG A CA 1
ATOM 2623 C C . ARG A 1 334 ? -11.711 30.328 10.68 1 90.44 334 ARG A C 1
ATOM 2625 O O . ARG A 1 334 ? -12.234 30.984 11.586 1 90.44 334 ARG A O 1
ATOM 2632 N N . LEU A 1 335 ? -10.453 30.375 10.391 1 92 335 LEU A N 1
ATOM 2633 C CA . LEU A 1 335 ? -9.562 31.234 11.172 1 92 335 LEU A CA 1
ATOM 2634 C C . LEU A 1 335 ? -9.969 32.688 11.039 1 92 335 LEU A C 1
ATOM 2636 O O . LEU A 1 335 ? -10.117 33.406 12.039 1 92 335 LEU A O 1
ATOM 2640 N N . VAL A 1 336 ? -10.164 33.156 9.812 1 93.44 336 VAL A N 1
ATOM 2641 C CA . VAL A 1 336 ? -10.508 34.562 9.57 1 93.44 336 VAL A CA 1
ATOM 2642 C C . VAL A 1 336 ? -11.867 34.844 10.188 1 93.44 336 VAL A C 1
ATOM 2644 O O . VAL A 1 336 ? -12.086 35.938 10.711 1 93.44 336 VAL A O 1
ATOM 2647 N N . GLY A 1 337 ? -12.758 33.906 10.094 1 92.19 337 GLY A N 1
ATOM 2648 C CA . GLY A 1 337 ? -14.062 34.062 10.727 1 92.19 337 GLY A CA 1
ATOM 2649 C C . GLY A 1 337 ? -13.977 34.312 12.219 1 92.19 337 GLY A C 1
ATOM 2650 O O . GLY A 1 337 ? -14.625 35.219 12.758 1 92.19 337 GLY A O 1
ATOM 2651 N N . VAL A 1 338 ? -13.227 33.531 12.867 1 92.44 338 VAL A N 1
ATOM 2652 C CA . VAL A 1 338 ? -13.07 33.656 14.32 1 92.44 338 VAL A CA 1
ATOM 2653 C C . VAL A 1 338 ? -12.367 34.969 14.656 1 92.44 338 VAL A C 1
ATOM 2655 O O . VAL A 1 338 ? -12.734 35.625 15.617 1 92.44 338 VAL A O 1
ATOM 2658 N N . VAL A 1 339 ? -11.359 35.344 13.898 1 95.19 339 VAL A N 1
ATOM 2659 C CA . VAL A 1 339 ? -10.633 36.594 14.117 1 95.19 339 VAL A CA 1
ATOM 2660 C C . VAL A 1 339 ? -11.578 37.75 13.953 1 95.19 339 VAL A C 1
ATOM 2662 O O . VAL A 1 339 ? -11.578 38.688 14.773 1 95.19 339 VAL A O 1
ATOM 2665 N N . TYR A 1 340 ? -12.336 37.688 12.922 1 94.31 340 TYR A N 1
ATOM 2666 C CA . TYR A 1 340 ? -13.32 38.75 12.68 1 94.31 340 TYR A CA 1
ATOM 2667 C C . TYR A 1 340 ? -14.258 38.906 13.867 1 94.31 340 TYR A C 1
ATOM 2669 O O . TYR A 1 340 ? -14.562 40.031 14.281 1 94.31 340 TYR A O 1
ATOM 2677 N N . GLY A 1 341 ? -14.688 37.875 14.391 1 93.31 341 GLY A N 1
ATOM 2678 C CA . GLY A 1 341 ? -15.594 37.875 15.531 1 93.31 341 GLY A CA 1
ATOM 2679 C C . GLY A 1 341 ? -14.938 38.406 16.797 1 93.31 341 GLY A C 1
ATOM 2680 O O . GLY A 1 341 ? -15.617 38.906 17.688 1 93.31 341 GLY A O 1
ATOM 2681 N N . THR A 1 342 ? -13.672 38.25 16.891 1 93.75 342 THR A N 1
ATOM 2682 C CA . THR A 1 342 ? -12.93 38.625 18.094 1 93.75 342 THR A CA 1
ATOM 2683 C C . THR A 1 342 ? -12.531 40.094 18.031 1 93.75 342 THR A C 1
ATOM 2685 O O . THR A 1 342 ? -12.43 40.781 19.062 1 93.75 342 THR A O 1
ATOM 2688 N N . LEU A 1 343 ? -12.352 40.625 16.844 1 95.62 343 LEU A N 1
ATOM 2689 C CA . LEU A 1 343 ? -11.891 42 16.656 1 95.62 343 LEU A CA 1
ATOM 2690 C C . LEU A 1 343 ? -13.039 43 16.859 1 95.62 343 LEU A C 1
ATOM 2692 O O . LEU A 1 343 ? -14.188 42.688 16.547 1 95.62 343 LEU A O 1
ATOM 2696 N N . ASP A 1 344 ? -12.68 44.125 17.406 1 93.94 344 ASP A N 1
ATOM 2697 C CA . ASP A 1 344 ? -13.648 45.219 17.438 1 93.94 344 ASP A CA 1
ATOM 2698 C C . ASP A 1 344 ? -13.789 45.875 16.062 1 93.94 344 ASP A C 1
ATOM 2700 O O . ASP A 1 344 ? -13.031 45.562 15.148 1 93.94 344 ASP A O 1
ATOM 2704 N N . GLU A 1 345 ? -14.727 46.75 15.961 1 91.12 345 GLU A N 1
ATOM 2705 C CA . GLU A 1 345 ? -15.078 47.375 14.688 1 91.12 345 GLU A CA 1
ATOM 2706 C C . GLU A 1 345 ? -13.906 48.188 14.125 1 91.12 345 GLU A C 1
ATOM 2708 O O . GLU A 1 345 ? -13.688 48.188 12.914 1 91.12 345 GLU A O 1
ATOM 2713 N N . SER A 1 346 ? -13.148 48.812 15.031 1 91.5 346 SER A N 1
ATOM 2714 C CA . SER A 1 346 ? -12.055 49.688 14.594 1 91.5 346 SER A CA 1
ATOM 2715 C C . SER A 1 346 ? -10.953 48.875 13.906 1 91.5 346 SER A C 1
ATOM 2717 O O . SER A 1 346 ? -10.312 49.375 12.977 1 91.5 346 SER A O 1
ATOM 2719 N N . TYR A 1 347 ? -10.836 47.656 14.336 1 93.75 347 TYR A N 1
ATOM 2720 C CA . TYR A 1 347 ? -9.75 46.875 13.781 1 93.75 347 TYR A CA 1
ATOM 2721 C C . TYR A 1 347 ? -10.25 45.969 12.648 1 93.75 347 TYR A C 1
ATOM 2723 O O . TYR A 1 347 ? -9.461 45.469 11.852 1 93.75 347 TYR A O 1
ATOM 2731 N N . ARG A 1 348 ? -11.547 45.719 12.492 1 94 348 ARG A N 1
ATOM 2732 C CA . ARG A 1 348 ? -12.125 44.906 11.43 1 94 348 ARG A CA 1
ATOM 2733 C C . ARG A 1 348 ? -11.836 45.5 10.055 1 94 348 ARG A C 1
ATOM 2735 O O . ARG A 1 348 ? -11.711 44.781 9.07 1 94 348 ARG A O 1
ATOM 2742 N N . LEU A 1 349 ? -11.68 46.812 10.039 1 92.19 349 LEU A N 1
ATOM 2743 C CA . LEU A 1 349 ? -11.398 47.5 8.789 1 92.19 349 LEU A CA 1
ATOM 2744 C C . LEU A 1 349 ? -10.078 47 8.188 1 92.19 349 LEU A C 1
ATOM 2746 O O . LEU A 1 349 ? -9.922 46.969 6.965 1 92.19 349 LEU A O 1
ATOM 2750 N N . TRP A 1 350 ? -9.203 46.625 9.07 1 93.44 350 TRP A N 1
ATOM 2751 C CA . TRP A 1 350 ? -7.855 46.281 8.625 1 93.44 350 TRP A CA 1
ATOM 2752 C C . TRP A 1 350 ? -7.812 44.875 8.055 1 93.44 350 TRP A C 1
ATOM 2754 O O . TRP A 1 350 ? -6.836 44.5 7.402 1 93.44 350 TRP A O 1
ATOM 2764 N N . ILE A 1 351 ? -8.859 44.062 8.25 1 93.88 351 ILE A N 1
ATOM 2765 C CA . ILE A 1 351 ? -8.859 42.719 7.688 1 93.88 351 ILE A CA 1
ATOM 2766 C C . ILE A 1 351 ? -9.875 42.625 6.555 1 93.88 351 ILE A C 1
ATOM 2768 O O . ILE A 1 351 ? -10.109 41.531 6.004 1 93.88 351 ILE A O 1
ATOM 2772 N N . ARG A 1 352 ? -10.508 43.719 6.148 1 90.62 352 ARG A N 1
ATOM 2773 C CA . ARG A 1 352 ? -11.492 43.75 5.074 1 90.62 352 ARG A CA 1
ATOM 2774 C C . ARG A 1 352 ? -10.891 43.25 3.762 1 90.62 352 ARG A C 1
ATOM 2776 O O . ARG A 1 352 ? -11.516 42.5 3.035 1 90.62 352 ARG A O 1
ATOM 2783 N N . PRO A 1 353 ? -9.656 43.719 3.436 1 88.44 353 PRO A N 1
ATOM 2784 C CA . PRO A 1 353 ? -9.055 43.219 2.197 1 88.44 353 PRO A CA 1
ATOM 2785 C C . PRO A 1 353 ? -8.922 41.688 2.191 1 88.44 353 PRO A C 1
ATOM 2787 O O . PRO A 1 353 ? -9.055 41.062 1.141 1 88.44 353 PRO A O 1
ATOM 2790 N N . VAL A 1 354 ? -8.609 41.125 3.377 1 90.25 354 VAL A N 1
ATOM 2791 C CA . VAL A 1 354 ? -8.469 39.688 3.512 1 90.25 354 VAL A CA 1
ATOM 2792 C C . VAL A 1 354 ? -9.836 39.031 3.312 1 90.25 354 VAL A C 1
ATOM 2794 O O . VAL A 1 354 ? -9.945 38.031 2.576 1 90.25 354 VAL A O 1
ATOM 2797 N N . LEU A 1 355 ? -10.852 39.625 3.889 1 89.75 355 LEU A N 1
ATOM 2798 C CA . LEU A 1 355 ? -12.211 39.094 3.811 1 89.75 355 LEU A CA 1
ATOM 2799 C C . LEU A 1 355 ? -12.727 39.125 2.379 1 89.75 355 LEU A C 1
ATOM 2801 O O . LEU A 1 355 ? -13.383 38.188 1.922 1 89.75 355 LEU A O 1
ATOM 2805 N N . GLU A 1 356 ? -12.477 40.094 1.688 1 85.75 356 GLU A N 1
ATOM 2806 C CA . GLU A 1 356 ? -12.93 40.281 0.315 1 85.75 356 GLU A CA 1
ATOM 2807 C C . GLU A 1 356 ? -12.305 39.25 -0.619 1 85.75 356 GLU A C 1
ATOM 2809 O O . GLU A 1 356 ? -12.977 38.719 -1.494 1 85.75 356 GLU A O 1
ATOM 2814 N N . GLU A 1 357 ? -11.086 39 -0.394 1 80.75 357 GLU A N 1
ATOM 2815 C CA . GLU A 1 357 ? -10.375 38.062 -1.251 1 80.75 357 GLU A CA 1
ATOM 2816 C C . GLU A 1 357 ? -10.789 36.625 -0.961 1 80.75 357 GLU A C 1
ATOM 2818 O O . GLU A 1 357 ? -10.734 35.781 -1.844 1 80.75 357 GLU A O 1
ATOM 2823 N N . MET A 1 358 ? -11.172 36.375 0.245 1 83 358 MET A N 1
ATOM 2824 C CA . MET A 1 358 ? -11.547 35.031 0.64 1 83 358 MET A CA 1
ATOM 2825 C C . MET A 1 358 ? -13.023 34.75 0.358 1 83 358 MET A C 1
ATOM 2827 O O . MET A 1 358 ? -13.484 33.625 0.449 1 83 358 MET A O 1
ATOM 2831 N N . GLY A 1 359 ? -13.672 35.719 -0.17 1 71.19 359 GLY A N 1
ATOM 2832 C CA . GLY A 1 359 ? -15.078 35.562 -0.504 1 71.19 359 GLY A CA 1
ATOM 2833 C C . GLY A 1 359 ? -15.977 35.5 0.715 1 71.19 359 GLY A C 1
ATOM 2834 O O . GLY A 1 359 ? -17.078 34.969 0.651 1 71.19 359 GLY A O 1
ATOM 2835 N N . VAL A 1 360 ? -15.594 35.688 1.836 1 60.56 360 VAL A N 1
ATOM 2836 C CA . VAL A 1 360 ? -16.391 35.625 3.057 1 60.56 360 VAL A CA 1
ATOM 2837 C C . VAL A 1 360 ? -17.172 36.938 3.205 1 60.56 360 VAL A C 1
ATOM 2839 O O . VAL A 1 360 ? -18.188 37 3.9 1 60.56 360 VAL A O 1
ATOM 2842 N N . ALA A 1 361 ? -16.781 38.156 2.717 1 50.84 361 ALA A N 1
ATOM 2843 C CA . ALA A 1 361 ? -17.5 39.438 2.828 1 50.84 361 ALA A CA 1
ATOM 2844 C C . ALA A 1 361 ? -18.719 39.438 1.907 1 50.84 361 ALA A C 1
ATOM 2846 O O . ALA A 1 361 ? -18.578 39.438 0.682 1 50.84 361 ALA A O 1
ATOM 2847 N N . ARG A 1 362 ? -19.734 38.625 2.195 1 40.53 362 ARG A N 1
ATOM 2848 C CA . ARG A 1 362 ? -20.953 39.062 1.502 1 40.53 362 ARG A CA 1
ATOM 2849 C C . ARG A 1 362 ? -21.484 40.375 2.074 1 40.53 362 ARG A C 1
ATOM 2851 O O . ARG A 1 362 ? -21.344 40.625 3.271 1 40.53 362 ARG A O 1
ATOM 2858 N N . MET B 1 1 ? -90.875 10.828 16.812 1 30.5 1 MET B N 1
ATOM 2859 C CA . MET B 1 1 ? -89.75 11.555 16.281 1 30.5 1 MET B CA 1
ATOM 2860 C C . MET B 1 1 ? -88.812 12.008 17.422 1 30.5 1 MET B C 1
ATOM 2862 O O . MET B 1 1 ? -88.875 13.172 17.812 1 30.5 1 MET B O 1
ATOM 2866 N N . MET B 1 2 ? -88.5 11.102 18.344 1 33.56 2 MET B N 1
ATOM 2867 C CA . MET B 1 2 ? -87.938 11.391 19.672 1 33.56 2 MET B CA 1
ATOM 2868 C C . MET B 1 2 ? -86.5 11.906 19.547 1 33.56 2 MET B C 1
ATOM 2870 O O . MET B 1 2 ? -85.812 11.594 18.578 1 33.56 2 MET B O 1
ATOM 2874 N N . PRO B 1 3 ? -86 12.914 20.312 1 37.5 3 PRO B N 1
ATOM 2875 C CA . PRO B 1 3 ? -84.812 13.766 20.328 1 37.5 3 PRO B CA 1
ATOM 2876 C C . PRO B 1 3 ? -83.562 12.977 20.547 1 37.5 3 PRO B C 1
ATOM 2878 O O . PRO B 1 3 ? -83.438 12.25 21.531 1 37.5 3 PRO B O 1
ATOM 2881 N N . SER B 1 4 ? -83.062 12.102 19.672 1 37.03 4 SER B N 1
ATOM 2882 C CA . SER B 1 4 ? -81.938 11.242 20.078 1 37.03 4 SER B CA 1
ATOM 2883 C C . SER B 1 4 ? -80.75 12.062 20.531 1 37.03 4 SER B C 1
ATOM 2885 O O . SER B 1 4 ? -80.375 13.023 19.875 1 37.03 4 SER B O 1
ATOM 2887 N N . ASP B 1 5 ? -80.562 12.156 21.844 1 33.97 5 ASP B N 1
ATOM 2888 C CA . ASP B 1 5 ? -79.562 12.773 22.688 1 33.97 5 ASP B CA 1
ATOM 2889 C C . ASP B 1 5 ? -78.188 12.445 22.172 1 33.97 5 ASP B C 1
ATOM 2891 O O . ASP B 1 5 ? -77.875 11.281 21.922 1 33.97 5 ASP B O 1
ATOM 2895 N N . GLU B 1 6 ? -77.5 13.391 21.453 1 34.53 6 GLU B N 1
ATOM 2896 C CA . GLU B 1 6 ? -76.125 13.461 20.922 1 34.53 6 GLU B CA 1
ATOM 2897 C C . GLU B 1 6 ? -75.125 13.289 22.016 1 34.53 6 GLU B C 1
ATOM 2899 O O . GLU B 1 6 ? -75 14.156 22.891 1 34.53 6 GLU B O 1
ATOM 2904 N N . MET B 1 7 ? -75.062 12.07 22.656 1 31.92 7 MET B N 1
ATOM 2905 C CA . MET B 1 7 ? -74.125 11.82 23.75 1 31.92 7 MET B CA 1
ATOM 2906 C C . MET B 1 7 ? -72.688 12.234 23.359 1 31.92 7 MET B C 1
ATOM 2908 O O . MET B 1 7 ? -72.188 11.766 22.359 1 31.92 7 MET B O 1
ATOM 2912 N N . ALA B 1 8 ? -72.188 13.445 23.781 1 35.56 8 ALA B N 1
ATOM 2913 C CA . ALA B 1 8 ? -70.875 14.062 23.656 1 35.56 8 ALA B CA 1
ATOM 2914 C C . ALA B 1 8 ? -69.812 13.117 24.141 1 35.56 8 ALA B C 1
ATOM 2916 O O . ALA B 1 8 ? -69.812 12.695 25.297 1 35.56 8 ALA B O 1
ATOM 2917 N N . SER B 1 9 ? -69.312 12.164 23.328 1 33.66 9 SER B N 1
ATOM 2918 C CA . SER B 1 9 ? -68.25 11.219 23.625 1 33.66 9 SER B CA 1
ATOM 2919 C C . SER B 1 9 ? -67 11.945 24.078 1 33.66 9 SER B C 1
ATOM 2921 O O . SER B 1 9 ? -66.438 12.781 23.344 1 33.66 9 SER B O 1
ATOM 2923 N N . SER B 1 10 ? -66.938 12.422 25.344 1 32.22 10 SER B N 1
ATOM 2924 C CA . SER B 1 10 ? -65.75 13.039 25.938 1 32.22 10 SER B CA 1
ATOM 2925 C C . SER B 1 10 ? -64.5 12.203 25.656 1 32.22 10 SER B C 1
ATOM 2927 O O . SER B 1 10 ? -64.5 11 25.922 1 32.22 10 SER B O 1
ATOM 2929 N N . LYS B 1 11 ? -63.75 12.531 24.594 1 35.5 11 LYS B N 1
ATOM 2930 C CA . LYS B 1 11 ? -62.469 11.945 24.234 1 35.5 11 LYS B CA 1
ATOM 2931 C C . LYS B 1 11 ? -61.5 11.977 25.422 1 35.5 11 LYS B C 1
ATOM 2933 O O . LYS B 1 11 ? -61.062 13.047 25.828 1 35.5 11 LYS B O 1
ATOM 2938 N N . VAL B 1 12 ? -61.844 11.094 26.453 1 32.88 12 VAL B N 1
ATOM 2939 C CA . VAL B 1 12 ? -60.906 10.969 27.562 1 32.88 12 VAL B CA 1
ATOM 2940 C C . VAL B 1 12 ? -59.469 10.844 27.047 1 32.88 12 VAL B C 1
ATOM 2942 O O . VAL B 1 12 ? -59.188 9.984 26.203 1 32.88 12 VAL B O 1
ATOM 2945 N N . ARG B 1 13 ? -58.688 11.906 27.078 1 37.47 13 ARG B N 1
ATOM 2946 C CA . ARG B 1 13 ? -57.281 11.906 26.734 1 37.47 13 ARG B CA 1
ATOM 2947 C C . ARG B 1 13 ? -56.531 10.766 27.438 1 37.47 13 ARG B C 1
ATOM 2949 O O . ARG B 1 13 ? -56.719 10.562 28.641 1 37.47 13 ARG B O 1
ATOM 2956 N N . ARG B 1 14 ? -56.312 9.695 26.766 1 36.56 14 ARG B N 1
ATOM 2957 C CA . ARG B 1 14 ? -55.5 8.57 27.266 1 36.56 14 ARG B CA 1
ATOM 2958 C C . ARG B 1 14 ? -54.219 9.062 27.922 1 36.56 14 ARG B C 1
ATOM 2960 O O . ARG B 1 14 ? -53.5 9.906 27.375 1 36.56 14 ARG B O 1
ATOM 2967 N N . ALA B 1 15 ? -54.219 9.102 29.234 1 38.16 15 ALA B N 1
ATOM 2968 C CA . ALA B 1 15 ? -53.031 9.398 30.031 1 38.16 15 ALA B CA 1
ATOM 2969 C C . ALA B 1 15 ? -51.812 8.617 29.516 1 38.16 15 ALA B C 1
ATOM 2971 O O . ALA B 1 15 ? -51.906 7.398 29.344 1 38.16 15 ALA B O 1
ATOM 2972 N N . HIS B 1 16 ? -51.062 9.203 28.656 1 40.34 16 HIS B N 1
ATOM 2973 C CA . HIS B 1 16 ? -49.875 8.531 28.172 1 40.34 16 HIS B CA 1
ATOM 2974 C C . HIS B 1 16 ? -49.031 8 29.328 1 40.34 16 HIS B C 1
ATOM 2976 O O . HIS B 1 16 ? -48.812 8.703 30.312 1 40.34 16 HIS B O 1
ATOM 2982 N N . ARG B 1 17 ? -49.156 6.742 29.641 1 41.28 17 ARG B N 1
ATOM 2983 C CA . ARG B 1 17 ? -48.344 6.062 30.656 1 41.28 17 ARG B CA 1
ATOM 2984 C C . ARG B 1 17 ? -46.875 6.434 30.516 1 41.28 17 ARG B C 1
ATOM 2986 O O . ARG B 1 17 ? -46.281 6.234 29.469 1 41.28 17 ARG B O 1
ATOM 2993 N N . LYS B 1 18 ? -46.469 7.391 31.281 1 46 18 LYS B N 1
ATOM 2994 C CA . LYS B 1 18 ? -45.062 7.734 31.438 1 46 18 LYS B CA 1
ATOM 2995 C C . LYS B 1 18 ? -44.219 6.5 31.75 1 46 18 LYS B C 1
ATOM 2997 O O . LYS B 1 18 ? -44.562 5.711 32.625 1 46 18 LYS B O 1
ATOM 3002 N N . THR B 1 19 ? -43.688 5.902 30.719 1 50.22 19 THR B N 1
ATOM 3003 C CA . THR B 1 19 ? -42.781 4.801 31.047 1 50.22 19 THR B CA 1
ATOM 3004 C C . THR B 1 19 ? -41.625 5.289 31.891 1 50.22 19 THR B C 1
ATOM 3006 O O . THR B 1 19 ? -40.938 6.254 31.516 1 50.22 19 THR B O 1
ATOM 3009 N N . ARG B 1 20 ? -41.625 5.156 33.219 1 62.78 20 ARG B N 1
ATOM 3010 C CA . ARG B 1 20 ? -40.625 5.559 34.188 1 62.78 20 ARG B CA 1
ATOM 3011 C C . ARG B 1 20 ? -39.281 4.871 33.906 1 62.78 20 ARG B C 1
ATOM 3013 O O . ARG B 1 20 ? -38.25 5.227 34.469 1 62.78 20 ARG B O 1
ATOM 3020 N N . THR B 1 21 ? -39.281 3.871 33.031 1 64.44 21 THR B N 1
ATOM 3021 C CA . THR B 1 21 ? -38.062 3.062 32.844 1 64.44 21 THR B CA 1
ATOM 3022 C C . THR B 1 21 ? -37.375 3.424 31.562 1 64.44 21 THR B C 1
ATOM 3024 O O . THR B 1 21 ? -36.594 2.629 31.031 1 64.44 21 THR B O 1
ATOM 3027 N N . GLY B 1 22 ? -37.656 4.555 30.953 1 70 22 GLY B N 1
ATOM 3028 C CA . GLY B 1 22 ? -37 5 29.75 1 70 22 GLY B CA 1
ATOM 3029 C C . GLY B 1 22 ? -35.531 5.344 29.969 1 70 22 GLY B C 1
ATOM 3030 O O . GLY B 1 22 ? -35.094 5.516 31.094 1 70 22 GLY B O 1
ATOM 3031 N N . CYS B 1 23 ? -34.719 5.387 28.828 1 72.06 23 CYS B N 1
ATOM 3032 C CA . CYS B 1 23 ? -33.312 5.699 28.953 1 72.06 23 CYS B CA 1
ATOM 3033 C C . CYS B 1 23 ? -33.094 7.152 29.375 1 72.06 23 CYS B C 1
ATOM 3035 O O . CYS B 1 23 ? -33.969 7.992 29.156 1 72.06 23 CYS B O 1
ATOM 3037 N N . THR B 1 24 ? -32 7.582 30.125 1 77.19 24 THR B N 1
ATOM 3038 C CA . THR B 1 24 ? -31.766 8.898 30.703 1 77.19 24 THR B CA 1
ATOM 3039 C C . THR B 1 24 ? -31.859 9.984 29.641 1 77.19 24 THR B C 1
ATOM 3041 O O . THR B 1 24 ? -32.281 11.102 29.922 1 77.19 24 THR B O 1
ATOM 3044 N N . ASN B 1 25 ? -31.609 9.773 28.438 1 76 25 ASN B N 1
ATOM 3045 C CA . ASN B 1 25 ? -31.625 10.758 27.359 1 76 25 ASN B CA 1
ATOM 3046 C C . ASN B 1 25 ? -33.062 11.07 26.922 1 76 25 ASN B C 1
ATOM 3048 O O . ASN B 1 25 ? -33.406 12.234 26.703 1 76 25 ASN B O 1
ATOM 3052 N N . CYS B 1 26 ? -33.719 10.086 26.734 1 76 26 CYS B N 1
ATOM 3053 C CA . CYS B 1 26 ? -35.125 10.305 26.359 1 76 26 CYS B CA 1
ATOM 3054 C C . CYS B 1 26 ? -35.875 11.047 27.469 1 76 26 CYS B C 1
ATOM 3056 O O . CYS B 1 26 ? -36.688 11.922 27.172 1 76 26 CYS B O 1
ATOM 3058 N N . LYS B 1 27 ? -35.5 10.742 28.766 1 77 27 LYS B N 1
ATOM 3059 C CA . LYS B 1 27 ? -36.094 11.438 29.891 1 77 27 LYS B CA 1
ATOM 3060 C C . LYS B 1 27 ? -35.75 12.922 29.891 1 77 27 LYS B C 1
ATOM 3062 O O . LYS B 1 27 ? -36.594 13.781 30.125 1 77 27 LYS B O 1
ATOM 3067 N N . ARG B 1 28 ? -34.562 13.203 29.562 1 75.5 28 ARG B N 1
ATOM 3068 C CA . ARG B 1 28 ? -34.062 14.578 29.516 1 75.5 28 ARG B CA 1
ATOM 3069 C C . ARG B 1 28 ? -34.75 15.359 28.391 1 75.5 28 ARG B C 1
ATOM 3071 O O . ARG B 1 28 ? -35.094 16.531 28.547 1 75.5 28 ARG B O 1
ATOM 3078 N N . ARG B 1 29 ? -35.031 14.797 27.344 1 76.19 29 ARG B N 1
ATOM 3079 C CA . ARG B 1 29 ? -35.625 15.414 26.156 1 76.19 29 ARG B CA 1
ATOM 3080 C C . ARG B 1 29 ? -37.156 15.367 26.219 1 76.19 29 ARG B C 1
ATOM 3082 O O . ARG B 1 29 ? -37.844 15.898 25.344 1 76.19 29 ARG B O 1
ATOM 3089 N N . ARG B 1 30 ? -37.719 14.695 27.234 1 74.94 30 ARG B N 1
ATOM 3090 C CA . ARG B 1 30 ? -39.125 14.609 27.516 1 74.94 30 ARG B CA 1
ATOM 3091 C C . ARG B 1 30 ? -39.906 13.992 26.344 1 74.94 30 ARG B C 1
ATOM 3093 O O . ARG B 1 30 ? -40.969 14.469 25.969 1 74.94 30 ARG B O 1
ATOM 3100 N N . ILE B 1 31 ? -39.156 12.992 25.641 1 78.81 31 ILE B N 1
ATOM 3101 C CA . ILE B 1 31 ? -39.844 12.227 24.609 1 78.81 31 ILE B CA 1
ATOM 3102 C C . ILE B 1 31 ? -40.156 10.82 25.125 1 78.81 31 ILE B C 1
ATOM 3104 O O . ILE B 1 31 ? -39.469 10.32 26.031 1 78.81 31 ILE B O 1
ATOM 3108 N N . LYS B 1 32 ? -41.125 10.141 24.594 1 75.56 32 LYS B N 1
ATOM 3109 C CA . LYS B 1 32 ? -41.531 8.789 24.984 1 75.56 32 LYS B CA 1
ATOM 3110 C C . LYS B 1 32 ? -40.5 7.758 24.516 1 75.56 32 LYS B C 1
ATOM 3112 O O . LYS B 1 32 ? -40.281 7.59 23.328 1 75.56 32 LYS B O 1
ATOM 3117 N N . CYS B 1 33 ? -39.719 7.117 25.391 1 73.19 33 CYS B N 1
ATOM 3118 C CA . CYS B 1 33 ? -38.719 6.062 25.141 1 73.19 33 CYS B CA 1
ATOM 3119 C C . CYS B 1 33 ? -39.406 4.734 24.859 1 73.19 33 CYS B C 1
ATOM 3121 O O . CYS B 1 33 ? -40.469 4.426 25.438 1 73.19 33 CYS B O 1
ATOM 3123 N N . ASP B 1 34 ? -39.125 3.941 23.922 1 75.44 34 ASP B N 1
ATOM 3124 C CA . ASP B 1 34 ? -39.75 2.643 23.641 1 75.44 34 ASP B CA 1
ATOM 3125 C C . ASP B 1 34 ? -39.125 1.552 24.516 1 75.44 34 ASP B C 1
ATOM 3127 O O . ASP B 1 34 ? -39.438 0.37 24.344 1 75.44 34 ASP B O 1
ATOM 3131 N N . GLU B 1 35 ? -38.188 1.869 25.453 1 73 35 GLU B N 1
ATOM 3132 C CA . GLU B 1 35 ? -37.562 1.055 26.5 1 73 35 GLU B CA 1
ATOM 3133 C C . GLU B 1 35 ? -36.906 -0.185 25.906 1 73 35 GLU B C 1
ATOM 3135 O O . GLU B 1 35 ? -36.656 -1.157 26.625 1 73 35 GLU B O 1
ATOM 3140 N N . GLN B 1 36 ? -36.75 -0.129 24.609 1 73.75 36 GLN B N 1
ATOM 3141 C CA . GLN B 1 36 ? -36.031 -1.265 24.047 1 73.75 36 GLN B CA 1
ATOM 3142 C C . GLN B 1 36 ? -34.562 -1.257 24.484 1 73.75 36 GLN B C 1
ATOM 3144 O O . GLN B 1 36 ? -33.938 -0.197 24.562 1 73.75 36 GLN B O 1
ATOM 3149 N N . LYS B 1 37 ? -34 -2.346 25.094 1 67.75 37 LYS B N 1
ATOM 3150 C CA . LYS B 1 37 ? -32.594 -2.604 25.438 1 67.75 37 LYS B CA 1
ATOM 3151 C C . LYS B 1 37 ? -31.891 -3.354 24.312 1 67.75 37 LYS B C 1
ATOM 3153 O O . LYS B 1 37 ? -32.531 -4.062 23.531 1 67.75 37 LYS B O 1
ATOM 3158 N N . PRO B 1 38 ? -30.594 -3 24.188 1 63.03 38 PRO B N 1
ATOM 3159 C CA . PRO B 1 38 ? -29.766 -2.189 25.062 1 63.03 38 PRO B CA 1
ATOM 3160 C C . PRO B 1 38 ? -29.844 -0.697 24.75 1 63.03 38 PRO B C 1
ATOM 3162 O O . PRO B 1 38 ? -29.453 0.131 25.578 1 63.03 38 PRO B O 1
ATOM 3165 N N . SER B 1 39 ? -30.344 -0.304 23.547 1 72.25 39 SER B N 1
ATOM 3166 C CA . SER B 1 39 ? -30.578 1.097 23.219 1 72.25 39 SER B CA 1
ATOM 3167 C C . SER B 1 39 ? -32 1.313 22.719 1 72.25 39 SER B C 1
ATOM 3169 O O . SER B 1 39 ? -32.531 0.51 21.938 1 72.25 39 SER B O 1
ATOM 3171 N N . CYS B 1 40 ? -32.625 2.367 23.203 1 74 40 CYS B N 1
ATOM 3172 C CA . CYS B 1 40 ? -34 2.596 22.781 1 74 40 CYS B CA 1
ATOM 3173 C C . CYS B 1 40 ? -34.062 3.131 21.359 1 74 40 CYS B C 1
ATOM 3175 O O . CYS B 1 40 ? -33.094 3.764 20.891 1 74 40 CYS B O 1
ATOM 3177 N N . SER B 1 41 ? -35.094 2.766 20.516 1 74.81 41 SER B N 1
ATOM 3178 C CA . SER B 1 41 ? -35.25 3.107 19.109 1 74.81 41 SER B CA 1
ATOM 3179 C C . SER B 1 41 ? -35.25 4.617 18.906 1 74.81 41 SER B C 1
ATOM 3181 O O . SER B 1 41 ? -34.844 5.098 17.844 1 74.81 41 SER B O 1
ATOM 3183 N N . LYS B 1 42 ? -35.625 5.418 19.922 1 73.44 42 LYS B N 1
ATOM 3184 C CA . LYS B 1 42 ? -35.688 6.871 19.797 1 73.44 42 LYS B CA 1
ATOM 3185 C C . LYS B 1 42 ? -34.312 7.492 19.859 1 73.44 42 LYS B C 1
ATOM 3187 O O . LYS B 1 42 ? -34 8.445 19.141 1 73.44 42 LYS B O 1
ATOM 3192 N N . CYS B 1 43 ? -33.5 7.059 20.781 1 69.44 43 CYS B N 1
ATOM 3193 C CA . CYS B 1 43 ? -32.094 7.488 20.844 1 69.44 43 CYS B CA 1
ATOM 3194 C C . CYS B 1 43 ? -31.328 7.031 19.609 1 69.44 43 CYS B C 1
ATOM 3196 O O . CYS B 1 43 ? -30.531 7.793 19.047 1 69.44 43 CYS B O 1
ATOM 3198 N N . ILE B 1 44 ? -31.641 5.84 19.062 1 68.31 44 ILE B N 1
ATOM 3199 C CA . ILE B 1 44 ? -31.016 5.309 17.875 1 68.31 44 ILE B CA 1
ATOM 3200 C C . ILE B 1 44 ? -31.375 6.164 16.656 1 68.31 44 ILE B C 1
ATOM 3202 O O . ILE B 1 44 ? -30.516 6.527 15.859 1 68.31 44 ILE B O 1
ATOM 3206 N N . GLN B 1 45 ? -32.531 6.547 16.453 1 67.94 45 GLN B N 1
ATOM 3207 C CA . GLN B 1 45 ? -33.031 7.277 15.297 1 67.94 45 GLN B CA 1
ATOM 3208 C C . GLN B 1 45 ? -32.469 8.703 15.266 1 67.94 45 GLN B C 1
ATOM 3210 O O . GLN B 1 45 ? -32.25 9.258 14.195 1 67.94 45 GLN B O 1
ATOM 3215 N N . ARG B 1 46 ? -32.219 9.242 16.484 1 67.81 46 ARG B N 1
ATOM 3216 C CA . ARG B 1 46 ? -31.797 10.641 16.547 1 67.81 46 ARG B CA 1
ATOM 3217 C C . ARG B 1 46 ? -30.312 10.75 16.906 1 67.81 46 ARG B C 1
ATOM 3219 O O . ARG B 1 46 ? -29.797 11.859 17.062 1 67.81 46 ARG B O 1
ATOM 3226 N N . GLY B 1 47 ? -29.625 9.656 17.062 1 64.25 47 GLY B N 1
ATOM 3227 C CA . GLY B 1 47 ? -28.172 9.555 17.234 1 64.25 47 GLY B CA 1
ATOM 3228 C C . GLY B 1 47 ? -27.703 9.961 18.609 1 64.25 47 GLY B C 1
ATOM 3229 O O . GLY B 1 47 ? -26.562 10.414 18.781 1 64.25 47 GLY B O 1
ATOM 3230 N N . PHE B 1 48 ? -28.516 9.875 19.578 1 66.62 48 PHE B N 1
ATOM 3231 C CA . PHE B 1 48 ? -28.125 10.203 20.953 1 66.62 48 PHE B CA 1
ATOM 3232 C C . PHE B 1 48 ? -27.625 8.969 21.688 1 66.62 48 PHE B C 1
ATOM 3234 O O . PHE B 1 48 ? -28 7.844 21.328 1 66.62 48 PHE B O 1
ATOM 3241 N N . ARG B 1 49 ? -26.672 9.07 22.672 1 63.5 49 ARG B N 1
ATOM 3242 C CA . ARG B 1 49 ? -26.312 8 23.594 1 63.5 49 ARG B CA 1
ATOM 3243 C C . ARG B 1 49 ? -27.469 7.652 24.516 1 63.5 49 ARG B C 1
ATOM 3245 O O . ARG B 1 49 ? -27.844 8.453 25.391 1 63.5 49 ARG B O 1
ATOM 3252 N N . CYS B 1 50 ? -27.828 6.363 24.312 1 67 50 CYS B N 1
ATOM 3253 C CA . CYS B 1 50 ? -29 5.914 25.062 1 67 50 CYS B CA 1
ATOM 3254 C C . CYS B 1 50 ? -28.641 5.641 26.516 1 67 50 CYS B C 1
ATOM 3256 O O . CYS B 1 50 ? -27.562 5.098 26.797 1 67 50 CYS B O 1
ATOM 3258 N N . GLY B 1 51 ? -29.234 6.148 27.5 1 68.12 51 GLY B N 1
ATOM 3259 C CA . GLY B 1 51 ? -29.016 6.023 28.938 1 68.12 51 GLY B CA 1
ATOM 3260 C C . GLY B 1 51 ? -29.094 4.59 29.438 1 68.12 51 GLY B C 1
ATOM 3261 O O . GLY B 1 51 ? -28.672 4.285 30.547 1 68.12 51 GLY B O 1
ATOM 3262 N N . TYR B 1 52 ? -29.734 3.582 28.641 1 68.69 52 TYR B N 1
ATOM 3263 C CA . TYR B 1 52 ? -29.797 2.184 29.047 1 68.69 52 TYR B CA 1
ATOM 3264 C C . TYR B 1 52 ? -28.438 1.522 28.953 1 68.69 52 TYR B C 1
ATOM 3266 O O . TYR B 1 52 ? -28.156 0.552 29.656 1 68.69 52 TYR B O 1
ATOM 3274 N N . LEU B 1 53 ? -27.594 1.82 28.125 1 52.91 53 LEU B N 1
ATOM 3275 C CA . LEU B 1 53 ? -26.266 1.245 27.969 1 52.91 53 LEU B CA 1
ATOM 3276 C C . LEU B 1 53 ? -25.391 1.546 29.188 1 52.91 53 LEU B C 1
ATOM 3278 O O . LEU B 1 53 ? -24.484 0.779 29.516 1 52.91 53 LEU B O 1
ATOM 3282 N N . THR B 1 54 ? -25.516 2.59 29.891 1 44.31 54 THR B N 1
ATOM 3283 C CA . THR B 1 54 ? -24.688 2.955 31.031 1 44.31 54 THR B CA 1
ATOM 3284 C C . THR B 1 54 ? -25.094 2.176 32.281 1 44.31 54 THR B C 1
ATOM 3286 O O . THR B 1 54 ? -24.422 2.234 33.312 1 44.31 54 THR B O 1
ATOM 3289 N N . ARG B 1 55 ? -26.203 1.628 32.344 1 40.56 55 ARG B N 1
ATOM 3290 C CA . ARG B 1 55 ? -26.656 1.257 33.688 1 40.56 55 ARG B CA 1
ATOM 3291 C C . ARG B 1 55 ? -26.094 -0.106 34.094 1 40.56 55 ARG B C 1
ATOM 3293 O O . ARG B 1 55 ? -26.656 -1.142 33.719 1 40.56 55 ARG B O 1
ATOM 3300 N N . HIS B 1 56 ? -24.812 -0.491 34.219 1 32.28 56 HIS B N 1
ATOM 3301 C CA . HIS B 1 56 ? -24.562 -1.593 35.125 1 32.28 56 HIS B CA 1
ATOM 3302 C C . HIS B 1 56 ? -25.078 -1.271 36.531 1 32.28 56 HIS B C 1
ATOM 3304 O O . HIS B 1 56 ? -24.906 -0.152 37 1 32.28 56 HIS B O 1
ATOM 3310 N N . PRO B 1 57 ? -25.953 -1.956 37.062 1 30.48 57 PRO B N 1
ATOM 3311 C CA . PRO B 1 57 ? -26.281 -1.863 38.5 1 30.48 57 PRO B CA 1
ATOM 3312 C C . PRO B 1 57 ? -25.062 -1.964 39.406 1 30.48 57 PRO B C 1
ATOM 3314 O O . PRO B 1 57 ? -24.406 -3.01 39.438 1 30.48 57 PRO B O 1
ATOM 3317 N N . GLU B 1 58 ? -24.062 -1.177 39.531 1 28.58 58 GLU B N 1
ATOM 3318 C CA . GLU B 1 58 ? -23.156 -1.278 40.656 1 28.58 58 GLU B CA 1
ATOM 3319 C C . GLU B 1 58 ? -23.938 -1.29 42 1 28.58 58 GLU B C 1
ATOM 3321 O O . GLU B 1 58 ? -24.859 -0.504 42.188 1 28.58 58 GLU B O 1
ATOM 3326 N N . CYS B 1 59 ? -24.047 -2.436 42.625 1 28.34 59 CYS B N 1
ATOM 3327 C CA . CYS B 1 59 ? -24.234 -2.676 44.062 1 28.34 59 CYS B CA 1
ATOM 3328 C C . CYS B 1 59 ? -23.516 -1.616 44.875 1 28.34 59 CYS B C 1
ATOM 3330 O O . CYS B 1 59 ? -22.469 -1.112 44.469 1 28.34 59 CYS B O 1
ATOM 3332 N N . ASP B 1 60 ? -24.109 -0.988 45.969 1 28.45 60 ASP B N 1
ATOM 3333 C CA . ASP B 1 60 ? -23.875 -0.006 47.031 1 28.45 60 ASP B CA 1
ATOM 3334 C C . ASP B 1 60 ? -22.641 -0.357 47.844 1 28.45 60 ASP B C 1
ATOM 3336 O O . ASP B 1 60 ? -22.453 0.141 48.938 1 28.45 60 ASP B O 1
ATOM 3340 N N . SER B 1 61 ? -21.984 -1.553 47.719 1 29.22 61 SER B N 1
ATOM 3341 C CA . SER B 1 61 ? -21.031 -1.617 48.812 1 29.22 61 SER B CA 1
ATOM 3342 C C . SER B 1 61 ? -20.141 -0.388 48.844 1 29.22 61 SER B C 1
ATOM 3344 O O . SER B 1 61 ? -19.812 0.18 47.812 1 29.22 61 SER B O 1
ATOM 3346 N N . PRO B 1 62 ? -19.938 0.297 50.094 1 29.27 62 PRO B N 1
ATOM 3347 C CA . PRO B 1 62 ? -19.109 1.481 50.344 1 29.27 62 PRO B CA 1
ATOM 3348 C C . PRO B 1 62 ? -17.75 1.41 49.625 1 29.27 62 PRO B C 1
ATOM 3350 O O . PRO B 1 62 ? -16.938 0.531 49.938 1 29.27 62 PRO B O 1
ATOM 3353 N N . VAL B 1 63 ? -17.734 1.315 48.406 1 27.56 63 VAL B N 1
ATOM 3354 C CA . VAL B 1 63 ? -16.422 1.156 47.781 1 27.56 63 VAL B CA 1
ATOM 3355 C C . VAL B 1 63 ? -15.477 2.254 48.281 1 27.56 63 VAL B C 1
ATOM 3357 O O . VAL B 1 63 ? -15.812 3.439 48.219 1 27.56 63 VAL B O 1
ATOM 3360 N N . ALA B 1 64 ? -14.539 1.963 49.25 1 28.67 64 ALA B N 1
ATOM 3361 C CA . ALA B 1 64 ? -13.359 2.736 49.625 1 28.67 64 ALA B CA 1
ATOM 3362 C C . ALA B 1 64 ? -12.773 3.465 48.406 1 28.67 64 ALA B C 1
ATOM 3364 O O . ALA B 1 64 ? -12.664 2.891 47.312 1 28.67 64 ALA B O 1
ATOM 3365 N N . ALA B 1 65 ? -12.828 4.789 48.25 1 26.69 65 ALA B N 1
ATOM 3366 C CA . ALA B 1 65 ? -12.203 5.777 47.375 1 26.69 65 ALA B CA 1
ATOM 3367 C C . ALA B 1 65 ? -10.797 5.34 46.969 1 26.69 65 ALA B C 1
ATOM 3369 O O . ALA B 1 65 ? -9.828 5.633 47.656 1 26.69 65 ALA B O 1
ATOM 3370 N N . ALA B 1 66 ? -10.555 4.09 46.75 1 29.88 66 ALA B N 1
ATOM 3371 C CA . ALA B 1 66 ? -9.156 3.914 46.375 1 29.88 66 ALA B CA 1
ATOM 3372 C C . ALA B 1 66 ? -8.719 4.969 45.344 1 29.88 66 ALA B C 1
ATOM 3374 O O . ALA B 1 66 ? -9.484 5.34 44.469 1 29.88 66 ALA B O 1
ATOM 3375 N N . THR B 1 67 ? -7.828 5.871 45.625 1 28.03 67 THR B N 1
ATOM 3376 C CA . THR B 1 67 ? -7.074 6.855 44.875 1 28.03 67 THR B CA 1
ATOM 3377 C C . THR B 1 67 ? -6.789 6.34 43.469 1 28.03 67 THR B C 1
ATOM 3379 O O . THR B 1 67 ? -6.18 5.281 43.281 1 28.03 67 THR B O 1
ATOM 3382 N N . ASP B 1 68 ? -7.691 6.387 42.625 1 31.56 68 ASP B N 1
ATOM 3383 C CA . ASP B 1 68 ? -7.582 6.078 41.188 1 31.56 68 ASP B CA 1
ATOM 3384 C C . ASP B 1 68 ? -6.211 6.473 40.656 1 31.56 68 ASP B C 1
ATOM 3386 O O . ASP B 1 68 ? -5.918 7.66 40.5 1 31.56 68 ASP B O 1
ATOM 3390 N N . SER B 1 69 ? -5.172 5.871 41.188 1 33.12 69 SER B N 1
ATOM 3391 C CA . SER B 1 69 ? -3.873 6.043 40.531 1 33.12 69 SER B CA 1
ATOM 3392 C C . SER B 1 69 ? -4.012 6.094 39.031 1 33.12 69 SER B C 1
ATOM 3394 O O . SER B 1 69 ? -4.812 5.359 38.438 1 33.12 69 SER B O 1
ATOM 3396 N N . PRO B 1 70 ? -3.656 7.145 38.375 1 33.91 70 PRO B N 1
ATOM 3397 C CA . PRO B 1 70 ? -3.662 7.23 36.906 1 33.91 70 PRO B CA 1
ATOM 3398 C C . PRO B 1 70 ? -3.361 5.895 36.219 1 33.91 70 PRO B C 1
ATOM 3400 O O . PRO B 1 70 ? -2.434 5.188 36.625 1 33.91 70 PRO B O 1
ATOM 3403 N N . GLN B 1 71 ? -4.398 5.02 36 1 36.47 71 GLN B N 1
ATOM 3404 C CA . GLN B 1 71 ? -4.145 3.793 35.25 1 36.47 71 GLN B CA 1
ATOM 3405 C C . GLN B 1 71 ? -2.965 3.963 34.312 1 36.47 71 GLN B C 1
ATOM 3407 O O . GLN B 1 71 ? -2.82 5.008 33.656 1 36.47 71 GLN B O 1
ATOM 3412 N N . PRO B 1 72 ? -1.882 3.307 34.469 1 39 72 PRO B N 1
ATOM 3413 C CA . PRO B 1 72 ? -0.779 3.412 33.531 1 39 72 PRO B CA 1
ATOM 3414 C C . PRO B 1 72 ? -1.262 3.523 32.062 1 39 72 PRO B C 1
ATOM 3416 O O . PRO B 1 72 ? -2.35 3.043 31.75 1 39 72 PRO B O 1
ATOM 3419 N N . PRO B 1 73 ? -0.949 4.543 31.344 1 42.41 73 PRO B N 1
ATOM 3420 C CA . PRO B 1 73 ? -1.303 4.66 29.922 1 42.41 73 PRO B CA 1
ATOM 3421 C C . PRO B 1 73 ? -1.432 3.309 29.234 1 42.41 73 PRO B C 1
ATOM 3423 O O . PRO B 1 73 ? -0.724 2.361 29.578 1 42.41 73 PRO B O 1
ATOM 3426 N N . ALA B 1 74 ? -2.58 2.816 28.922 1 43.44 74 ALA B N 1
ATOM 3427 C CA . ALA B 1 74 ? -2.816 1.593 28.172 1 43.44 74 ALA B CA 1
ATOM 3428 C C . ALA B 1 74 ? -1.603 1.234 27.312 1 43.44 74 ALA B C 1
ATOM 3430 O O . ALA B 1 74 ? -0.994 2.107 26.688 1 43.44 74 ALA B O 1
ATOM 3431 N N . PRO B 1 75 ? -0.873 0.162 27.547 1 47.31 75 PRO B N 1
ATOM 3432 C CA . PRO B 1 75 ? 0.311 -0.238 26.781 1 47.31 75 PRO B CA 1
ATOM 3433 C C . PRO B 1 75 ? 0.122 -0.075 25.266 1 47.31 75 PRO B C 1
ATOM 3435 O O . PRO B 1 75 ? -0.96 -0.353 24.75 1 47.31 75 PRO B O 1
ATOM 3438 N N . THR B 1 76 ? 0.695 0.893 24.734 1 61.53 76 THR B N 1
ATOM 3439 C CA . THR B 1 76 ? 0.735 1.097 23.297 1 61.53 76 THR B CA 1
ATOM 3440 C C . THR B 1 76 ? 0.892 -0.235 22.562 1 61.53 76 THR B C 1
ATOM 3442 O O . THR B 1 76 ? 1.847 -0.975 22.812 1 61.53 76 THR B O 1
ATOM 3445 N N . HIS B 1 77 ? -0.167 -0.885 22.141 1 76.5 77 HIS B N 1
ATOM 3446 C CA . HIS B 1 77 ? -0.176 -2.123 21.359 1 76.5 77 HIS B CA 1
ATOM 3447 C C . HIS B 1 77 ? 0.966 -2.152 20.359 1 76.5 77 HIS B C 1
ATOM 3449 O O . HIS B 1 77 ? 1.252 -1.143 19.703 1 76.5 77 HIS B O 1
ATOM 3455 N N . GLU B 1 78 ? 1.734 -3.195 20.469 1 89.56 78 GLU B N 1
ATOM 3456 C CA . GLU B 1 78 ? 2.83 -3.375 19.531 1 89.56 78 GLU B CA 1
ATOM 3457 C C . GLU B 1 78 ? 2.314 -3.459 18.094 1 89.56 78 GLU B C 1
ATOM 3459 O O . GLU B 1 78 ? 1.33 -4.148 17.828 1 89.56 78 GLU B O 1
ATOM 3464 N N . LEU B 1 79 ? 2.881 -2.635 17.234 1 93.62 79 LEU B N 1
ATOM 3465 C CA . LEU B 1 79 ? 2.467 -2.605 15.836 1 93.62 79 LEU B CA 1
ATOM 3466 C C . LEU B 1 79 ? 3.016 -3.811 15.078 1 93.62 79 LEU B C 1
ATOM 3468 O O . LEU B 1 79 ? 4.156 -4.227 15.305 1 93.62 79 LEU B O 1
ATOM 3472 N N . PRO B 1 80 ? 2.215 -4.426 14.242 1 95.69 80 PRO B N 1
ATOM 3473 C CA . PRO B 1 80 ? 2.656 -5.543 13.406 1 95.69 80 PRO B CA 1
ATOM 3474 C C . PRO B 1 80 ? 3.498 -5.09 12.219 1 95.69 80 PRO B C 1
ATOM 3476 O O . PRO B 1 80 ? 3.062 -5.211 11.07 1 95.69 80 PRO B O 1
ATOM 3479 N N . MET B 1 81 ? 4.75 -4.723 12.43 1 96.69 81 MET B N 1
ATOM 3480 C CA . MET B 1 81 ? 5.586 -4.066 11.43 1 96.69 81 MET B CA 1
ATOM 3481 C C . MET B 1 81 ? 5.91 -5.016 10.281 1 96.69 81 MET B C 1
ATOM 3483 O O . MET B 1 81 ? 6.012 -4.594 9.125 1 96.69 81 MET B O 1
ATOM 3487 N N . ARG B 1 82 ? 6.008 -6.27 10.594 1 95.12 82 ARG B N 1
ATOM 3488 C CA . ARG B 1 82 ? 6.336 -7.238 9.555 1 95.12 82 ARG B CA 1
ATOM 3489 C C . ARG B 1 82 ? 5.219 -7.332 8.523 1 95.12 82 ARG B C 1
ATOM 3491 O O . ARG B 1 82 ? 5.465 -7.238 7.316 1 95.12 82 ARG B O 1
ATOM 3498 N N . GLU B 1 83 ? 4.016 -7.492 9.023 1 97.56 83 GLU B N 1
ATOM 3499 C CA . GLU B 1 83 ? 2.867 -7.594 8.125 1 97.56 83 GLU B CA 1
ATOM 3500 C C . GLU B 1 83 ? 2.656 -6.297 7.352 1 97.56 83 GLU B C 1
ATOM 3502 O O . GLU B 1 83 ? 2.32 -6.324 6.164 1 97.56 83 GLU B O 1
ATOM 3507 N N . LEU B 1 84 ? 2.891 -5.172 8.008 1 98.5 84 LEU B N 1
ATOM 3508 C CA . LEU B 1 84 ? 2.74 -3.877 7.352 1 98.5 84 LEU B CA 1
ATOM 3509 C C . LEU B 1 84 ? 3.764 -3.707 6.234 1 98.5 84 LEU B C 1
ATOM 3511 O O . LEU B 1 84 ? 3.426 -3.238 5.145 1 98.5 84 LEU B O 1
ATOM 3515 N N . GLN B 1 85 ? 4.934 -4.137 6.523 1 97.88 85 GLN B N 1
ATOM 3516 C CA . GLN B 1 85 ? 5.996 -4.059 5.527 1 97.88 85 GLN B CA 1
ATOM 3517 C C . GLN B 1 85 ? 5.691 -4.941 4.32 1 97.88 85 GLN B C 1
ATOM 3519 O O . GLN B 1 85 ? 5.891 -4.527 3.178 1 97.88 85 GLN B O 1
ATOM 3524 N N . LEU B 1 86 ? 5.23 -6.047 4.57 1 98 86 LEU B N 1
ATOM 3525 C CA . LEU B 1 86 ? 4.953 -7.004 3.504 1 98 86 LEU B CA 1
ATOM 3526 C C . LEU B 1 86 ? 3.793 -6.527 2.639 1 98 86 LEU B C 1
ATOM 3528 O O . LEU B 1 86 ? 3.842 -6.641 1.411 1 98 86 LEU B O 1
ATOM 3532 N N . LEU B 1 87 ? 2.748 -6.004 3.264 1 98.69 87 LEU B N 1
ATOM 3533 C CA . LEU B 1 87 ? 1.634 -5.492 2.475 1 98.69 87 LEU B CA 1
ATOM 3534 C C . LEU B 1 87 ? 2.068 -4.297 1.634 1 98.69 87 LEU B C 1
ATOM 3536 O O . LEU B 1 87 ? 1.664 -4.168 0.476 1 98.69 87 LEU B O 1
ATOM 3540 N N . HIS B 1 88 ? 2.826 -3.455 2.246 1 98.62 88 HIS B N 1
ATOM 3541 C CA . HIS B 1 88 ? 3.348 -2.316 1.498 1 98.62 88 HIS B CA 1
ATOM 3542 C C . HIS B 1 88 ? 4.172 -2.775 0.301 1 98.62 88 HIS B C 1
ATOM 3544 O O . HIS B 1 88 ? 4.043 -2.225 -0.795 1 98.62 88 HIS B O 1
ATOM 3550 N N . HIS B 1 89 ? 5.023 -3.754 0.494 1 97.38 89 HIS B N 1
ATOM 3551 C CA . HIS B 1 89 ? 5.832 -4.285 -0.595 1 97.38 89 HIS B CA 1
ATOM 3552 C C . HIS B 1 89 ? 4.957 -4.887 -1.69 1 97.38 89 HIS B C 1
ATOM 3554 O O . HIS B 1 89 ? 5.242 -4.715 -2.879 1 97.38 89 HIS B O 1
ATOM 3560 N N . PHE B 1 90 ? 3.92 -5.559 -1.271 1 98.12 90 PHE B N 1
ATOM 3561 C CA . PHE B 1 90 ? 3.004 -6.137 -2.248 1 98.12 90 PHE B CA 1
ATOM 3562 C C . PHE B 1 90 ? 2.396 -5.055 -3.127 1 98.12 90 PHE B C 1
ATOM 3564 O O . PHE B 1 90 ? 2.34 -5.199 -4.352 1 98.12 90 PHE B O 1
ATOM 3571 N N . THR B 1 91 ? 2.004 -3.922 -2.498 1 98.06 91 THR B N 1
ATOM 3572 C CA . THR B 1 91 ? 1.221 -2.904 -3.189 1 98.06 91 THR B CA 1
ATOM 3573 C C . THR B 1 91 ? 2.133 -1.889 -3.871 1 98.06 91 THR B C 1
ATOM 3575 O O . THR B 1 91 ? 1.657 -0.972 -4.543 1 98.06 91 THR B O 1
ATOM 3578 N N . THR B 1 92 ? 3.418 -2.061 -3.688 1 96.25 92 THR B N 1
ATOM 3579 C CA . THR B 1 92 ? 4.316 -1.116 -4.344 1 96.25 92 THR B CA 1
ATOM 3580 C C . THR B 1 92 ? 5.227 -1.836 -5.332 1 96.25 92 THR B C 1
ATOM 3582 O O . THR B 1 92 ? 5.75 -1.221 -6.266 1 96.25 92 THR B O 1
ATOM 3585 N N . SER B 1 93 ? 5.406 -3.158 -5.152 1 94.75 93 SER B N 1
ATOM 3586 C CA . SER B 1 93 ? 6.387 -3.836 -5.996 1 94.75 93 SER B CA 1
ATOM 3587 C C . SER B 1 93 ? 5.852 -5.172 -6.504 1 94.75 93 SER B C 1
ATOM 3589 O O . SER B 1 93 ? 5.75 -5.387 -7.711 1 94.75 93 SER B O 1
ATOM 3591 N N . THR B 1 94 ? 5.375 -6.051 -5.637 1 95.25 94 THR B N 1
ATOM 3592 C CA . THR B 1 94 ? 5.008 -7.418 -5.988 1 95.25 94 THR B CA 1
ATOM 3593 C C . THR B 1 94 ? 3.873 -7.43 -7.004 1 95.25 94 THR B C 1
ATOM 3595 O O . THR B 1 94 ? 3.895 -8.211 -7.957 1 95.25 94 THR B O 1
ATOM 3598 N N . TYR B 1 95 ? 2.879 -6.582 -6.805 1 95.06 95 TYR B N 1
ATOM 3599 C CA . TYR B 1 95 ? 1.691 -6.578 -7.652 1 95.06 95 TYR B CA 1
ATOM 3600 C C . TYR B 1 95 ? 2.068 -6.414 -9.117 1 95.06 95 TYR B C 1
ATOM 3602 O O . TYR B 1 95 ? 1.421 -6.988 -10 1 95.06 95 TYR B O 1
ATOM 3610 N N . ALA B 1 96 ? 3.105 -5.703 -9.383 1 92.44 96 ALA B N 1
ATOM 3611 C CA . ALA B 1 96 ? 3.488 -5.34 -10.742 1 92.44 96 ALA B CA 1
ATOM 3612 C C . ALA B 1 96 ? 4.07 -6.539 -11.492 1 92.44 96 ALA B C 1
ATOM 3614 O O . ALA B 1 96 ? 4.152 -6.531 -12.719 1 92.44 96 ALA B O 1
ATOM 3615 N N . THR B 1 97 ? 4.422 -7.531 -10.766 1 90 97 THR B N 1
ATOM 3616 C CA . THR B 1 97 ? 5.02 -8.719 -11.375 1 90 97 THR B CA 1
ATOM 3617 C C . THR B 1 97 ? 3.941 -9.711 -11.789 1 90 97 THR B C 1
ATOM 3619 O O . THR B 1 97 ? 4.223 -10.68 -12.5 1 90 97 THR B O 1
ATOM 3622 N N . LEU B 1 98 ? 2.723 -9.5 -11.445 1 89.81 98 LEU B N 1
ATOM 3623 C CA . LEU B 1 98 ? 1.69 -10.523 -11.57 1 89.81 98 LEU B CA 1
ATOM 3624 C C . LEU B 1 98 ? 0.99 -10.43 -12.922 1 89.81 98 LEU B C 1
ATOM 3626 O O . LEU B 1 98 ? 0.303 -11.367 -13.336 1 89.81 98 LEU B O 1
ATOM 3630 N N . SER B 1 99 ? 1.154 -9.281 -13.57 1 84.5 99 SER B N 1
ATOM 3631 C CA . SER B 1 99 ? 0.562 -9.102 -14.898 1 84.5 99 SER B CA 1
ATOM 3632 C C . SER B 1 99 ? 1.247 -7.977 -15.664 1 84.5 99 SER B C 1
ATOM 3634 O O . SER B 1 99 ? 1.687 -6.992 -15.07 1 84.5 99 SER B O 1
ATOM 3636 N N . PRO B 1 100 ? 1.295 -8.102 -16.938 1 82.19 100 PRO B N 1
ATOM 3637 C CA . PRO B 1 100 ? 1.778 -6.98 -17.75 1 82.19 100 PRO B CA 1
ATOM 3638 C C . PRO B 1 100 ? 0.676 -5.977 -18.078 1 82.19 100 PRO B C 1
ATOM 3640 O O . PRO B 1 100 ? 0.963 -4.875 -18.547 1 82.19 100 PRO B O 1
ATOM 3643 N N . ARG B 1 101 ? -0.572 -6.367 -17.906 1 84.31 101 ARG B N 1
ATOM 3644 C CA . ARG B 1 101 ? -1.716 -5.527 -18.25 1 84.31 101 ARG B CA 1
ATOM 3645 C C . ARG B 1 101 ? -1.99 -4.504 -17.141 1 84.31 101 ARG B C 1
ATOM 3647 O O . ARG B 1 101 ? -2.217 -4.871 -15.992 1 84.31 101 ARG B O 1
ATOM 3654 N N . GLY B 1 102 ? -2.061 -3.256 -17.562 1 88.38 102 GLY B N 1
ATOM 3655 C CA . GLY B 1 102 ? -2.203 -2.166 -16.609 1 88.38 102 GLY B CA 1
ATOM 3656 C C . GLY B 1 102 ? -3.443 -2.289 -15.734 1 88.38 102 GLY B C 1
ATOM 3657 O O . GLY B 1 102 ? -3.375 -2.127 -14.516 1 88.38 102 GLY B O 1
ATOM 3658 N N . HIS B 1 103 ? -4.551 -2.566 -16.359 1 90 103 HIS B N 1
ATOM 3659 C CA . HIS B 1 103 ? -5.801 -2.639 -15.617 1 90 103 HIS B CA 1
ATOM 3660 C C . HIS B 1 103 ? -5.797 -3.822 -14.648 1 90 103 HIS B C 1
ATOM 3662 O O . HIS B 1 103 ? -6.371 -3.742 -13.562 1 90 103 HIS B O 1
ATOM 3668 N N . VAL B 1 104 ? -5.145 -4.887 -14.984 1 91.19 104 VAL B N 1
ATOM 3669 C CA . VAL B 1 104 ? -5.047 -6.051 -14.109 1 91.19 104 VAL B CA 1
ATOM 3670 C C . VAL B 1 104 ? -4.102 -5.742 -12.945 1 91.19 104 VAL B C 1
ATOM 3672 O O . VAL B 1 104 ? -4.336 -6.18 -11.812 1 91.19 104 VAL B O 1
ATOM 3675 N N . LYS B 1 105 ? -3.039 -4.98 -13.242 1 93.31 105 LYS B N 1
ATOM 3676 C CA . LYS B 1 105 ? -2.146 -4.539 -12.18 1 93.31 105 LYS B CA 1
ATOM 3677 C C . LYS B 1 105 ? -2.906 -3.75 -11.117 1 93.31 105 LYS B C 1
ATOM 3679 O O . LYS B 1 105 ? -2.68 -3.93 -9.922 1 93.31 105 LYS B O 1
ATOM 3684 N N . THR B 1 106 ? -3.797 -2.965 -11.562 1 95.38 106 THR B N 1
ATOM 3685 C CA . THR B 1 106 ? -4.602 -2.168 -10.641 1 95.38 106 THR B CA 1
ATOM 3686 C C . THR B 1 106 ? -5.48 -3.064 -9.773 1 95.38 106 THR B C 1
ATOM 3688 O O . THR B 1 106 ? -5.668 -2.797 -8.586 1 95.38 106 THR B O 1
ATOM 3691 N N . ILE B 1 107 ? -5.965 -4.102 -10.32 1 96.75 107 ILE B N 1
ATOM 3692 C CA . ILE B 1 107 ? -6.785 -5.043 -9.562 1 96.75 107 ILE B CA 1
ATOM 3693 C C . ILE B 1 107 ? -5.941 -5.715 -8.484 1 96.75 107 ILE B C 1
ATOM 3695 O O . ILE B 1 107 ? -6.352 -5.781 -7.32 1 96.75 107 ILE B O 1
ATOM 3699 N N . TRP B 1 108 ? -4.754 -6.102 -8.836 1 97.06 108 TRP B N 1
ATOM 3700 C CA . TRP B 1 108 ? -3.871 -6.758 -7.879 1 97.06 108 TRP B CA 1
ATOM 3701 C C . TRP B 1 108 ? -3.461 -5.793 -6.77 1 97.06 108 TRP B C 1
ATOM 3703 O O . TRP B 1 108 ? -3.295 -6.199 -5.617 1 97.06 108 TRP B O 1
ATOM 3713 N N . ARG B 1 109 ? -3.33 -4.555 -7.086 1 97.5 109 ARG B N 1
ATOM 3714 C CA . ARG B 1 109 ? -2.787 -3.551 -6.176 1 97.5 109 ARG B CA 1
ATOM 3715 C C . ARG B 1 109 ? -3.871 -3.004 -5.254 1 97.5 109 ARG B C 1
ATOM 3717 O O . ARG B 1 109 ? -3.613 -2.727 -4.078 1 97.5 109 ARG B O 1
ATOM 3724 N N . VAL B 1 110 ? -5.055 -2.855 -5.781 1 97.75 110 VAL B N 1
ATOM 3725 C CA . VAL B 1 110 ? -6.086 -2.119 -5.059 1 97.75 110 VAL B CA 1
ATOM 3726 C C . VAL B 1 110 ? -7.215 -3.066 -4.664 1 97.75 110 VAL B C 1
ATOM 3728 O O . VAL B 1 110 ? -7.508 -3.236 -3.477 1 97.75 110 VAL B O 1
ATOM 3731 N N . THR B 1 111 ? -7.801 -3.793 -5.566 1 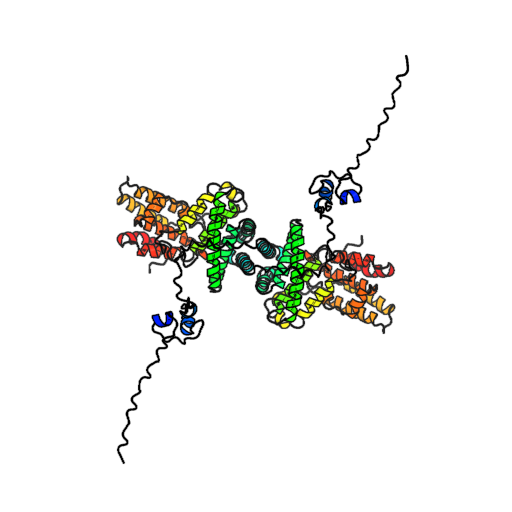97.88 111 THR B N 1
ATOM 3732 C CA . THR B 1 111 ? -9.016 -4.578 -5.375 1 97.88 111 THR B CA 1
ATOM 3733 C C . THR B 1 111 ? -8.727 -5.816 -4.531 1 97.88 111 THR B C 1
ATOM 3735 O O . THR B 1 111 ? -9.484 -6.141 -3.615 1 97.88 111 THR B O 1
ATOM 3738 N N . VAL B 1 112 ? -7.648 -6.48 -4.812 1 98.56 112 VAL B N 1
ATOM 3739 C CA . VAL B 1 112 ? -7.34 -7.754 -4.172 1 98.56 112 VAL B CA 1
ATOM 3740 C C . VAL B 1 112 ? -7.055 -7.527 -2.688 1 98.56 112 VAL B C 1
ATOM 3742 O O . VAL B 1 112 ? -7.605 -8.227 -1.832 1 98.56 112 VAL B O 1
ATOM 3745 N N . PRO B 1 113 ? -6.246 -6.527 -2.332 1 98.69 113 PRO B N 1
ATOM 3746 C CA . PRO B 1 113 ? -6.09 -6.281 -0.897 1 98.69 113 PRO B CA 1
ATOM 3747 C C . PRO B 1 113 ? -7.402 -5.91 -0.214 1 98.69 113 PRO B C 1
ATOM 3749 O O . PRO B 1 113 ? -7.648 -6.316 0.924 1 98.69 113 PRO B O 1
ATOM 3752 N N . LYS B 1 114 ? -8.242 -5.207 -0.883 1 97.94 114 LYS B N 1
ATOM 3753 C CA . LYS B 1 114 ? -9.531 -4.855 -0.304 1 97.94 114 LYS B CA 1
ATOM 3754 C C . LYS B 1 114 ? -10.367 -6.105 -0.019 1 97.94 114 LYS B C 1
ATOM 3756 O O . LYS B 1 114 ? -11.016 -6.199 1.026 1 97.94 114 LYS B O 1
ATOM 3761 N N . LEU B 1 115 ? -10.32 -7.051 -0.931 1 97.81 115 LEU B N 1
ATOM 3762 C CA . LEU B 1 115 ? -10.984 -8.328 -0.713 1 97.81 115 LEU B CA 1
ATOM 3763 C C . LEU B 1 115 ? -10.375 -9.07 0.471 1 97.81 115 LEU B C 1
ATOM 3765 O O . LEU B 1 115 ? -11.078 -9.75 1.217 1 97.81 115 LEU B O 1
ATOM 3769 N N . ALA B 1 116 ? -9.102 -8.875 0.655 1 98.56 116 ALA B N 1
ATOM 3770 C CA . ALA B 1 116 ? -8.344 -9.641 1.636 1 98.56 116 ALA B CA 1
ATOM 3771 C C . ALA B 1 116 ? -8.672 -9.195 3.057 1 98.56 116 ALA B C 1
ATOM 3773 O O . ALA B 1 116 ? -8.445 -9.938 4.016 1 98.56 116 ALA B O 1
ATOM 3774 N N . PHE B 1 117 ? -9.133 -8.008 3.256 1 97.12 117 PHE B N 1
ATOM 3775 C CA . PHE B 1 117 ? -9.406 -7.508 4.598 1 97.12 117 PHE B CA 1
ATOM 3776 C C . PHE B 1 117 ? -10.523 -8.305 5.258 1 97.12 117 PHE B C 1
ATOM 3778 O O . PHE B 1 117 ? -10.672 -8.281 6.48 1 97.12 117 PHE B O 1
ATOM 3785 N N . SER B 1 118 ? -11.281 -9.016 4.445 1 95.06 118 SER B N 1
ATOM 3786 C CA . SER B 1 118 ? -12.32 -9.883 4.992 1 95.06 118 SER B CA 1
ATOM 3787 C C . SER B 1 118 ? -12.016 -11.352 4.711 1 95.06 118 SER B C 1
ATOM 3789 O O . SER B 1 118 ? -12.898 -12.203 4.801 1 95.06 118 SER B O 1
ATOM 3791 N N . SER B 1 119 ? -10.891 -11.664 4.281 1 96.88 119 SER B N 1
ATOM 3792 C CA . SER B 1 119 ? -10.492 -13.023 3.932 1 96.88 119 SER B CA 1
ATOM 3793 C C . SER B 1 119 ? -9.102 -13.344 4.453 1 96.88 119 SER B C 1
ATOM 3795 O O . SER B 1 119 ? -8.102 -12.977 3.834 1 96.88 119 SER B O 1
ATOM 3797 N N . ASP B 1 120 ? -9.086 -14.117 5.453 1 96.31 120 ASP B N 1
ATOM 3798 C CA . ASP B 1 120 ? -7.828 -14.461 6.102 1 96.31 120 ASP B CA 1
ATOM 3799 C C . ASP B 1 120 ? -6.895 -15.195 5.137 1 96.31 120 ASP B C 1
ATOM 3801 O O . ASP B 1 120 ? -5.707 -14.875 5.055 1 96.31 120 ASP B O 1
ATOM 3805 N N . CYS B 1 121 ? -7.418 -16.094 4.449 1 97.19 121 CYS B N 1
ATOM 3806 C CA . CYS B 1 121 ? -6.582 -16.891 3.555 1 97.19 121 CYS B CA 1
ATOM 3807 C C . CYS B 1 121 ? -5.957 -16.031 2.469 1 97.19 121 CYS B C 1
ATOM 3809 O O . CYS B 1 121 ? -4.781 -16.188 2.141 1 97.19 121 CYS B O 1
ATOM 3811 N N . LEU B 1 122 ? -6.734 -15.141 1.931 1 98.5 122 LEU B N 1
ATOM 3812 C CA . LEU B 1 122 ? -6.227 -14.273 0.874 1 98.5 122 LEU B CA 1
ATOM 3813 C C . LEU B 1 122 ? -5.121 -13.367 1.401 1 98.5 122 LEU B C 1
ATOM 3815 O O . LEU B 1 122 ? -4.094 -13.188 0.746 1 98.5 122 LEU B O 1
ATOM 3819 N N . MET B 1 123 ? -5.332 -12.797 2.586 1 98.75 123 MET B N 1
ATOM 3820 C CA . MET B 1 123 ? -4.297 -11.93 3.139 1 98.75 123 MET B CA 1
ATOM 3821 C C . MET B 1 123 ? -3.012 -12.703 3.402 1 98.75 123 MET B C 1
ATOM 3823 O O . MET B 1 123 ? -1.917 -12.219 3.111 1 98.75 123 MET B O 1
ATOM 3827 N N . ARG B 1 124 ? -3.152 -13.852 3.887 1 98.44 124 ARG B N 1
ATOM 3828 C CA . ARG B 1 124 ? -1.979 -14.68 4.145 1 98.44 124 ARG B CA 1
ATOM 3829 C C . ARG B 1 124 ? -1.259 -15.023 2.844 1 98.44 124 ARG B C 1
ATOM 3831 O O . ARG B 1 124 ? -0.028 -15.07 2.803 1 98.44 124 ARG B O 1
ATOM 3838 N N . ALA B 1 125 ? -2.027 -15.289 1.797 1 98.5 125 ALA B N 1
ATOM 3839 C CA . ALA B 1 125 ? -1.427 -15.562 0.495 1 98.5 125 ALA B CA 1
ATOM 3840 C C . ALA B 1 125 ? -0.685 -14.344 -0.04 1 98.5 125 ALA B C 1
ATOM 3842 O O . ALA B 1 125 ? 0.401 -14.469 -0.611 1 98.5 125 ALA B O 1
ATOM 3843 N N . ILE B 1 126 ? -1.293 -13.164 0.173 1 98.75 126 ILE B N 1
ATOM 3844 C CA . ILE B 1 126 ? -0.667 -11.914 -0.23 1 98.75 126 ILE B CA 1
ATOM 3845 C C . ILE B 1 126 ? 0.66 -11.734 0.504 1 98.75 126 ILE B C 1
ATOM 3847 O O . ILE B 1 126 ? 1.69 -11.469 -0.118 1 98.75 126 ILE B O 1
ATOM 3851 N N . LEU B 1 127 ? 0.61 -11.953 1.801 1 98.5 127 LEU B N 1
ATOM 3852 C CA . LEU B 1 127 ? 1.804 -11.773 2.619 1 98.5 127 LEU B CA 1
ATOM 3853 C C . LEU B 1 127 ? 2.867 -12.805 2.264 1 98.5 127 LEU B C 1
ATOM 3855 O O . LEU B 1 127 ? 4.059 -12.492 2.24 1 98.5 127 LEU B O 1
ATOM 3859 N N . ALA B 1 128 ? 2.455 -14.008 1.929 1 97.62 128 ALA B N 1
ATOM 3860 C CA . ALA B 1 128 ? 3.377 -15.07 1.542 1 97.62 128 ALA B CA 1
ATOM 3861 C C . ALA B 1 128 ? 4.145 -14.695 0.277 1 97.62 128 ALA B C 1
ATOM 3863 O O . ALA B 1 128 ? 5.379 -14.758 0.25 1 97.62 128 ALA B O 1
ATOM 3864 N N . LEU B 1 129 ? 3.43 -14.273 -0.7 1 96.56 129 LEU B N 1
ATOM 3865 C CA . LEU B 1 129 ? 4.059 -13.953 -1.977 1 96.56 129 LEU B CA 1
ATOM 3866 C C . LEU B 1 129 ? 4.945 -12.719 -1.853 1 96.56 129 LEU B C 1
ATOM 3868 O O . LEU B 1 129 ? 6.023 -12.656 -2.447 1 96.56 129 LEU B O 1
ATOM 3872 N N . SER B 1 130 ? 4.426 -11.789 -1.09 1 96.94 130 SER B N 1
ATOM 3873 C CA . SER B 1 130 ? 5.203 -10.578 -0.845 1 96.94 130 SER B CA 1
ATOM 3874 C C . SER B 1 130 ? 6.52 -10.898 -0.147 1 96.94 130 SER B C 1
ATOM 3876 O O . SER B 1 130 ? 7.574 -10.383 -0.526 1 96.94 130 SER B O 1
ATOM 3878 N N . ALA B 1 131 ? 6.457 -11.734 0.859 1 96.62 131 ALA B N 1
ATOM 3879 C CA . ALA B 1 131 ? 7.656 -12.133 1.593 1 96.62 131 ALA B CA 1
ATOM 3880 C C . ALA B 1 131 ? 8.633 -12.867 0.682 1 96.62 131 ALA B C 1
ATOM 3882 O O . ALA B 1 131 ? 9.844 -12.648 0.757 1 96.62 131 ALA B O 1
ATOM 3883 N N . LEU B 1 132 ? 8.133 -13.695 -0.148 1 93.31 132 LEU B N 1
ATOM 3884 C CA . LEU B 1 132 ? 8.984 -14.438 -1.076 1 93.31 132 LEU B CA 1
ATOM 3885 C C . LEU B 1 132 ? 9.68 -13.492 -2.049 1 93.31 132 LEU B C 1
ATOM 3887 O O . LEU B 1 132 ? 10.883 -13.617 -2.287 1 93.31 132 LEU B O 1
ATOM 3891 N N . HIS B 1 133 ? 8.914 -12.594 -2.605 1 93.12 133 HIS B N 1
ATOM 3892 C CA . HIS B 1 133 ? 9.477 -11.609 -3.527 1 93.12 133 HIS B CA 1
ATOM 3893 C C . HIS B 1 133 ? 10.547 -10.766 -2.848 1 93.12 133 HIS B C 1
ATOM 3895 O O . HIS B 1 133 ? 11.609 -10.523 -3.422 1 93.12 133 HIS B O 1
ATOM 3901 N N . LEU B 1 134 ? 10.211 -10.359 -1.672 1 93.19 134 LEU B N 1
ATOM 3902 C CA . LEU B 1 134 ? 11.156 -9.555 -0.906 1 93.19 134 LEU B CA 1
ATOM 3903 C C . LEU B 1 134 ? 12.43 -10.344 -0.618 1 93.19 134 LEU B C 1
ATOM 3905 O O . LEU B 1 134 ? 13.531 -9.789 -0.674 1 93.19 134 LEU B O 1
ATOM 3909 N N . SER B 1 135 ? 12.32 -11.555 -0.271 1 90.88 135 SER B N 1
ATOM 3910 C CA . SER B 1 135 ? 13.461 -12.414 0.007 1 90.88 135 SER B CA 1
ATOM 3911 C C . SER B 1 135 ? 14.375 -12.531 -1.21 1 90.88 135 SER B C 1
ATOM 3913 O O . SER B 1 135 ? 15.602 -12.562 -1.073 1 90.88 135 SER B O 1
ATOM 3915 N N . ARG B 1 136 ? 13.828 -12.602 -2.316 1 85.5 136 ARG B N 1
ATOM 3916 C CA . ARG B 1 136 ? 14.594 -12.719 -3.555 1 85.5 136 ARG B CA 1
ATOM 3917 C C . ARG B 1 136 ? 15.336 -11.422 -3.865 1 85.5 136 ARG B C 1
ATOM 3919 O O . ARG B 1 136 ? 16.484 -11.453 -4.32 1 85.5 136 ARG B O 1
ATOM 3926 N N . LEU B 1 137 ? 14.695 -10.359 -3.65 1 88.31 137 LEU B N 1
ATOM 3927 C CA . LEU B 1 137 ? 15.289 -9.062 -3.957 1 88.31 137 LEU B CA 1
ATOM 3928 C C . LEU B 1 137 ? 16.406 -8.734 -2.971 1 88.31 137 LEU B C 1
ATOM 3930 O O . LEU B 1 137 ? 17.438 -8.188 -3.357 1 88.31 137 LEU B O 1
ATOM 3934 N N . GLU B 1 138 ? 16.156 -9.008 -1.756 1 88.62 138 GLU B N 1
ATOM 3935 C CA . GLU B 1 138 ? 17.094 -8.609 -0.717 1 88.62 138 GLU B CA 1
ATOM 3936 C C . GLU B 1 138 ? 18.062 -9.742 -0.37 1 88.62 138 GLU B C 1
ATOM 3938 O O . GLU B 1 138 ? 19.078 -9.523 0.278 1 88.62 138 GLU B O 1
ATOM 3943 N N . GLY B 1 139 ? 17.766 -10.898 -0.74 1 82.5 139 GLY B N 1
ATOM 3944 C CA . GLY B 1 139 ? 18.609 -12.039 -0.419 1 82.5 139 GLY B CA 1
ATOM 3945 C C . GLY B 1 139 ? 18.562 -12.422 1.049 1 82.5 139 GLY B C 1
ATOM 3946 O O . GLY B 1 139 ? 19.531 -12.93 1.594 1 82.5 139 GLY B O 1
ATOM 3947 N N . ASP B 1 140 ? 17.438 -12.07 1.753 1 77.5 140 ASP B N 1
ATOM 3948 C CA . ASP B 1 140 ? 17.297 -12.305 3.186 1 77.5 140 ASP B CA 1
ATOM 3949 C C . ASP B 1 140 ? 16.531 -13.602 3.457 1 77.5 140 ASP B C 1
ATOM 3951 O O . ASP B 1 140 ? 15.359 -13.727 3.111 1 77.5 140 ASP B O 1
ATOM 3955 N N . LEU B 1 141 ? 17.141 -14.492 4.152 1 76.12 141 LEU B N 1
ATOM 3956 C CA . LEU B 1 141 ? 16.594 -15.82 4.426 1 76.12 141 LEU B CA 1
ATOM 3957 C C . LEU B 1 141 ? 15.445 -15.742 5.426 1 76.12 141 LEU B C 1
ATOM 3959 O O . LEU B 1 141 ? 14.562 -16.594 5.426 1 76.12 141 LEU B O 1
ATOM 3963 N N . ASP B 1 142 ? 15.43 -14.711 6.207 1 82.69 142 ASP B N 1
ATOM 3964 C CA . ASP B 1 142 ? 14.336 -14.555 7.164 1 82.69 142 ASP B CA 1
ATOM 3965 C C . ASP B 1 142 ? 13 -14.367 6.449 1 82.69 142 ASP B C 1
ATOM 3967 O O . ASP B 1 142 ? 11.984 -14.93 6.859 1 82.69 142 ASP B O 1
ATOM 3971 N N . HIS B 1 143 ? 13.078 -13.719 5.426 1 85.75 143 HIS B N 1
ATOM 3972 C CA . HIS B 1 143 ? 11.859 -13.492 4.652 1 85.75 143 HIS B CA 1
ATOM 3973 C C . HIS B 1 143 ? 11.367 -14.781 4.012 1 85.75 143 HIS B C 1
ATOM 3975 O O . HIS B 1 143 ? 10.156 -14.984 3.873 1 85.75 143 HIS B O 1
ATOM 3981 N N . GLN B 1 144 ? 12.25 -15.633 3.719 1 86.69 144 GLN B N 1
ATOM 3982 C CA . GLN B 1 144 ? 11.852 -16.891 3.092 1 86.69 144 GLN B CA 1
ATOM 3983 C C . GLN B 1 144 ? 11.109 -17.781 4.078 1 86.69 144 GLN B C 1
ATOM 3985 O O . GLN B 1 144 ? 10.125 -18.438 3.719 1 86.69 144 GLN B O 1
ATOM 3990 N N . ALA B 1 145 ? 11.625 -17.812 5.293 1 88.56 145 ALA B N 1
ATOM 3991 C CA . ALA B 1 145 ? 10.961 -18.578 6.336 1 88.56 145 ALA B CA 1
ATOM 3992 C C . ALA B 1 145 ? 9.562 -18.031 6.613 1 88.56 145 ALA B C 1
ATOM 3994 O O . ALA B 1 145 ? 8.609 -18.797 6.758 1 88.56 145 ALA B O 1
ATOM 3995 N N . HIS B 1 146 ? 9.484 -16.766 6.641 1 91.31 146 HIS B N 1
ATOM 3996 C CA . HIS B 1 146 ? 8.18 -16.141 6.84 1 91.31 146 HIS B CA 1
ATOM 3997 C C . HIS B 1 146 ? 7.242 -16.453 5.676 1 91.31 146 HIS B C 1
ATOM 3999 O O . HIS B 1 146 ? 6.051 -16.703 5.879 1 91.31 146 HIS B O 1
ATOM 4005 N N . ALA B 1 147 ? 7.805 -16.438 4.512 1 94.81 147 ALA B N 1
ATOM 4006 C CA . ALA B 1 147 ? 7.012 -16.688 3.312 1 94.81 147 ALA B CA 1
ATOM 4007 C C . ALA B 1 147 ? 6.352 -18.062 3.373 1 94.81 147 ALA B C 1
ATOM 4009 O O . ALA B 1 147 ? 5.152 -18.203 3.129 1 94.81 147 ALA B O 1
ATOM 4010 N N . ILE B 1 148 ? 7.074 -19.031 3.768 1 92.81 148 ILE B N 1
ATOM 4011 C CA . ILE B 1 148 ? 6.566 -20.391 3.838 1 92.81 148 ILE B CA 1
ATOM 4012 C C . ILE B 1 148 ? 5.512 -20.5 4.941 1 92.81 148 ILE B C 1
ATOM 4014 O O . ILE B 1 148 ? 4.527 -21.219 4.797 1 92.81 148 ILE B O 1
ATOM 4018 N N . GLY B 1 149 ? 5.789 -19.797 6.012 1 94.31 149 GLY B N 1
ATOM 4019 C CA . GLY B 1 149 ? 4.805 -19.781 7.086 1 94.31 149 GLY B CA 1
ATOM 4020 C C . GLY B 1 149 ? 3.465 -19.219 6.656 1 94.31 149 GLY B C 1
ATOM 4021 O O . GLY B 1 149 ? 2.418 -19.812 6.922 1 94.31 149 GLY B O 1
ATOM 4022 N N . TYR B 1 150 ? 3.477 -18.078 6.031 1 96.81 150 TYR B N 1
ATOM 4023 C CA . TYR B 1 150 ? 2.252 -17.484 5.52 1 96.81 150 TYR B CA 1
ATOM 4024 C C . TYR B 1 150 ? 1.593 -18.375 4.48 1 96.81 150 TYR B C 1
ATOM 4026 O O . TYR B 1 150 ? 0.366 -18.5 4.445 1 96.81 150 TYR B O 1
ATOM 4034 N N . TYR B 1 151 ? 2.4 -18.984 3.664 1 95.94 151 TYR B N 1
ATOM 4035 C CA . TYR B 1 151 ? 1.91 -19.859 2.613 1 95.94 151 TYR B CA 1
ATOM 4036 C C . TYR B 1 151 ? 1.158 -21.047 3.207 1 95.94 151 TYR B C 1
ATOM 4038 O O . TYR B 1 151 ? 0.033 -21.344 2.797 1 95.94 151 TYR B O 1
ATOM 4046 N N . ASP B 1 152 ? 1.733 -21.672 4.164 1 94.44 152 ASP B N 1
ATOM 4047 C CA . ASP B 1 152 ? 1.105 -22.828 4.816 1 94.44 152 ASP B CA 1
ATOM 4048 C C . ASP B 1 152 ? -0.208 -22.422 5.484 1 94.44 152 ASP B C 1
ATOM 4050 O O . ASP B 1 152 ? -1.196 -23.156 5.41 1 94.44 152 ASP B O 1
ATOM 4054 N N . ALA B 1 153 ? -0.136 -21.328 6.094 1 96.38 153 ALA B N 1
ATOM 4055 C CA . ALA B 1 153 ? -1.344 -20.828 6.746 1 96.38 153 ALA B CA 1
ATOM 4056 C C . ALA B 1 153 ? -2.428 -20.516 5.719 1 96.38 153 ALA B C 1
ATOM 4058 O O . ALA B 1 153 ? -3.613 -20.75 5.965 1 96.38 153 ALA B O 1
ATOM 4059 N N . ALA B 1 154 ? -2.061 -19.938 4.609 1 97.06 154 ALA B N 1
ATOM 4060 C CA . ALA B 1 154 ? -3.008 -19.641 3.539 1 97.06 154 ALA B CA 1
ATOM 4061 C C . ALA B 1 154 ? -3.654 -20.906 3.004 1 97.06 154 ALA B C 1
ATOM 4063 O O . ALA B 1 154 ? -4.867 -20.953 2.777 1 97.06 154 ALA B O 1
ATOM 4064 N N . LEU B 1 155 ? -2.865 -21.953 2.832 1 94.38 155 LEU B N 1
ATOM 4065 C CA . LEU B 1 155 ? -3.363 -23.234 2.354 1 94.38 155 LEU B CA 1
ATOM 4066 C C . LEU B 1 155 ? -4.398 -23.812 3.316 1 94.38 155 LEU B C 1
ATOM 4068 O O . LEU B 1 155 ? -5.48 -24.219 2.895 1 94.38 155 LEU B O 1
ATOM 4072 N N . ARG B 1 156 ? -4.105 -23.766 4.578 1 93.88 156 ARG B N 1
ATOM 4073 C CA . ARG B 1 156 ? -5.008 -24.297 5.594 1 93.88 156 ARG B CA 1
ATOM 4074 C C . ARG B 1 156 ? -6.305 -23.484 5.648 1 93.88 156 ARG B C 1
ATOM 4076 O O . ARG B 1 156 ? -7.395 -24.062 5.652 1 93.88 156 ARG B O 1
ATOM 4083 N N . SER B 1 157 ? -6.117 -22.203 5.641 1 94.69 157 SER B N 1
ATOM 4084 C CA . SER B 1 157 ? -7.277 -21.328 5.746 1 94.69 157 SER B CA 1
ATOM 4085 C C . SER B 1 157 ? -8.141 -21.406 4.492 1 94.69 157 SER B C 1
ATOM 4087 O O . SER B 1 157 ? -9.367 -21.266 4.566 1 94.69 157 SER B O 1
ATOM 4089 N N . SER B 1 158 ? -7.527 -21.547 3.361 1 94.62 158 SER B N 1
ATOM 4090 C CA . SER B 1 158 ? -8.281 -21.641 2.117 1 94.62 158 SER B CA 1
ATOM 4091 C C . SER B 1 158 ? -9.117 -22.922 2.076 1 94.62 158 SER B C 1
ATOM 4093 O O . SER B 1 158 ? -10.242 -22.922 1.571 1 94.62 158 SER B O 1
ATOM 4095 N N . THR B 1 159 ? -8.586 -23.984 2.543 1 90.69 159 THR B N 1
ATOM 4096 C CA . THR B 1 159 ? -9.305 -25.25 2.596 1 90.69 159 THR B CA 1
ATOM 4097 C C . THR B 1 159 ? -10.562 -25.109 3.451 1 90.69 159 THR B C 1
ATOM 4099 O O . THR B 1 159 ? -11.625 -25.609 3.078 1 90.69 159 THR B O 1
ATOM 4102 N N . LEU B 1 160 ? -10.391 -24.422 4.516 1 90.38 160 LEU B N 1
ATOM 4103 C CA . LEU B 1 160 ? -11.531 -24.188 5.402 1 90.38 160 LEU B CA 1
ATOM 4104 C C . LEU B 1 160 ? -12.555 -23.281 4.746 1 90.38 160 LEU B C 1
ATOM 4106 O O . LEU B 1 160 ? -13.758 -23.5 4.859 1 90.38 160 LEU B O 1
ATOM 4110 N N . ALA B 1 161 ? -12.117 -22.297 4.074 1 92 161 ALA B N 1
ATOM 4111 C CA . ALA B 1 161 ? -12.992 -21.328 3.428 1 92 161 ALA B CA 1
ATOM 4112 C C . ALA B 1 161 ? -13.766 -21.969 2.281 1 92 161 ALA B C 1
ATOM 4114 O O . ALA B 1 161 ? -14.898 -21.562 1.981 1 92 161 ALA B O 1
ATOM 4115 N N . MET B 1 162 ? -13.227 -22.953 1.671 1 91.38 162 MET B N 1
ATOM 4116 C CA . MET B 1 162 ? -13.836 -23.641 0.532 1 91.38 162 MET B CA 1
ATOM 4117 C C . MET B 1 162 ? -15.117 -24.359 0.946 1 91.38 162 MET B C 1
ATOM 4119 O O . MET B 1 162 ? -16.031 -24.5 0.14 1 91.38 162 MET B O 1
ATOM 4123 N N . LEU B 1 163 ? -15.125 -24.703 2.141 1 89.94 163 LEU B N 1
ATOM 4124 C CA . LEU B 1 163 ? -16.281 -25.422 2.658 1 89.94 163 LEU B CA 1
ATOM 4125 C C . LEU B 1 163 ? -17.516 -24.531 2.66 1 89.94 163 LEU B C 1
ATOM 4127 O O . LEU B 1 163 ? -18.641 -25.031 2.594 1 89.94 163 LEU B O 1
ATOM 4131 N N . ASN B 1 164 ? -17.344 -23.281 2.693 1 90.19 164 ASN B N 1
ATOM 4132 C CA . ASN B 1 164 ? -18.453 -22.344 2.768 1 90.19 164 ASN B CA 1
ATOM 4133 C C . ASN B 1 164 ? -18.406 -21.328 1.635 1 90.19 164 ASN B C 1
ATOM 4135 O O . ASN B 1 164 ? -18.781 -20.156 1.824 1 90.19 164 ASN B O 1
ATOM 4139 N N . ILE B 1 165 ? -18 -21.797 0.532 1 93.81 165 ILE B N 1
ATOM 4140 C CA . ILE B 1 165 ? -17.859 -20.906 -0.608 1 93.81 165 ILE B CA 1
ATOM 4141 C C . ILE B 1 165 ? -19.234 -20.422 -1.057 1 93.81 165 ILE B C 1
ATOM 4143 O O . ILE B 1 165 ? -20.203 -21.156 -0.994 1 93.81 165 ILE B O 1
ATOM 4147 N N . SER B 1 166 ? -19.344 -19.172 -1.35 1 94.62 166 SER B N 1
ATOM 4148 C CA . SER B 1 166 ? -20.547 -18.5 -1.822 1 94.62 166 SER B CA 1
ATOM 4149 C C . SER B 1 166 ? -20.219 -17.453 -2.879 1 94.62 166 SER B C 1
ATOM 4151 O O . SER B 1 166 ? -19.062 -17.141 -3.119 1 94.62 166 SER B O 1
ATOM 4153 N N . PRO B 1 167 ? -21.234 -17.016 -3.521 1 94.44 167 PRO B N 1
ATOM 4154 C CA . PRO B 1 167 ? -20.984 -15.953 -4.508 1 94.44 167 PRO B CA 1
ATOM 4155 C C . PRO B 1 167 ? -20.328 -14.719 -3.898 1 94.44 167 PRO B C 1
ATOM 4157 O O . PRO B 1 167 ? -19.594 -14 -4.586 1 94.44 167 PRO B O 1
ATOM 4160 N N . GLU B 1 168 ? -20.5 -14.523 -2.621 1 93.62 168 GLU B N 1
ATOM 4161 C CA . GLU B 1 168 ? -19.953 -13.359 -1.94 1 93.62 168 GLU B CA 1
ATOM 4162 C C . GLU B 1 168 ? -18.469 -13.562 -1.611 1 93.62 168 GLU B C 1
ATOM 4164 O O . GLU B 1 168 ? -17.703 -12.594 -1.546 1 93.62 168 GLU B O 1
ATOM 4169 N N . THR B 1 169 ? -18.109 -14.828 -1.497 1 95.31 169 THR B N 1
ATOM 4170 C CA . THR B 1 169 ? -16.75 -15.086 -1.014 1 95.31 169 THR B CA 1
ATOM 4171 C C . THR B 1 169 ? -15.883 -15.688 -2.117 1 95.31 169 THR B C 1
ATOM 4173 O O . THR B 1 169 ? -14.664 -15.781 -1.973 1 95.31 169 THR B O 1
ATOM 4176 N N . CYS B 1 170 ? -16.453 -16.031 -3.27 1 96.75 170 CYS B N 1
ATOM 4177 C CA . CYS B 1 170 ? -15.758 -16.797 -4.305 1 96.75 170 CYS B CA 1
ATOM 4178 C C . CYS B 1 170 ? -14.633 -15.977 -4.922 1 96.75 170 CYS B C 1
ATOM 4180 O O . CYS B 1 170 ? -13.586 -16.531 -5.285 1 96.75 170 CYS B O 1
ATOM 4182 N N . SER B 1 171 ? -14.828 -14.672 -4.988 1 97.56 171 SER B N 1
ATOM 4183 C CA . SER B 1 171 ? -13.789 -13.828 -5.57 1 97.56 171 SER B CA 1
ATOM 4184 C C . SER B 1 171 ? -12.5 -13.891 -4.758 1 97.56 171 SER B C 1
ATOM 4186 O O . SER B 1 171 ? -11.414 -14.062 -5.316 1 97.56 171 SER B O 1
ATOM 4188 N N . ALA B 1 172 ? -12.641 -13.781 -3.461 1 97.94 172 ALA B N 1
ATOM 4189 C CA . ALA B 1 172 ? -11.484 -13.828 -2.572 1 97.94 172 ALA B CA 1
ATOM 4190 C C . ALA B 1 172 ? -10.805 -15.195 -2.623 1 97.94 172 ALA B C 1
ATOM 4192 O O . ALA B 1 172 ? -9.578 -15.281 -2.662 1 97.94 172 ALA B O 1
ATOM 4193 N N . LEU B 1 173 ? -11.594 -16.188 -2.645 1 97.25 173 LEU B N 1
ATOM 4194 C CA . LEU B 1 173 ? -11.047 -17.531 -2.662 1 97.25 173 LEU B CA 1
ATOM 4195 C C . LEU B 1 173 ? -10.352 -17.828 -3.988 1 97.25 173 LEU B C 1
ATOM 4197 O O . LEU B 1 173 ? -9.336 -18.516 -4.02 1 97.25 173 LEU B O 1
ATOM 4201 N N . TYR B 1 174 ? -10.93 -17.344 -5.043 1 96.69 174 TYR B N 1
ATOM 4202 C CA . TYR B 1 174 ? -10.336 -17.516 -6.363 1 96.69 174 TYR B CA 1
ATOM 4203 C C . TYR B 1 174 ? -8.938 -16.922 -6.418 1 96.69 174 TYR B C 1
ATOM 4205 O O . TYR B 1 174 ? -7.98 -17.594 -6.812 1 96.69 174 TYR B O 1
ATOM 4213 N N . VAL B 1 175 ? -8.797 -15.734 -6.004 1 97.38 175 VAL B N 1
ATOM 4214 C CA . VAL B 1 175 ? -7.516 -15.047 -6.07 1 97.38 175 VAL B CA 1
ATOM 4215 C C . VAL B 1 175 ? -6.559 -15.641 -5.035 1 97.38 175 VAL B C 1
ATOM 4217 O O . VAL B 1 175 ? -5.348 -15.703 -5.266 1 97.38 175 VAL B O 1
ATOM 4220 N N . CYS B 1 176 ? -7.086 -15.969 -3.92 1 97.94 176 CYS B N 1
ATOM 4221 C CA . CYS B 1 176 ? -6.258 -16.672 -2.941 1 97.94 176 CYS B CA 1
ATOM 4222 C C . CYS B 1 176 ? -5.617 -17.906 -3.551 1 97.94 176 CYS B C 1
ATOM 4224 O O . CYS B 1 176 ? -4.406 -18.109 -3.434 1 97.94 176 CYS B O 1
ATOM 4226 N N . SER B 1 177 ? -6.398 -18.672 -4.219 1 95.44 177 SER B N 1
ATOM 4227 C CA . SER B 1 177 ? -5.914 -19.891 -4.848 1 95.44 177 SER B CA 1
ATOM 4228 C C . SER B 1 177 ? -4.898 -19.578 -5.941 1 95.44 177 SER B C 1
ATOM 4230 O O . SER B 1 177 ? -3.914 -20.312 -6.105 1 95.44 177 SER B O 1
ATOM 4232 N N . GLU B 1 178 ? -5.184 -18.562 -6.68 1 94.06 178 GLU B N 1
ATOM 4233 C CA . GLU B 1 178 ? -4.227 -18.141 -7.695 1 94.06 178 GLU B CA 1
ATOM 4234 C C . GLU B 1 178 ? -2.881 -17.781 -7.07 1 94.06 178 GLU B C 1
ATOM 4236 O O . GLU B 1 178 ? -1.829 -18.172 -7.578 1 94.06 178 GLU B O 1
ATOM 4241 N N . LEU B 1 179 ? -2.914 -17.031 -5.996 1 96.69 179 LEU B N 1
ATOM 4242 C CA . LEU B 1 179 ? -1.685 -16.594 -5.34 1 96.69 179 LEU B CA 1
ATOM 4243 C C . LEU B 1 179 ? -0.944 -17.797 -4.738 1 96.69 179 LEU B C 1
ATOM 4245 O O . LEU B 1 179 ? 0.288 -17.844 -4.77 1 96.69 179 LEU B O 1
ATOM 4249 N N . ILE B 1 180 ? -1.675 -18.688 -4.195 1 95.75 180 ILE B N 1
ATOM 4250 C CA . ILE B 1 180 ? -1.081 -19.906 -3.658 1 95.75 180 ILE B CA 1
ATOM 4251 C C . ILE B 1 180 ? -0.366 -20.672 -4.773 1 95.75 180 ILE B C 1
ATOM 4253 O O . ILE B 1 180 ? 0.768 -21.125 -4.598 1 95.75 180 ILE B O 1
ATOM 4257 N N . PHE B 1 181 ? -1.007 -20.766 -5.883 1 93.25 181 PHE B N 1
ATOM 4258 C CA . PHE B 1 181 ? -0.412 -21.422 -7.039 1 93.25 181 PHE B CA 1
ATOM 4259 C C . PHE B 1 181 ? 0.859 -20.703 -7.477 1 93.25 181 PHE B C 1
ATOM 4261 O O . PHE B 1 181 ? 1.893 -21.344 -7.699 1 93.25 181 PHE B O 1
ATOM 4268 N N . ILE B 1 182 ? 0.812 -19.406 -7.598 1 91.81 182 ILE B N 1
ATOM 4269 C CA . ILE B 1 182 ? 1.957 -18.609 -8.023 1 91.81 182 ILE B CA 1
ATOM 4270 C C . ILE B 1 182 ? 3.105 -18.797 -7.035 1 91.81 182 ILE B C 1
ATOM 4272 O O . ILE B 1 182 ? 4.258 -18.969 -7.438 1 91.81 182 ILE B O 1
ATOM 4276 N N . PHE B 1 183 ? 2.758 -18.766 -5.77 1 93.81 183 PHE B N 1
ATOM 4277 C CA . PHE B 1 183 ? 3.773 -18.969 -4.746 1 93.81 183 PHE B CA 1
ATOM 4278 C C . PHE B 1 183 ? 4.484 -20.312 -4.961 1 93.81 183 PHE B C 1
ATOM 4280 O O . PHE B 1 183 ? 5.711 -20.375 -4.898 1 93.81 183 PHE B O 1
ATOM 4287 N N . HIS B 1 184 ? 3.705 -21.297 -5.188 1 90.19 184 HIS B N 1
ATOM 4288 C CA . HIS B 1 184 ? 4.25 -22.641 -5.395 1 90.19 184 HIS B CA 1
ATOM 4289 C C . HIS B 1 184 ? 5.18 -22.672 -6.602 1 90.19 184 HIS B C 1
ATOM 4291 O O . HIS B 1 184 ? 6.219 -23.344 -6.57 1 90.19 184 HIS B O 1
ATOM 4297 N N . LEU B 1 185 ? 4.797 -21.984 -7.609 1 86.88 185 LEU B N 1
ATOM 4298 C CA . LEU B 1 185 ? 5.555 -21.984 -8.859 1 86.88 185 LEU B CA 1
ATOM 4299 C C . LEU B 1 185 ? 6.898 -21.297 -8.672 1 86.88 185 LEU B C 1
ATOM 4301 O O . LEU B 1 185 ? 7.891 -21.656 -9.305 1 86.88 185 LEU B O 1
ATOM 4305 N N . VAL B 1 186 ? 6.914 -20.312 -7.871 1 84.94 186 VAL B N 1
ATOM 4306 C CA . VAL B 1 186 ? 8.07 -19.422 -7.801 1 84.94 186 VAL B CA 1
ATOM 4307 C C . VAL B 1 186 ? 9.023 -19.906 -6.711 1 84.94 186 VAL B C 1
ATOM 4309 O O . VAL B 1 186 ? 10.227 -19.656 -6.785 1 84.94 186 VAL B O 1
ATOM 4312 N N . HIS B 1 187 ? 8.484 -20.531 -5.789 1 86 187 HIS B N 1
ATOM 4313 C CA . HIS B 1 187 ? 9.32 -20.938 -4.664 1 86 187 HIS B CA 1
ATOM 4314 C C . HIS B 1 187 ? 10.391 -21.922 -5.102 1 86 187 HIS B C 1
ATOM 4316 O O . HIS B 1 187 ? 10.086 -22.969 -5.699 1 86 187 HIS B O 1
ATOM 4322 N N . PRO B 1 188 ? 11.594 -21.656 -4.777 1 74.75 188 PRO B N 1
ATOM 4323 C CA . PRO B 1 188 ? 12.703 -22.453 -5.285 1 74.75 188 PRO B CA 1
ATOM 4324 C C . PRO B 1 188 ? 12.648 -23.906 -4.82 1 74.75 188 PRO B C 1
ATOM 4326 O O . PRO B 1 188 ? 12.984 -24.828 -5.586 1 74.75 188 PRO B O 1
ATOM 4329 N N . TYR B 1 189 ? 12.195 -24.156 -3.625 1 73.44 189 TYR B N 1
ATOM 4330 C CA . TYR B 1 189 ? 12.219 -25.516 -3.096 1 73.44 189 TYR B CA 1
ATOM 4331 C C . TYR B 1 189 ? 10.945 -26.266 -3.461 1 73.44 189 TYR B C 1
ATOM 4333 O O . TYR B 1 189 ? 10.969 -27.484 -3.641 1 73.44 189 TYR B O 1
ATOM 4341 N N . LEU B 1 190 ? 9.93 -25.516 -3.568 1 74.88 190 LEU B N 1
ATOM 4342 C CA . LEU B 1 190 ? 8.664 -26.172 -3.879 1 74.88 190 LEU B CA 1
ATOM 4343 C C . LEU B 1 190 ? 8.586 -26.531 -5.359 1 74.88 190 LEU B C 1
ATOM 4345 O O . LEU B 1 190 ? 7.918 -27.5 -5.734 1 74.88 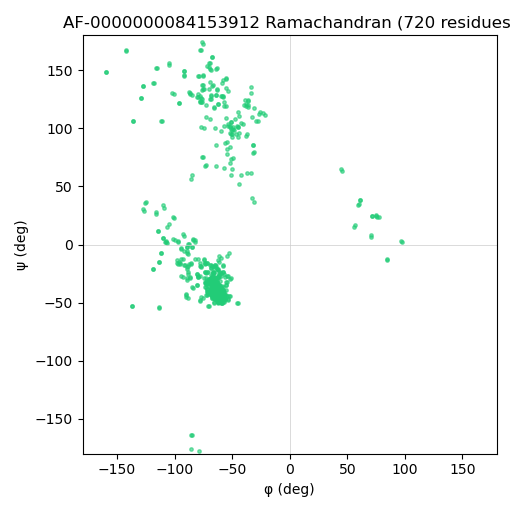190 LEU B O 1
ATOM 4349 N N . SER B 1 191 ? 9.305 -25.766 -6.203 1 72.56 191 SER B N 1
ATOM 4350 C CA . SER B 1 191 ? 9.172 -25.969 -7.641 1 72.56 191 SER B CA 1
ATOM 4351 C C . SER B 1 191 ? 10.531 -26.188 -8.297 1 72.56 191 SER B C 1
ATOM 4353 O O . SER B 1 191 ? 10.719 -25.859 -9.477 1 72.56 191 SER B O 1
ATOM 4355 N N . GLY B 1 192 ? 11.438 -26.719 -7.57 1 77.81 192 GLY B N 1
ATOM 4356 C CA . GLY B 1 192 ? 12.742 -26.984 -8.164 1 77.81 192 GLY B CA 1
ATOM 4357 C C . GLY B 1 192 ? 12.672 -27.906 -9.375 1 77.81 192 GLY B C 1
ATOM 4358 O O . GLY B 1 192 ? 13.266 -27.609 -10.414 1 77.81 192 GLY B O 1
ATOM 4359 N N . ASN B 1 193 ? 11.992 -28.969 -9.281 1 84.75 193 ASN B N 1
ATOM 4360 C CA . ASN B 1 193 ? 11.641 -29.891 -10.352 1 84.75 193 ASN B CA 1
ATOM 4361 C C . ASN B 1 193 ? 10.148 -29.859 -10.656 1 84.75 193 ASN B C 1
ATOM 4363 O O . ASN B 1 193 ? 9.344 -30.406 -9.898 1 84.75 193 ASN B O 1
ATOM 4367 N N . PRO B 1 194 ? 9.812 -29.219 -11.812 1 88.56 194 PRO B N 1
ATOM 4368 C CA . PRO B 1 194 ? 8.383 -29.031 -12.102 1 88.56 194 PRO B CA 1
ATOM 4369 C C . PRO B 1 194 ? 7.66 -30.344 -12.398 1 88.56 194 PRO B C 1
ATOM 4371 O O . PRO B 1 194 ? 6.43 -30.391 -12.352 1 88.56 194 PRO B O 1
ATOM 4374 N N . LEU B 1 195 ? 8.43 -31.344 -12.766 1 90.31 195 LEU B N 1
ATOM 4375 C CA . LEU B 1 195 ? 7.812 -32.625 -13.133 1 90.31 195 LEU B CA 1
ATOM 4376 C C . LEU B 1 195 ? 7.652 -33.5 -11.906 1 90.31 195 LEU B C 1
ATOM 4378 O O . LEU B 1 195 ? 6.609 -34.156 -11.727 1 90.31 195 LEU B O 1
ATOM 4382 N N . LEU B 1 196 ? 8.703 -33.562 -11.125 1 86.94 196 LEU B N 1
ATOM 4383 C CA . LEU B 1 196 ? 8.734 -34.5 -10.008 1 86.94 196 LEU B CA 1
ATOM 4384 C C . LEU B 1 196 ? 9.125 -33.812 -8.719 1 86.94 196 LEU B C 1
ATOM 4386 O O . LEU B 1 196 ? 10.18 -33.156 -8.648 1 86.94 196 LEU B O 1
ATOM 4390 N N . SER B 1 197 ? 8.25 -34 -7.684 1 83.44 197 SER B N 1
ATOM 4391 C CA . SER B 1 197 ? 8.578 -33.438 -6.375 1 83.44 197 SER B CA 1
ATOM 4392 C C . SER B 1 197 ? 9.609 -34.281 -5.652 1 83.44 197 SER B C 1
ATOM 4394 O O . SER B 1 197 ? 9.875 -35.438 -6.055 1 83.44 197 SER B O 1
ATOM 4396 N N . PRO B 1 198 ? 10.133 -33.719 -4.621 1 78.69 198 PRO B N 1
ATOM 4397 C CA . PRO B 1 198 ? 11.078 -34.5 -3.826 1 78.69 198 PRO B CA 1
ATOM 4398 C C . PRO B 1 198 ? 10.438 -35.781 -3.248 1 78.69 198 PRO B C 1
ATOM 4400 O O . PRO B 1 198 ? 11.125 -36.781 -3.041 1 78.69 198 PRO B O 1
ATOM 4403 N N . ASN B 1 199 ? 9.188 -35.781 -3.035 1 80.88 199 ASN B N 1
ATOM 4404 C CA . ASN B 1 199 ? 8.461 -36.938 -2.523 1 80.88 199 ASN B CA 1
ATOM 4405 C C . ASN B 1 199 ? 7.91 -37.781 -3.654 1 80.88 199 ASN B C 1
ATOM 4407 O O . ASN B 1 199 ? 6.992 -38.594 -3.445 1 80.88 199 ASN B O 1
ATOM 4411 N N . ASN B 1 200 ? 8.312 -37.469 -4.836 1 82.44 200 ASN B N 1
ATOM 4412 C CA . ASN B 1 200 ? 8.023 -38.281 -6.02 1 82.44 200 ASN B CA 1
ATOM 4413 C C . ASN B 1 200 ? 6.574 -38.094 -6.477 1 82.44 200 ASN B C 1
ATOM 4415 O O . ASN B 1 200 ? 5.973 -39 -7.031 1 82.44 200 ASN B O 1
ATOM 4419 N N . GLU B 1 201 ? 6.082 -37 -6.105 1 86.75 201 GLU B N 1
ATOM 4420 C CA . GLU B 1 201 ? 4.777 -36.656 -6.656 1 86.75 201 GLU B CA 1
ATOM 4421 C C . GLU B 1 201 ? 4.922 -35.938 -8.008 1 86.75 201 GLU B C 1
ATOM 4423 O O . GLU B 1 201 ? 5.723 -35.031 -8.156 1 86.75 201 GLU B O 1
ATOM 4428 N N . VAL B 1 202 ? 4.121 -36.531 -8.969 1 89.25 202 VAL B N 1
ATOM 4429 C CA . VAL B 1 202 ? 4.227 -35.969 -10.312 1 89.25 202 VAL B CA 1
ATOM 4430 C C . VAL B 1 202 ? 3.439 -34.688 -10.391 1 89.25 202 VAL B C 1
ATOM 4432 O O . VAL B 1 202 ? 2.244 -34.656 -10.086 1 89.25 202 VAL B O 1
ATOM 4435 N N . ALA B 1 203 ? 4.133 -33.656 -10.766 1 89.44 203 ALA B N 1
ATOM 4436 C CA . ALA B 1 203 ? 3.584 -32.312 -11.023 1 89.44 203 ALA B CA 1
ATOM 4437 C C . ALA B 1 203 ? 2.604 -31.922 -9.93 1 89.44 203 ALA B C 1
ATOM 4439 O O . ALA B 1 203 ? 1.431 -31.656 -10.203 1 89.44 203 ALA B O 1
ATOM 4440 N N . PRO B 1 204 ? 3.053 -31.766 -8.711 1 87.19 204 PRO B N 1
ATOM 4441 C CA . PRO B 1 204 ? 2.162 -31.469 -7.586 1 87.19 204 PRO B CA 1
ATOM 4442 C C . PRO B 1 204 ? 1.409 -30.156 -7.777 1 87.19 204 PRO B C 1
ATOM 4444 O O . PRO B 1 204 ? 0.314 -29.969 -7.234 1 87.19 204 PRO B O 1
ATOM 4447 N N . TRP B 1 205 ? 1.892 -29.266 -8.547 1 89.94 205 TRP B N 1
ATOM 4448 C CA . TRP B 1 205 ? 1.27 -27.969 -8.773 1 89.94 205 TRP B CA 1
ATOM 4449 C C . TRP B 1 205 ? -0.05 -28.125 -9.523 1 89.94 205 TRP B C 1
ATOM 4451 O O . TRP B 1 205 ? -0.894 -27.219 -9.5 1 89.94 205 TRP B O 1
ATOM 4461 N N . LEU B 1 206 ? -0.292 -29.25 -10.188 1 90.38 206 LEU B N 1
ATOM 4462 C CA . LEU B 1 206 ? -1.517 -29.484 -10.945 1 90.38 206 LEU B CA 1
ATOM 4463 C C . LEU B 1 206 ? -2.73 -29.5 -10.023 1 90.38 206 LEU B C 1
ATOM 4465 O O . LEU B 1 206 ? -3.818 -29.078 -10.406 1 90.38 206 LEU B O 1
ATOM 4469 N N . VAL B 1 207 ? -2.502 -30.016 -8.82 1 87.94 207 VAL B N 1
ATOM 4470 C CA . VAL B 1 207 ? -3.598 -30.094 -7.859 1 87.94 207 VAL B CA 1
ATOM 4471 C C . VAL B 1 207 ? -4.066 -28.688 -7.488 1 87.94 207 VAL B C 1
ATOM 4473 O O . VAL B 1 207 ? -5.266 -28.453 -7.336 1 87.94 207 VAL B O 1
ATOM 4476 N N . LEU B 1 208 ? -3.164 -27.781 -7.363 1 91.12 208 LEU B N 1
ATOM 4477 C CA . LEU B 1 208 ? -3.492 -26.391 -7.043 1 91.12 208 LEU B CA 1
ATOM 4478 C C . LEU B 1 208 ? -4.293 -25.75 -8.172 1 91.12 208 LEU B C 1
ATOM 4480 O O . LEU B 1 208 ? -5.281 -25.062 -7.918 1 91.12 208 LEU B O 1
ATOM 4484 N N . LEU B 1 209 ? -3.916 -26.016 -9.344 1 89.62 209 LEU B N 1
ATOM 4485 C CA . LEU B 1 209 ? -4.598 -25.453 -10.508 1 89.62 209 LEU B CA 1
ATOM 4486 C C . LEU B 1 209 ? -6.012 -26.016 -10.633 1 89.62 209 LEU B C 1
ATOM 4488 O O . LEU B 1 209 ? -6.941 -25.281 -10.969 1 89.62 209 LEU B O 1
ATOM 4492 N N . ARG B 1 210 ? -6.137 -27.25 -10.461 1 85.75 210 ARG B N 1
ATOM 4493 C CA . ARG B 1 210 ? -7.453 -27.875 -10.531 1 85.75 210 ARG B CA 1
ATOM 4494 C C . ARG B 1 210 ? -8.359 -27.359 -9.414 1 85.75 210 ARG B C 1
ATOM 4496 O O . ARG B 1 210 ? -9.578 -27.234 -9.609 1 85.75 210 ARG B O 1
ATOM 4503 N N . GLY B 1 211 ? -7.75 -27.125 -8.266 1 86.56 211 GLY B N 1
ATOM 4504 C CA . GLY B 1 211 ? -8.492 -26.469 -7.199 1 86.56 211 GLY B CA 1
ATOM 4505 C C . GLY B 1 211 ? -9.094 -25.141 -7.613 1 86.56 211 GLY B C 1
ATOM 4506 O O . GLY B 1 211 ? -10.227 -24.828 -7.258 1 86.56 211 GLY B O 1
ATOM 4507 N N . ILE B 1 212 ? -8.352 -24.391 -8.391 1 90.62 212 ILE B N 1
ATOM 4508 C CA . ILE B 1 212 ? -8.828 -23.094 -8.891 1 90.62 212 ILE B CA 1
ATOM 4509 C C . ILE B 1 212 ? -10.047 -23.312 -9.781 1 90.62 212 ILE B C 1
ATOM 4511 O O . ILE B 1 212 ? -11.023 -22.562 -9.703 1 90.62 212 ILE B O 1
ATOM 4515 N N . ARG B 1 213 ? -10.023 -24.344 -10.539 1 88.62 213 ARG B N 1
ATOM 4516 C CA . ARG B 1 213 ? -11.125 -24.656 -11.445 1 88.62 213 ARG B CA 1
ATOM 4517 C C . ARG B 1 213 ? -12.398 -24.969 -10.664 1 88.62 213 ARG B C 1
ATOM 4519 O O . ARG B 1 213 ? -13.492 -24.594 -11.078 1 88.62 213 ARG B O 1
ATOM 4526 N N . THR B 1 214 ? -12.211 -25.672 -9.625 1 88.62 214 THR B N 1
ATOM 4527 C CA . THR B 1 214 ? -13.359 -26.062 -8.812 1 88.62 214 THR B CA 1
ATOM 4528 C C . THR B 1 214 ? -14.062 -24.828 -8.242 1 88.62 214 THR B C 1
ATOM 4530 O O . THR B 1 214 ? -15.25 -24.891 -7.91 1 88.62 214 THR B O 1
ATOM 4533 N N . ILE B 1 215 ? -13.375 -23.734 -8.156 1 92.44 215 ILE B N 1
ATOM 4534 C CA . ILE B 1 215 ? -13.953 -22.484 -7.695 1 92.44 215 ILE B CA 1
ATOM 4535 C C . ILE B 1 215 ? -14.516 -21.703 -8.883 1 92.44 215 ILE B C 1
ATOM 4537 O O . ILE B 1 215 ? -15.648 -21.219 -8.844 1 92.44 215 ILE B O 1
ATOM 4541 N N . ALA B 1 216 ? -13.805 -21.672 -9.953 1 91.44 216 ALA B N 1
ATOM 4542 C CA . ALA B 1 216 ? -14.086 -20.797 -11.094 1 91.44 216 ALA B CA 1
ATOM 4543 C C . ALA B 1 216 ? -15.32 -21.266 -11.859 1 91.44 216 ALA B C 1
ATOM 4545 O O . ALA B 1 216 ? -16.141 -20.453 -12.281 1 91.44 216 ALA B O 1
ATOM 4546 N N . ASP B 1 217 ? -15.445 -22.484 -12.023 1 92.06 217 ASP B N 1
ATOM 4547 C CA . ASP B 1 217 ? -16.469 -23.016 -12.914 1 92.06 217 ASP B CA 1
ATOM 4548 C C . ASP B 1 217 ? -17.859 -22.812 -12.32 1 92.06 217 ASP B C 1
ATOM 4550 O O . ASP B 1 217 ? -18.75 -22.234 -12.961 1 92.06 217 ASP B O 1
ATOM 4554 N N . PRO B 1 218 ? -18.062 -23.25 -11.078 1 94.38 218 PRO B N 1
ATOM 4555 C CA . PRO B 1 218 ? -19.406 -23.078 -10.508 1 94.38 218 PRO B CA 1
ATOM 4556 C C . PRO B 1 218 ? -19.75 -21.609 -10.289 1 94.38 218 PRO B C 1
ATOM 4558 O O . PRO B 1 218 ? -20.938 -21.25 -10.289 1 94.38 218 PRO B O 1
ATOM 4561 N N . PHE B 1 219 ? -18.812 -20.75 -10.141 1 95.56 219 PHE B N 1
ATOM 4562 C CA . PHE B 1 219 ? -19.094 -19.359 -9.812 1 95.56 219 PHE B CA 1
ATOM 4563 C C . PHE B 1 219 ? -18.641 -18.438 -10.938 1 95.56 219 PHE B C 1
ATOM 4565 O O . PHE B 1 219 ? -18.281 -17.281 -10.703 1 95.56 219 PHE B O 1
ATOM 4572 N N . ARG B 1 220 ? -18.625 -18.922 -12.078 1 94.31 220 ARG B N 1
ATOM 4573 C CA . ARG B 1 220 ? -18.125 -18.203 -13.234 1 94.31 220 ARG B CA 1
ATOM 4574 C C . ARG B 1 220 ? -18.844 -16.875 -13.414 1 94.31 220 ARG B C 1
ATOM 4576 O O . ARG B 1 220 ? -18.203 -15.836 -13.602 1 94.31 220 ARG B O 1
ATOM 4583 N N . ASP B 1 221 ? -20.125 -16.875 -13.336 1 95.31 221 ASP B N 1
ATOM 4584 C CA . ASP B 1 221 ? -20.906 -15.664 -13.539 1 95.31 221 ASP B CA 1
ATOM 4585 C C . ASP B 1 221 ? -20.578 -14.617 -12.469 1 95.31 221 ASP B C 1
ATOM 4587 O O . ASP B 1 221 ? -20.422 -13.438 -12.781 1 95.31 221 ASP B O 1
ATOM 4591 N N . ALA B 1 222 ? -20.531 -15.086 -11.289 1 96.25 222 ALA B N 1
ATOM 4592 C CA . ALA B 1 222 ? -20.219 -14.188 -10.18 1 96.25 222 ALA B CA 1
ATOM 4593 C C . ALA B 1 222 ? -18.828 -13.578 -10.336 1 96.25 222 ALA B C 1
ATOM 4595 O O . ALA B 1 222 ? -18.609 -12.406 -10.031 1 96.25 222 ALA B O 1
ATOM 4596 N N . LEU B 1 223 ? -17.891 -14.305 -10.812 1 95.94 223 LEU B N 1
ATOM 4597 C CA . LEU B 1 223 ? -16.531 -13.844 -11 1 95.94 223 LEU B CA 1
ATOM 4598 C C . LEU B 1 223 ? -16.453 -12.844 -12.156 1 95.94 223 LEU B C 1
ATOM 4600 O O . LEU B 1 223 ? -15.797 -11.805 -12.039 1 95.94 223 LEU B O 1
ATOM 4604 N N . LEU B 1 224 ? -17.141 -13.117 -13.234 1 93.56 224 LEU B N 1
ATOM 4605 C CA . LEU B 1 224 ? -17.078 -12.289 -14.43 1 93.56 224 LEU B CA 1
ATOM 4606 C C . LEU B 1 224 ? -17.812 -10.961 -14.211 1 93.56 224 LEU B C 1
ATOM 4608 O O . LEU B 1 224 ? -17.375 -9.922 -14.734 1 93.56 224 LEU B O 1
ATOM 4612 N N . THR B 1 225 ? -18.797 -10.992 -13.477 1 94.56 225 THR B N 1
ATOM 4613 C CA . THR B 1 225 ? -19.594 -9.789 -13.266 1 94.56 225 THR B CA 1
ATOM 4614 C C . THR B 1 225 ? -19.141 -9.047 -12.016 1 94.56 225 THR B C 1
ATOM 4616 O O . THR B 1 225 ? -19.516 -7.895 -11.797 1 94.56 225 THR B O 1
ATOM 4619 N N . GLY B 1 226 ? -18.344 -9.672 -11.234 1 95 226 GLY B N 1
ATOM 4620 C CA . GLY B 1 226 ? -17.859 -9.086 -9.992 1 95 226 GLY B CA 1
ATOM 4621 C C . GLY B 1 226 ? -16.641 -8.211 -10.172 1 95 226 GLY B C 1
ATOM 4622 O O . GLY B 1 226 ? -16.312 -7.809 -11.297 1 95 226 GLY B O 1
ATOM 4623 N N . VAL B 1 227 ? -15.977 -7.93 -9.031 1 95.69 227 VAL B N 1
ATOM 4624 C CA . VAL B 1 227 ? -14.891 -6.953 -8.969 1 95.69 227 VAL B CA 1
ATOM 4625 C C . VAL B 1 227 ? -13.68 -7.48 -9.734 1 95.69 227 VAL B C 1
ATOM 4627 O O . VAL B 1 227 ? -12.805 -6.711 -10.125 1 95.69 227 VAL B O 1
ATOM 4630 N N . LEU B 1 228 ? -13.625 -8.812 -10 1 95.88 228 LEU B N 1
ATOM 4631 C CA . LEU B 1 228 ? -12.484 -9.398 -10.703 1 95.88 228 LEU B CA 1
ATOM 4632 C C . LEU B 1 228 ? -12.758 -9.492 -12.203 1 95.88 228 LEU B C 1
ATOM 4634 O O . LEU B 1 228 ? -11.875 -9.883 -12.969 1 95.88 228 LEU B O 1
ATOM 4638 N N . GLY B 1 229 ? -13.867 -9.148 -12.695 1 93.5 229 GLY B N 1
ATOM 4639 C CA . GLY B 1 229 ? -14.297 -9.281 -14.078 1 93.5 229 GLY B CA 1
ATOM 4640 C C . GLY B 1 229 ? -13.25 -8.836 -15.07 1 93.5 229 GLY B C 1
ATOM 4641 O O . GLY B 1 229 ? -12.891 -9.586 -15.984 1 93.5 229 GLY B O 1
ATOM 4642 N N . PRO B 1 230 ? -12.727 -7.707 -14.883 1 90.81 230 PRO B N 1
ATOM 4643 C CA . PRO B 1 230 ? -11.766 -7.152 -15.836 1 90.81 230 PRO B CA 1
ATOM 4644 C C . PRO B 1 230 ? -10.508 -8.008 -15.977 1 90.81 230 PRO B C 1
ATOM 4646 O O . PRO B 1 230 ? -9.758 -7.855 -16.938 1 90.81 230 PRO B O 1
ATOM 4649 N N . MET B 1 231 ? -10.289 -8.914 -15.055 1 89.12 231 MET B N 1
ATOM 4650 C CA . MET B 1 231 ? -9.086 -9.75 -15.086 1 89.12 231 MET B CA 1
ATOM 4651 C C . MET B 1 231 ? -9.219 -10.852 -16.141 1 89.12 231 MET B C 1
ATOM 4653 O O . MET B 1 231 ? -8.211 -11.383 -16.609 1 89.12 231 MET B O 1
ATOM 4657 N N . PHE B 1 232 ? -10.391 -11.117 -16.547 1 85.38 232 PHE B N 1
ATOM 4658 C CA . PHE B 1 232 ? -10.641 -12.297 -17.375 1 85.38 232 PHE B CA 1
ATOM 4659 C C . PHE B 1 232 ? -10.68 -11.93 -18.844 1 85.38 232 PHE B C 1
ATOM 4661 O O . PHE B 1 232 ? -10.844 -12.797 -19.703 1 85.38 232 PHE B O 1
ATOM 4668 N N . GLY B 1 233 ? -10.453 -10.75 -19.047 1 75.12 233 GLY B N 1
ATOM 4669 C CA . GLY B 1 233 ? -10.445 -10.375 -20.453 1 75.12 233 GLY B CA 1
ATOM 4670 C C . GLY B 1 233 ? -9.281 -10.961 -21.234 1 75.12 233 GLY B C 1
ATOM 4671 O O . GLY B 1 233 ? -8.203 -11.172 -20.672 1 75.12 233 GLY B O 1
ATOM 4672 N N . THR B 1 234 ? -9.617 -11.625 -22.375 1 66.19 234 THR B N 1
ATOM 4673 C CA . THR B 1 234 ? -8.602 -12.289 -23.188 1 66.19 234 THR B CA 1
ATOM 4674 C C . THR B 1 234 ? -8.227 -11.438 -24.391 1 66.19 234 THR B C 1
ATOM 4676 O O . THR B 1 234 ? -9.055 -10.68 -24.906 1 66.19 234 THR B O 1
ATOM 4679 N N . GLU B 1 235 ? -6.914 -11.305 -24.469 1 63.69 235 GLU B N 1
ATOM 4680 C CA . GLU B 1 235 ? -6.438 -10.75 -25.734 1 63.69 235 GLU B CA 1
ATOM 4681 C C . GLU B 1 235 ? -6.234 -11.844 -26.766 1 63.69 235 GLU B C 1
ATOM 4683 O O . GLU B 1 235 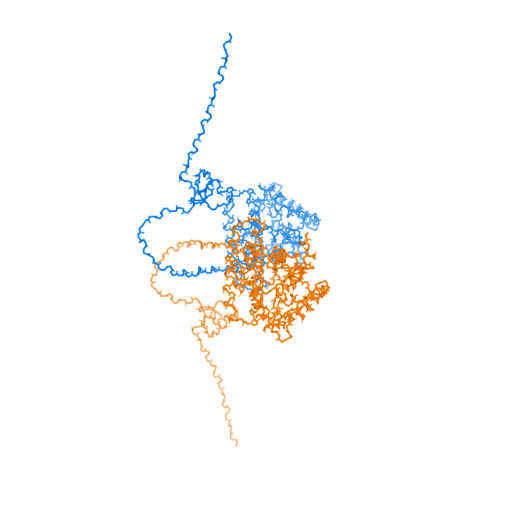? -5.73 -12.922 -26.453 1 63.69 235 GLU B O 1
ATOM 4688 N N . PRO B 1 236 ? -6.785 -11.562 -27.875 1 61.03 236 PRO B N 1
ATOM 4689 C CA . PRO B 1 236 ? -6.574 -12.562 -28.922 1 61.03 236 PRO B CA 1
ATOM 4690 C C . PRO B 1 236 ? -5.098 -12.812 -29.219 1 61.03 236 PRO B C 1
ATOM 4692 O O . PRO B 1 236 ? -4.281 -11.891 -29.125 1 61.03 236 PRO B O 1
ATOM 4695 N N . SER B 1 237 ? -4.707 -14.133 -29.156 1 65.75 237 SER B N 1
ATOM 4696 C CA . SER B 1 237 ? -3.328 -14.422 -29.531 1 65.75 237 SER B CA 1
ATOM 4697 C C . SER B 1 237 ? -3.264 -15.289 -30.781 1 65.75 237 SER B C 1
ATOM 4699 O O . SER B 1 237 ? -4.25 -15.93 -31.156 1 65.75 237 SER B O 1
ATOM 4701 N N . THR B 1 238 ? -2.148 -15.078 -31.469 1 68.5 238 THR B N 1
ATOM 4702 C CA . THR B 1 238 ? -1.874 -15.891 -32.625 1 68.5 238 THR B CA 1
ATOM 4703 C C . THR B 1 238 ? -1.433 -17.297 -32.219 1 68.5 238 THR B C 1
ATOM 4705 O O . THR B 1 238 ? -0.637 -17.453 -31.312 1 68.5 238 THR B O 1
ATOM 4708 N N . PRO B 1 239 ? -2.074 -18.234 -32.938 1 71 239 PRO B N 1
ATOM 4709 C CA . PRO B 1 239 ? -1.651 -19.594 -32.656 1 71 239 PRO B CA 1
ATOM 4710 C C . PRO B 1 239 ? -0.162 -19.828 -32.906 1 71 239 PRO B C 1
ATOM 4712 O O . PRO B 1 239 ? 0.406 -19.25 -33.812 1 71 239 PRO B O 1
ATOM 4715 N N . ASP B 1 240 ? 0.421 -20.547 -32.031 1 77.38 240 ASP B N 1
ATOM 4716 C CA . ASP B 1 240 ? 1.809 -20.953 -32.219 1 77.38 240 ASP B CA 1
ATOM 4717 C C . ASP B 1 240 ? 1.91 -22.062 -33.281 1 77.38 240 ASP B C 1
ATOM 4719 O O . ASP B 1 240 ? 1.772 -23.234 -32.938 1 77.38 240 ASP B O 1
ATOM 4723 N N . THR B 1 241 ? 2.256 -21.75 -34.438 1 81.12 241 THR B N 1
ATOM 4724 C CA . THR B 1 241 ? 2.258 -22.672 -35.594 1 81.12 241 THR B CA 1
ATOM 4725 C C . THR B 1 241 ? 3.322 -23.75 -35.406 1 81.12 241 THR B C 1
ATOM 4727 O O . THR B 1 241 ? 3.143 -24.891 -35.844 1 81.12 241 THR B O 1
ATOM 4730 N N . VAL B 1 242 ? 4.391 -23.453 -34.844 1 79.56 242 VAL B N 1
ATOM 4731 C CA . VAL B 1 242 ? 5.477 -24.406 -34.656 1 79.56 242 VAL B CA 1
ATOM 4732 C C . VAL B 1 242 ? 5.016 -25.531 -33.75 1 79.56 242 VAL B C 1
ATOM 4734 O O . VAL B 1 242 ? 5.238 -26.719 -34.031 1 79.56 242 VAL B O 1
ATOM 4737 N N . ILE B 1 243 ? 4.352 -25.172 -32.719 1 81.62 243 ILE B N 1
ATOM 4738 C CA . ILE B 1 243 ? 3.852 -26.156 -31.781 1 81.62 243 ILE B CA 1
ATOM 4739 C C . ILE B 1 243 ? 2.758 -27 -32.438 1 81.62 243 ILE B C 1
ATOM 4741 O O . ILE B 1 243 ? 2.697 -28.219 -32.219 1 81.62 243 ILE B O 1
ATOM 4745 N N . MET B 1 244 ? 2.033 -26.328 -33.219 1 85.69 244 MET B N 1
ATOM 4746 C CA . MET B 1 244 ? 0.924 -27.031 -33.875 1 85.69 244 MET B CA 1
ATOM 4747 C C . MET B 1 244 ? 1.437 -28.078 -34.844 1 85.69 244 MET B C 1
ATOM 4749 O O . MET B 1 244 ? 0.935 -29.203 -34.875 1 85.69 244 MET B O 1
ATOM 4753 N N . ASP B 1 245 ? 2.414 -27.625 -35.562 1 90.19 245 ASP B N 1
ATOM 4754 C CA . ASP B 1 245 ? 2.99 -28.562 -36.531 1 90.19 245 ASP B CA 1
ATOM 4755 C C . ASP B 1 245 ? 3.637 -29.75 -35.812 1 90.19 245 ASP B C 1
ATOM 4757 O O . ASP B 1 245 ? 3.502 -30.891 -36.281 1 90.19 245 ASP B O 1
ATOM 4761 N N . SER B 1 246 ? 4.336 -29.484 -34.844 1 91.62 246 SER B N 1
ATOM 4762 C CA . SER B 1 246 ? 4.988 -30.531 -34.062 1 91.62 246 SER B CA 1
ATOM 4763 C C . SER B 1 246 ? 3.963 -31.5 -33.469 1 91.62 246 SER B C 1
ATOM 4765 O O . SER B 1 246 ? 4.156 -32.719 -33.531 1 91.62 246 SER B O 1
ATOM 4767 N N . LEU B 1 247 ? 2.883 -31 -33.031 1 92.12 247 LEU B N 1
ATOM 4768 C CA . LEU B 1 247 ? 1.837 -31.812 -32.406 1 92.12 247 LEU B CA 1
ATOM 4769 C C . LEU B 1 247 ? 1.112 -32.625 -33.469 1 92.12 247 LEU B C 1
ATOM 4771 O O . LEU B 1 247 ? 0.697 -33.781 -33.219 1 92.12 247 LEU B O 1
ATOM 4775 N N . ASP B 1 248 ? 0.982 -32.094 -34.625 1 93.81 248 ASP B N 1
ATOM 4776 C CA . ASP B 1 248 ? 0.356 -32.812 -35.719 1 93.81 248 ASP B CA 1
ATOM 4777 C C . ASP B 1 248 ? 1.183 -34.062 -36.125 1 93.81 248 ASP B C 1
ATOM 4779 O O . ASP B 1 248 ? 0.637 -35.125 -36.312 1 93.81 248 ASP B O 1
ATOM 4783 N N . THR B 1 249 ? 2.449 -33.844 -36.25 1 95 249 THR B N 1
ATOM 4784 C CA . THR B 1 249 ? 3.342 -34.938 -36.594 1 95 249 THR B CA 1
ATOM 4785 C C . THR B 1 249 ? 3.328 -36 -35.5 1 95 249 THR B C 1
ATOM 4787 O O . THR B 1 249 ? 3.324 -37.219 -35.812 1 95 249 THR B O 1
ATOM 4790 N N . PHE B 1 250 ? 3.309 -35.562 -34.312 1 95.69 250 PHE B N 1
ATOM 4791 C CA . PHE B 1 250 ? 3.293 -36.5 -33.219 1 95.69 250 PHE B CA 1
ATOM 4792 C C . PHE B 1 250 ? 1.974 -37.281 -33.156 1 95.69 250 PHE B C 1
ATOM 4794 O O . PHE B 1 250 ? 1.949 -38.469 -32.844 1 95.69 250 PHE B O 1
ATOM 4801 N N . THR B 1 251 ? 0.884 -36.562 -33.438 1 96.25 251 THR B N 1
ATOM 4802 C CA . THR B 1 251 ? -0.432 -37.188 -33.5 1 96.25 251 THR B CA 1
ATOM 4803 C C . THR B 1 251 ? -0.451 -38.312 -34.531 1 96.25 251 THR B C 1
ATOM 4805 O O . THR B 1 251 ? -0.985 -39.375 -34.25 1 96.25 251 THR B O 1
ATOM 4808 N N . ALA B 1 252 ? 0.135 -38.062 -35.656 1 96.19 252 ALA B N 1
ATOM 4809 C CA . ALA B 1 252 ? 0.219 -39.062 -36.688 1 96.19 252 ALA B CA 1
ATOM 4810 C C . ALA B 1 252 ? 0.998 -40.281 -36.219 1 96.19 252 ALA B C 1
ATOM 4812 O O . ALA B 1 252 ? 0.613 -41.438 -36.469 1 96.19 252 ALA B O 1
ATOM 4813 N N . HIS B 1 253 ? 2.035 -40.031 -35.531 1 96 253 HIS B N 1
ATOM 4814 C CA . HIS B 1 253 ? 2.846 -41.094 -34.969 1 96 253 HIS B CA 1
ATOM 4815 C C . HIS B 1 253 ? 2.059 -41.906 -33.938 1 96 253 HIS B C 1
ATOM 4817 O O . HIS B 1 253 ? 2.113 -43.125 -33.938 1 96 253 HIS B O 1
ATOM 4823 N N . LEU B 1 254 ? 1.305 -41.219 -33.062 1 96.44 254 LEU B N 1
ATOM 4824 C CA . LEU B 1 254 ? 0.507 -41.906 -32.062 1 96.44 254 LEU B CA 1
ATOM 4825 C C . LEU B 1 254 ? -0.559 -42.781 -32.688 1 96.44 254 LEU B C 1
ATOM 4827 O O . LEU B 1 254 ? -0.795 -43.906 -32.25 1 96.44 254 LEU B O 1
ATOM 4831 N N . ARG B 1 255 ? -1.163 -42.281 -33.75 1 95.44 255 ARG B N 1
ATOM 4832 C CA . ARG B 1 255 ? -2.213 -43.031 -34.438 1 95.44 255 ARG B CA 1
ATOM 4833 C C . ARG B 1 255 ? -1.645 -44.281 -35.125 1 95.44 255 ARG B C 1
ATOM 4835 O O . ARG B 1 255 ? -2.33 -45.281 -35.219 1 95.44 255 ARG B O 1
ATOM 4842 N N . LYS B 1 256 ? -0.398 -44.219 -35.5 1 95 256 LYS B N 1
ATOM 4843 C CA . LYS B 1 256 ? 0.258 -45.312 -36.156 1 95 256 LYS B CA 1
ATOM 4844 C C . LYS B 1 256 ? 0.709 -46.375 -35.156 1 95 256 LYS B C 1
ATOM 4846 O O . LYS B 1 256 ? 0.688 -47.562 -35.438 1 95 256 LYS B O 1
ATOM 4851 N N . THR B 1 257 ? 1.11 -45.938 -33.969 1 93.38 257 THR B N 1
ATOM 4852 C CA . THR B 1 257 ? 1.771 -46.844 -33.031 1 93.38 257 THR B CA 1
ATOM 4853 C C . THR B 1 257 ? 0.774 -47.375 -32 1 93.38 257 THR B C 1
ATOM 4855 O O . THR B 1 257 ? 1.073 -48.344 -31.297 1 93.38 257 THR B O 1
ATOM 4858 N N . HIS B 1 258 ? -0.448 -46.781 -31.891 1 93 258 HIS B N 1
ATOM 4859 C CA . HIS B 1 258 ? -1.462 -47.219 -30.938 1 93 258 HIS B CA 1
ATOM 4860 C C . HIS B 1 258 ? -2.721 -47.688 -31.656 1 93 258 HIS B C 1
ATOM 4862 O O . HIS B 1 258 ? -3.143 -47.062 -32.656 1 93 258 HIS B O 1
ATOM 4868 N N . PRO B 1 259 ? -3.27 -48.781 -31.125 1 92.06 259 PRO B N 1
ATOM 4869 C CA . PRO B 1 259 ? -4.562 -49.188 -31.688 1 92.06 259 PRO B CA 1
ATOM 4870 C C . PRO B 1 259 ? -5.656 -48.156 -31.438 1 92.06 259 PRO B C 1
ATOM 4872 O O . PRO B 1 259 ? -5.656 -47.469 -30.406 1 92.06 259 PRO B O 1
ATOM 4875 N N . GLU B 1 260 ? -6.609 -48.125 -32.344 1 87.88 260 GLU B N 1
ATOM 4876 C CA . GLU B 1 260 ? -7.676 -47.125 -32.281 1 87.88 260 GLU B CA 1
ATOM 4877 C C . GLU B 1 260 ? -8.531 -47.312 -31.031 1 87.88 260 GLU B C 1
ATOM 4879 O O . GLU B 1 260 ? -9.047 -46.312 -30.484 1 87.88 260 GLU B O 1
ATOM 4884 N N . ALA B 1 261 ? -8.641 -48.531 -30.594 1 89.06 261 ALA B N 1
ATOM 4885 C CA . ALA B 1 261 ? -9.484 -48.812 -29.438 1 89.06 261 ALA B CA 1
ATOM 4886 C C . ALA B 1 261 ? -8.734 -48.562 -28.141 1 89.06 261 ALA B C 1
ATOM 4888 O O . ALA B 1 261 ? -9.32 -48.625 -27.047 1 89.06 261 ALA B O 1
ATOM 4889 N N . ASP B 1 262 ? -7.578 -48.094 -28.219 1 91 262 ASP B N 1
ATOM 4890 C CA . ASP B 1 262 ? -6.734 -47.875 -27.047 1 91 262 ASP B CA 1
ATOM 4891 C C . ASP B 1 262 ? -7.176 -46.625 -26.266 1 91 262 ASP B C 1
ATOM 4893 O O . ASP B 1 262 ? -7.215 -45.531 -26.828 1 91 262 ASP B O 1
ATOM 4897 N N . SER B 1 263 ? -7.48 -46.812 -25.016 1 94.06 263 SER B N 1
ATOM 4898 C CA . SER B 1 263 ? -7.926 -45.719 -24.172 1 94.06 263 SER B CA 1
ATOM 4899 C C . SER B 1 263 ? -6.828 -44.656 -24 1 94.06 263 SER B C 1
ATOM 4901 O O . SER B 1 263 ? -7.113 -43.469 -23.859 1 94.06 263 SER B O 1
ATOM 4903 N N . ASP B 1 264 ? -5.598 -45.094 -24.016 1 96 264 ASP B N 1
ATOM 4904 C CA . ASP B 1 264 ? -4.477 -44.156 -23.891 1 96 264 ASP B CA 1
ATOM 4905 C C . ASP B 1 264 ? -4.418 -43.219 -25.094 1 96 264 ASP B C 1
ATOM 4907 O O . ASP B 1 264 ? -4.199 -42.031 -24.938 1 96 264 ASP B O 1
ATOM 4911 N N . LEU B 1 265 ? -4.59 -43.844 -26.25 1 96.81 265 LEU B N 1
ATOM 4912 C CA . LEU B 1 265 ? -4.566 -43.031 -27.453 1 96.81 265 LEU B CA 1
ATOM 4913 C C . LEU B 1 265 ? -5.621 -41.938 -27.391 1 96.81 265 LEU B C 1
ATOM 4915 O O . LEU B 1 265 ? -5.348 -40.781 -27.734 1 96.81 265 LEU B O 1
ATOM 4919 N N . HIS B 1 266 ? -6.805 -42.312 -26.984 1 96.31 266 HIS B N 1
ATOM 4920 C CA . HIS B 1 266 ? -7.883 -41.312 -26.859 1 96.31 266 HIS B CA 1
ATOM 4921 C C . HIS B 1 266 ? -7.512 -40.188 -25.906 1 96.31 266 HIS B C 1
ATOM 4923 O O . HIS B 1 266 ? -7.746 -39.031 -26.188 1 96.31 266 HIS B O 1
ATOM 4929 N N . ALA B 1 267 ? -6.961 -40.531 -24.797 1 97.25 267 ALA B N 1
ATOM 4930 C CA . ALA B 1 267 ? -6.543 -39.562 -23.797 1 97.25 267 ALA B CA 1
ATOM 4931 C C . ALA B 1 267 ? -5.492 -38.594 -24.375 1 97.25 267 ALA B C 1
ATOM 4933 O O . ALA B 1 267 ? -5.543 -37.406 -24.156 1 97.25 267 ALA B O 1
ATOM 4934 N N . TYR B 1 268 ? -4.5 -39.125 -25.125 1 97.56 268 TYR B N 1
ATOM 4935 C CA . TYR B 1 268 ? -3.467 -38.312 -25.75 1 97.56 268 TYR B CA 1
ATOM 4936 C C . TYR B 1 268 ? -4.074 -37.344 -26.75 1 97.56 268 TYR B C 1
ATOM 4938 O O . TYR B 1 268 ? -3.75 -36.156 -26.75 1 97.56 268 TYR B O 1
ATOM 4946 N N . LEU B 1 269 ? -4.965 -37.875 -27.562 1 96.62 269 LEU B N 1
ATOM 4947 C CA . LEU B 1 269 ? -5.543 -37.062 -28.641 1 96.62 269 LEU B CA 1
ATOM 4948 C C . LEU B 1 269 ? -6.402 -35.938 -28.078 1 96.62 269 LEU B C 1
ATOM 4950 O O . LEU B 1 269 ? -6.359 -34.812 -28.562 1 96.62 269 LEU B O 1
ATOM 4954 N N . VAL B 1 270 ? -7.129 -36.219 -27.062 1 95.75 270 VAL B N 1
ATOM 4955 C CA . VAL B 1 270 ? -7.945 -35.219 -26.422 1 95.75 270 VAL B CA 1
ATOM 4956 C C . VAL B 1 270 ? -7.043 -34.125 -25.797 1 95.75 270 VAL B C 1
ATOM 4958 O O . VAL B 1 270 ? -7.309 -32.938 -25.938 1 95.75 270 VAL B O 1
ATOM 4961 N N . ALA B 1 271 ? -6.012 -34.531 -25.094 1 95.94 271 ALA B N 1
ATOM 4962 C CA . ALA B 1 271 ? -5.066 -33.594 -24.484 1 95.94 271 ALA B CA 1
ATOM 4963 C C . ALA B 1 271 ? -4.418 -32.688 -25.547 1 95.94 271 ALA B C 1
ATOM 4965 O O . ALA B 1 271 ? -4.242 -31.5 -25.328 1 95.94 271 ALA B O 1
ATOM 4966 N N . ILE B 1 272 ? -4.043 -33.281 -26.688 1 95.12 272 ILE B N 1
ATOM 4967 C CA . ILE B 1 272 ? -3.398 -32.562 -27.766 1 95.12 272 ILE B CA 1
ATOM 4968 C C . ILE B 1 272 ? -4.375 -31.531 -28.359 1 95.12 272 ILE B C 1
ATOM 4970 O O . ILE B 1 272 ? -4 -30.391 -28.641 1 95.12 272 ILE B O 1
ATOM 4974 N N . GLU B 1 273 ? -5.59 -31.922 -28.531 1 91.12 273 GLU B N 1
ATOM 4975 C CA . GLU B 1 273 ? -6.598 -31.016 -29.078 1 91.12 273 GLU B CA 1
ATOM 4976 C C . GLU B 1 273 ? -6.832 -29.828 -28.156 1 91.12 273 GLU B C 1
ATOM 4978 O O . GLU B 1 273 ? -6.984 -28.703 -28.609 1 91.12 273 GLU B O 1
ATOM 4983 N N . GLU B 1 274 ? -6.863 -30.078 -26.859 1 88.06 274 GLU B N 1
ATOM 4984 C CA . GLU B 1 274 ? -6.992 -28.984 -25.891 1 88.06 274 GLU B CA 1
ATOM 4985 C C . GLU B 1 274 ? -5.777 -28.062 -25.938 1 88.06 274 GLU B C 1
ATOM 4987 O O . GLU B 1 274 ? -5.91 -26.844 -25.797 1 88.06 274 GLU B O 1
ATOM 4992 N N . LEU B 1 275 ? -4.594 -28.641 -26 1 89.44 275 LEU B N 1
ATOM 4993 C CA . LEU B 1 275 ? -3.365 -27.859 -26.062 1 89.44 275 LEU B CA 1
ATOM 4994 C C . LEU B 1 275 ? -3.363 -26.953 -27.297 1 89.44 275 LEU B C 1
ATOM 4996 O O . LEU B 1 275 ? -2.898 -25.812 -27.234 1 89.44 275 LEU B O 1
ATOM 5000 N N . ARG B 1 276 ? -3.926 -27.453 -28.406 1 84.88 276 ARG B N 1
ATOM 5001 C CA . ARG B 1 276 ? -4.059 -26.672 -29.641 1 84.88 276 ARG B CA 1
ATOM 5002 C C . ARG B 1 276 ? -4.953 -25.453 -29.422 1 84.88 276 ARG B C 1
ATOM 5004 O O . ARG B 1 276 ? -4.656 -24.359 -29.906 1 84.88 276 ARG B O 1
ATOM 5011 N N . ARG B 1 277 ? -5.973 -25.719 -28.766 1 79.25 277 ARG B N 1
ATOM 5012 C CA . ARG B 1 277 ? -6.934 -24.656 -28.5 1 79.25 277 ARG B CA 1
ATOM 5013 C C . ARG B 1 277 ? -6.305 -23.547 -27.656 1 79.25 277 ARG B C 1
ATOM 5015 O O . ARG B 1 277 ? -6.52 -22.359 -27.922 1 79.25 277 ARG B O 1
ATOM 5022 N N . TRP B 1 278 ? -5.488 -23.969 -26.734 1 77.88 278 TRP B N 1
ATOM 5023 C CA . TRP B 1 278 ? -4.941 -23 -25.781 1 77.88 278 TRP B CA 1
ATOM 5024 C C . TRP B 1 278 ? -3.656 -22.375 -26.328 1 77.88 278 TRP B C 1
ATOM 5026 O O . TRP B 1 278 ? -3.219 -21.328 -25.844 1 77.88 278 TRP B O 1
ATOM 5036 N N . SER B 1 279 ? -2.961 -23.078 -27.219 1 75.5 279 SER B N 1
ATOM 5037 C CA . SER B 1 279 ? -1.767 -22.5 -27.844 1 75.5 279 SER B CA 1
ATOM 5038 C C . SER B 1 279 ? -2.104 -21.266 -28.672 1 75.5 279 SER B C 1
ATOM 5040 O O . SER B 1 279 ? -1.228 -20.438 -28.938 1 75.5 279 SER B O 1
ATOM 5042 N N . ALA B 1 280 ? -3.301 -21.297 -29.219 1 62.91 280 ALA B N 1
ATOM 5043 C CA . ALA B 1 280 ? -3.756 -20.156 -30 1 62.91 280 ALA B CA 1
ATOM 5044 C C . ALA B 1 280 ? -4.117 -18.969 -29.109 1 62.91 280 ALA B C 1
ATOM 5046 O O . ALA B 1 280 ? -4.289 -17.844 -29.578 1 62.91 280 ALA B O 1
ATOM 5047 N N . GLY B 1 281 ? -4.277 -19.297 -27.922 1 54.59 281 GLY B N 1
ATOM 5048 C CA . GLY B 1 281 ? -4.871 -18.266 -27.078 1 54.59 281 GLY B CA 1
ATOM 5049 C C . GLY B 1 281 ? -3.854 -17.297 -26.5 1 54.59 281 GLY B C 1
ATOM 5050 O O . GLY B 1 281 ? -2.654 -17.438 -26.75 1 54.59 281 GLY B O 1
ATOM 5051 N N . VAL B 1 282 ? -4.398 -16.328 -25.594 1 50.22 282 VAL B N 1
ATOM 5052 C CA . VAL B 1 282 ? -4.109 -14.992 -25.094 1 50.22 282 VAL B CA 1
ATOM 5053 C C . VAL B 1 282 ? -2.904 -15.039 -24.156 1 50.22 282 VAL B C 1
ATOM 5055 O O . VAL B 1 282 ? -2.631 -16.078 -23.547 1 50.22 282 VAL B O 1
ATOM 5058 N N . ASP B 1 283 ? -2.223 -14 -24.047 1 50.59 283 ASP B N 1
ATOM 5059 C CA . ASP B 1 283 ? -1.229 -13.539 -23.078 1 50.59 283 ASP B CA 1
ATOM 5060 C C . ASP B 1 283 ? -1.63 -13.906 -21.656 1 50.59 283 ASP B C 1
ATOM 5062 O O . ASP B 1 283 ? -2.74 -13.602 -21.219 1 50.59 283 ASP B O 1
ATOM 5066 N N . GLY B 1 284 ? -0.877 -14.664 -20.906 1 53.16 284 GLY B N 1
ATOM 5067 C CA . GLY B 1 284 ? -0.96 -14.945 -19.484 1 53.16 284 GLY B CA 1
ATOM 5068 C C . GLY B 1 284 ? -1.667 -16.25 -19.172 1 53.16 284 GLY B C 1
ATOM 5069 O O . GLY B 1 284 ? -1.82 -16.609 -18 1 53.16 284 GLY B O 1
ATOM 5070 N N . HIS B 1 285 ? -2.062 -16.969 -20.234 1 62.47 285 HIS B N 1
ATOM 5071 C CA . HIS B 1 285 ? -2.895 -18.141 -20.016 1 62.47 285 HIS B CA 1
ATOM 5072 C C . HIS B 1 285 ? -2.111 -19.422 -20.281 1 62.47 285 HIS B C 1
ATOM 5074 O O . HIS B 1 285 ? -2.695 -20.453 -20.625 1 62.47 285 HIS B O 1
ATOM 5080 N N . GLY B 1 286 ? -0.935 -19.312 -20.016 1 72.94 286 GLY B N 1
ATOM 5081 C CA . GLY B 1 286 ? -0.136 -20.469 -20.391 1 72.94 286 GLY B CA 1
ATOM 5082 C C . GLY B 1 286 ? -0.506 -21.719 -19.609 1 72.94 286 GLY B C 1
ATOM 5083 O O . GLY B 1 286 ? -0.352 -22.844 -20.125 1 72.94 286 GLY B O 1
ATOM 5084 N N . PHE B 1 287 ? -1.153 -21.484 -18.5 1 85.44 287 PHE B N 1
ATOM 5085 C CA . PHE B 1 287 ? -1.412 -22.641 -17.656 1 85.44 287 PHE B CA 1
ATOM 5086 C C . PHE B 1 287 ? -2.846 -23.141 -17.844 1 85.44 287 PHE B C 1
ATOM 5088 O O . PHE B 1 287 ? -3.262 -24.094 -17.203 1 85.44 287 PHE B O 1
ATOM 5095 N N . GLN B 1 288 ? -3.549 -22.562 -18.719 1 81.94 288 GLN B N 1
ATOM 5096 C CA . GLN B 1 288 ? -4.961 -22.906 -18.875 1 81.94 288 GLN B CA 1
ATOM 5097 C C . GLN B 1 288 ? -5.137 -24.344 -19.312 1 81.94 288 GLN B C 1
ATOM 5099 O O . GLN B 1 288 ? -6.082 -25.016 -18.891 1 81.94 288 GLN B O 1
ATOM 5104 N N . TRP B 1 289 ? -4.266 -24.703 -20.203 1 88.25 289 TRP B N 1
ATOM 5105 C CA . TRP B 1 289 ? -4.32 -26.094 -20.625 1 88.25 289 TRP B CA 1
ATOM 5106 C C . TRP B 1 289 ? -4.289 -27.031 -19.422 1 88.25 289 TRP B C 1
ATOM 5108 O O . TRP B 1 289 ? -5.055 -28 -19.359 1 88.25 289 TRP B O 1
ATOM 5118 N N . ALA B 1 290 ? -3.428 -26.766 -18.484 1 89.38 290 ALA B N 1
ATOM 5119 C CA . ALA B 1 290 ? -3.248 -27.609 -17.297 1 89.38 290 ALA B CA 1
ATOM 5120 C C . ALA B 1 290 ? -4.492 -27.578 -16.422 1 89.38 290 ALA B C 1
ATOM 5122 O O . ALA B 1 290 ? -4.762 -28.547 -15.688 1 89.38 290 ALA B O 1
ATOM 5123 N N . VAL B 1 291 ? -5.203 -26.578 -16.531 1 85.44 291 VAL B N 1
ATOM 5124 C CA . VAL B 1 291 ? -6.434 -26.453 -15.758 1 85.44 291 VAL B CA 1
ATOM 5125 C C . VAL B 1 291 ? -7.496 -27.391 -16.328 1 85.44 291 VAL B C 1
ATOM 5127 O O . VAL B 1 291 ? -8.273 -27.984 -15.57 1 85.44 291 VAL B O 1
ATOM 5130 N N . TYR B 1 292 ? -7.492 -27.625 -17.625 1 84.88 292 TYR B N 1
ATOM 5131 C CA . TYR B 1 292 ? -8.656 -28.234 -18.25 1 84.88 292 TYR B CA 1
ATOM 5132 C C . TYR B 1 292 ? -8.328 -29.625 -18.781 1 84.88 292 TYR B C 1
ATOM 5134 O O . TYR B 1 292 ? -9.219 -30.375 -19.156 1 84.88 292 TYR B O 1
ATOM 5142 N N . VAL B 1 293 ? -7.09 -29.906 -18.875 1 91 293 VAL B N 1
ATOM 5143 C CA . VAL B 1 293 ? -6.707 -31.219 -19.406 1 91 293 VAL B CA 1
ATOM 5144 C C . VAL B 1 293 ? -7.383 -32.312 -18.594 1 91 293 VAL B C 1
ATOM 5146 O O . VAL B 1 293 ? -7.559 -32.188 -17.391 1 91 293 VAL B O 1
ATOM 5149 N N . ASP B 1 294 ? -7.758 -33.344 -19.281 1 92.19 294 ASP B N 1
ATOM 5150 C CA . ASP B 1 294 ? -8.555 -34.406 -18.703 1 92.19 294 ASP B CA 1
ATOM 5151 C C . ASP B 1 294 ? -7.734 -35.219 -17.703 1 92.19 294 ASP B C 1
ATOM 5153 O O . ASP B 1 294 ? -6.531 -35.406 -17.891 1 92.19 294 ASP B O 1
ATOM 5157 N N . GLU B 1 295 ? -8.508 -35.875 -16.75 1 92.06 295 GLU B N 1
ATOM 5158 C CA . GLU B 1 295 ? -7.879 -36.688 -15.719 1 92.06 295 GLU B CA 1
ATOM 5159 C C . GLU B 1 295 ? -7.238 -37.938 -16.312 1 92.06 295 GLU B C 1
ATOM 5161 O O . GLU B 1 295 ? -6.25 -38.469 -15.789 1 92.06 295 GLU B O 1
ATOM 5166 N N . SER B 1 296 ? -7.812 -38.406 -17.391 1 95.44 296 SER B N 1
ATOM 5167 C CA . SER B 1 296 ? -7.246 -39.594 -18.047 1 95.44 296 SER B CA 1
ATOM 5168 C C . SER B 1 296 ? -5.824 -39.344 -18.516 1 95.44 296 SER B C 1
ATOM 5170 O O . SER B 1 296 ? -4.953 -40.188 -18.406 1 95.44 296 SER B O 1
ATOM 5172 N N . TYR B 1 297 ? -5.641 -38.188 -19.016 1 96.38 297 TYR B N 1
ATOM 5173 C CA . TYR B 1 297 ? -4.289 -37.812 -19.438 1 96.38 297 TYR B CA 1
ATOM 5174 C C . TYR B 1 297 ? -3.365 -37.656 -18.234 1 96.38 297 TYR B C 1
ATOM 5176 O O . TYR B 1 297 ? -2.215 -38.125 -18.281 1 96.38 297 TYR B O 1
ATOM 5184 N N . ILE B 1 298 ? -3.814 -37.031 -17.172 1 94.06 298 ILE B N 1
ATOM 5185 C CA . ILE B 1 298 ? -3.008 -36.812 -15.984 1 94.06 298 ILE B CA 1
ATOM 5186 C C . ILE B 1 298 ? -2.57 -38.156 -15.391 1 94.06 298 ILE B C 1
ATOM 5188 O O . ILE B 1 298 ? -1.451 -38.281 -14.891 1 94.06 298 ILE B O 1
ATOM 5192 N N . SER B 1 299 ? -3.479 -39.062 -15.445 1 95.06 299 SER B N 1
ATOM 5193 C CA . SER B 1 299 ? -3.143 -40.406 -14.969 1 95.06 299 SER B CA 1
ATOM 5194 C C . SER B 1 299 ? -1.976 -41 -15.758 1 95.06 299 SER B C 1
ATOM 5196 O O . SER B 1 299 ? -1.113 -41.688 -15.188 1 95.06 299 SER B O 1
ATOM 5198 N N . LEU B 1 300 ? -1.964 -40.781 -17.047 1 96.94 300 LEU B N 1
ATOM 5199 C CA . LEU B 1 300 ? -0.884 -41.25 -17.891 1 96.94 300 LEU B CA 1
ATOM 5200 C C . LEU B 1 300 ? 0.415 -40.531 -17.594 1 96.94 300 LEU B C 1
ATOM 5202 O O . LEU B 1 300 ? 1.497 -41.094 -17.656 1 96.94 300 LEU B O 1
ATOM 5206 N N . LEU B 1 301 ? 0.302 -39.25 -17.312 1 96.25 301 LEU B N 1
ATOM 5207 C CA . LEU B 1 301 ? 1.465 -38.469 -16.938 1 96.25 301 LEU B CA 1
ATOM 5208 C C . LEU B 1 301 ? 2.064 -38.938 -15.633 1 96.25 301 LEU B C 1
ATOM 5210 O O . LEU B 1 301 ? 3.287 -39.031 -15.5 1 96.25 301 LEU B O 1
ATOM 5214 N N . ARG B 1 302 ? 1.217 -39.281 -14.688 1 93.94 302 ARG B N 1
ATOM 5215 C CA . ARG B 1 302 ? 1.656 -39.781 -13.391 1 93.94 302 ARG B CA 1
ATOM 5216 C C . ARG B 1 302 ? 2.406 -41.094 -13.531 1 93.94 302 ARG B C 1
ATOM 5218 O O . ARG B 1 302 ? 3.305 -41.406 -12.742 1 93.94 302 ARG B O 1
ATOM 5225 N N . GLN B 1 303 ? 2.027 -41.781 -14.57 1 94.81 303 GLN B N 1
ATOM 5226 C CA . GLN B 1 303 ? 2.705 -43.062 -14.867 1 94.81 303 GLN B CA 1
ATOM 5227 C C . GLN B 1 303 ? 3.975 -42.812 -15.688 1 94.81 303 GLN B C 1
ATOM 5229 O O . GLN B 1 303 ? 4.699 -43.75 -16 1 94.81 303 GLN B O 1
ATOM 5234 N N . MET B 1 304 ? 4.246 -41.625 -16.031 1 95.06 304 MET B N 1
ATOM 5235 C CA . MET B 1 304 ? 5.434 -41.188 -16.766 1 95.06 304 MET B CA 1
ATOM 5236 C C . MET B 1 304 ? 5.484 -41.875 -18.141 1 95.06 304 MET B C 1
ATOM 5238 O O . MET B 1 304 ? 6.551 -42.281 -18.594 1 95.06 304 MET B O 1
ATOM 5242 N N . LYS B 1 305 ? 4.27 -42 -18.734 1 96.31 305 LYS B N 1
ATOM 5243 C CA . LYS B 1 305 ? 4.25 -42.531 -20.094 1 96.31 305 LYS B CA 1
ATOM 5244 C C . LYS B 1 305 ? 4.98 -41.625 -21.047 1 96.31 305 LYS B C 1
ATOM 5246 O O . LYS B 1 305 ? 4.793 -40.406 -21 1 96.31 305 LYS B O 1
ATOM 5251 N N . PRO B 1 306 ? 5.824 -42.188 -21.891 1 96.94 306 PRO B N 1
ATOM 5252 C CA . PRO B 1 306 ? 6.637 -41.344 -22.766 1 96.94 306 PRO B CA 1
ATOM 5253 C C . PRO B 1 306 ? 5.793 -40.406 -23.625 1 96.94 306 PRO B C 1
ATOM 5255 O O . PRO B 1 306 ? 6.137 -39.219 -23.781 1 96.94 306 PRO B O 1
ATOM 5258 N N . ALA B 1 307 ? 4.68 -40.906 -24.219 1 97.06 307 ALA B N 1
ATOM 5259 C CA . ALA B 1 307 ? 3.828 -40.094 -25.047 1 97.06 307 ALA B CA 1
ATOM 5260 C C . ALA B 1 307 ? 3.244 -38.906 -24.25 1 97.06 307 ALA B C 1
ATOM 5262 O O . ALA B 1 307 ? 3.119 -37.812 -24.766 1 97.06 307 ALA B O 1
ATOM 5263 N N . ALA B 1 308 ? 2.855 -39.188 -23 1 97.62 308 ALA B N 1
ATOM 5264 C CA . ALA B 1 308 ? 2.332 -38.156 -22.125 1 97.62 308 ALA B CA 1
ATOM 5265 C C . ALA B 1 308 ? 3.389 -37.094 -21.844 1 97.62 308 ALA B C 1
ATOM 5267 O O . ALA B 1 308 ? 3.088 -35.875 -21.828 1 97.62 308 ALA B O 1
ATOM 5268 N N . LEU B 1 309 ? 4.617 -37.469 -21.641 1 97.5 309 LEU B N 1
ATOM 5269 C CA . LEU B 1 309 ? 5.727 -36.562 -21.375 1 97.5 309 LEU B CA 1
ATOM 5270 C C . LEU B 1 309 ? 6.008 -35.688 -22.594 1 97.5 309 LEU B C 1
ATOM 5272 O O . LEU B 1 309 ? 6.316 -34.5 -22.438 1 97.5 309 LEU B O 1
ATOM 5276 N N . VAL B 1 310 ? 5.898 -36.281 -23.766 1 97.19 310 VAL B N 1
ATOM 5277 C CA . VAL B 1 310 ? 6.105 -35.5 -24.984 1 97.19 310 VAL B CA 1
ATOM 5278 C C . VAL B 1 310 ? 5.062 -34.406 -25.078 1 97.19 310 VAL B C 1
ATOM 5280 O O . VAL B 1 310 ? 5.398 -33.25 -25.375 1 97.19 310 VAL B O 1
ATOM 5283 N N . ILE B 1 311 ? 3.803 -34.688 -24.812 1 96.5 311 ILE B N 1
ATOM 5284 C CA . ILE B 1 311 ? 2.725 -33.719 -24.844 1 96.5 311 ILE B CA 1
ATOM 5285 C C . ILE B 1 311 ? 2.979 -32.656 -23.781 1 96.5 311 ILE B C 1
ATOM 5287 O O . ILE B 1 311 ? 2.803 -31.453 -24.031 1 96.5 311 ILE B O 1
ATOM 5291 N N . PHE B 1 312 ? 3.451 -33.062 -22.641 1 96.12 312 PHE B N 1
ATOM 5292 C CA . PHE B 1 312 ? 3.734 -32.188 -21.531 1 96.12 312 PHE B CA 1
ATOM 5293 C C . PHE B 1 312 ? 4.852 -31.203 -21.891 1 96.12 312 PHE B C 1
ATOM 5295 O O . PHE B 1 312 ? 4.828 -30.047 -21.484 1 96.12 312 PHE B O 1
ATOM 5302 N N . ALA B 1 313 ? 5.824 -31.656 -22.609 1 95 313 ALA B N 1
ATOM 5303 C CA . ALA B 1 313 ? 6.898 -30.797 -23.094 1 95 313 ALA B CA 1
ATOM 5304 C C . ALA B 1 313 ? 6.355 -29.703 -24.016 1 95 313 ALA B C 1
ATOM 5306 O O . ALA B 1 313 ? 6.824 -28.562 -23.984 1 95 313 ALA B O 1
ATOM 5307 N N . HIS B 1 314 ? 5.402 -30.016 -24.828 1 93.06 314 HIS B N 1
ATOM 5308 C CA . HIS B 1 314 ? 4.793 -29.031 -25.719 1 93.06 314 HIS B CA 1
ATOM 5309 C C . HIS B 1 314 ? 3.996 -28 -24.922 1 93.06 314 HIS B C 1
ATOM 5311 O O . HIS B 1 314 ? 3.939 -26.828 -25.297 1 93.06 314 HIS B O 1
ATOM 5317 N N . PHE B 1 315 ? 3.402 -28.453 -23.859 1 92.19 315 PHE B N 1
ATOM 5318 C CA . PHE B 1 315 ? 2.738 -27.547 -22.938 1 92.19 315 PHE B CA 1
ATOM 5319 C C . PHE B 1 315 ? 3.729 -26.531 -22.375 1 92.19 315 PHE B C 1
ATOM 5321 O O . PHE B 1 315 ? 3.418 -25.344 -22.266 1 92.19 315 PHE B O 1
ATOM 5328 N N . ALA B 1 316 ? 4.875 -27.016 -22 1 90.69 316 ALA B N 1
ATOM 5329 C CA . ALA B 1 316 ? 5.918 -26.125 -21.484 1 90.69 316 ALA B CA 1
ATOM 5330 C C . ALA B 1 316 ? 6.23 -25.016 -22.469 1 90.69 316 ALA B C 1
ATOM 5332 O O . ALA B 1 316 ? 6.496 -23.875 -22.062 1 90.69 316 ALA B O 1
ATOM 5333 N N . ARG B 1 317 ? 6.16 -25.328 -23.656 1 87.88 317 ARG B N 1
ATOM 5334 C CA . ARG B 1 317 ? 6.406 -24.312 -24.688 1 87.88 317 ARG B CA 1
ATOM 5335 C C . ARG B 1 317 ? 5.32 -23.25 -24.672 1 87.88 317 ARG B C 1
ATOM 5337 O O . ARG B 1 317 ? 5.594 -22.078 -24.969 1 87.88 317 ARG B O 1
ATOM 5344 N N . VAL B 1 318 ? 4.148 -23.641 -24.453 1 85.38 318 VAL B N 1
ATOM 5345 C CA . VAL B 1 318 ? 3.047 -22.688 -24.359 1 85.38 318 VAL B CA 1
ATOM 5346 C C . VAL B 1 318 ? 3.254 -21.766 -23.156 1 85.38 318 VAL B C 1
ATOM 5348 O O . VAL B 1 318 ? 3.035 -20.547 -23.25 1 85.38 318 VAL B O 1
ATOM 5351 N N . VAL B 1 319 ? 3.734 -22.344 -22.109 1 86.56 319 VAL B N 1
ATOM 5352 C CA . VAL B 1 319 ? 3.973 -21.578 -20.891 1 86.56 319 VAL B CA 1
ATOM 5353 C C . VAL B 1 319 ? 5.145 -20.625 -21.094 1 86.56 319 VAL B C 1
ATOM 5355 O O . VAL B 1 319 ? 5.156 -19.516 -20.547 1 86.56 319 VAL B O 1
ATOM 5358 N N . LYS B 1 320 ? 6.102 -21 -21.906 1 85.31 320 LYS B N 1
ATOM 5359 C CA . LYS B 1 320 ? 7.309 -20.203 -22.156 1 85.31 320 LYS B CA 1
ATOM 5360 C C . LYS B 1 320 ? 6.961 -18.859 -22.766 1 85.31 320 LYS B C 1
ATOM 5362 O O . LYS B 1 320 ? 7.695 -17.875 -22.594 1 85.31 320 LYS B O 1
ATOM 5367 N N . LYS B 1 321 ? 5.871 -18.812 -23.391 1 78.75 321 LYS B N 1
ATOM 5368 C CA . LYS B 1 321 ? 5.438 -17.562 -23.984 1 78.75 321 LYS B CA 1
ATOM 5369 C C . LYS B 1 321 ? 5.191 -16.5 -22.906 1 78.75 321 LYS B C 1
ATOM 5371 O O . LYS B 1 321 ? 5.258 -15.297 -23.188 1 78.75 321 LYS B O 1
ATOM 5376 N N . SER B 1 322 ? 4.977 -16.984 -21.719 1 76.38 322 SER B N 1
ATOM 5377 C CA . SER B 1 322 ? 4.738 -16.078 -20.594 1 76.38 322 SER B CA 1
ATOM 5378 C C . SER B 1 322 ? 5.992 -15.914 -19.75 1 76.38 322 SER B C 1
ATOM 5380 O O . SER B 1 322 ? 5.91 -15.5 -18.594 1 76.38 322 SER B O 1
ATOM 5382 N N . ASP B 1 323 ? 7.105 -16.156 -20.297 1 76.06 323 ASP B N 1
ATOM 5383 C CA . ASP B 1 323 ? 8.359 -16.219 -19.547 1 76.06 323 ASP B CA 1
ATOM 5384 C C . ASP B 1 323 ? 8.836 -14.836 -19.141 1 76.06 323 ASP B C 1
ATOM 5386 O O . ASP B 1 323 ? 9.711 -14.703 -18.281 1 76.06 323 ASP B O 1
ATOM 5390 N N . SER B 1 324 ? 8.25 -13.883 -19.703 1 72.31 324 SER B N 1
ATOM 5391 C CA . SER B 1 324 ? 8.633 -12.523 -19.344 1 72.31 324 SER B CA 1
ATOM 5392 C C . SER B 1 324 ? 8.141 -12.156 -17.938 1 72.31 324 SER B C 1
ATOM 5394 O O . SER B 1 324 ? 8.648 -11.227 -17.328 1 72.31 324 SER B O 1
ATOM 5396 N N . ASN B 1 325 ? 7.23 -12.977 -17.516 1 73.81 325 ASN B N 1
ATOM 5397 C CA . ASN B 1 325 ? 6.746 -12.773 -16.156 1 73.81 325 ASN B CA 1
ATOM 5398 C C . ASN B 1 325 ? 7.715 -13.344 -15.117 1 73.81 325 ASN B C 1
ATOM 5400 O O . ASN B 1 325 ? 8.172 -14.484 -15.25 1 73.81 325 ASN B O 1
ATOM 5404 N N . TYR B 1 326 ? 8.016 -12.539 -14.188 1 73.25 326 TYR B N 1
ATOM 5405 C CA . TYR B 1 326 ? 9 -12.859 -13.156 1 73.25 326 TYR B CA 1
ATOM 5406 C C . TYR B 1 326 ? 8.68 -14.195 -12.5 1 73.25 326 TYR B C 1
ATOM 5408 O O . TYR B 1 326 ? 9.578 -14.977 -12.188 1 73.25 326 TYR B O 1
ATOM 5416 N N . TRP B 1 327 ? 7.492 -14.547 -12.445 1 77.06 327 TRP B N 1
ATOM 5417 C CA . TRP B 1 327 ? 7.113 -15.688 -11.625 1 77.06 327 TRP B CA 1
ATOM 5418 C C . TRP B 1 327 ? 7.191 -16.984 -12.43 1 77.06 327 TRP B C 1
ATOM 5420 O O . TRP B 1 327 ? 7.219 -18.078 -11.852 1 77.06 327 TRP B O 1
ATOM 5430 N N . VAL B 1 328 ? 7.18 -16.844 -13.727 1 80.25 328 VAL B N 1
ATOM 5431 C CA . VAL B 1 328 ? 7.211 -18.047 -14.555 1 80.25 328 VAL B CA 1
ATOM 5432 C C . VAL B 1 328 ? 8.594 -18.203 -15.195 1 80.25 328 VAL B C 1
ATOM 5434 O O . VAL B 1 328 ? 8.859 -19.188 -15.875 1 80.25 328 VAL B O 1
ATOM 5437 N N . HIS B 1 329 ? 9.406 -17.281 -14.844 1 80.62 329 HIS B N 1
ATOM 5438 C CA . HIS B 1 329 ? 10.695 -17.234 -15.523 1 80.62 329 HIS B CA 1
ATOM 5439 C C . HIS B 1 329 ? 11.492 -18.516 -15.266 1 80.62 329 HIS B C 1
ATOM 5441 O O . HIS B 1 329 ? 11.695 -18.906 -14.117 1 80.62 329 HIS B O 1
ATOM 5447 N N . GLY B 1 330 ? 11.805 -19.172 -16.359 1 83.5 330 GLY B N 1
ATOM 5448 C CA . GLY B 1 330 ? 12.664 -20.344 -16.312 1 83.5 330 GLY B CA 1
ATOM 5449 C C . GLY B 1 330 ? 11.914 -21.625 -16 1 83.5 330 GLY B C 1
ATOM 5450 O O . GLY B 1 330 ? 12.477 -22.719 -16.062 1 83.5 330 GLY B O 1
ATOM 5451 N N . TRP B 1 331 ? 10.727 -21.484 -15.594 1 87.5 331 TRP B N 1
ATOM 5452 C CA . TRP B 1 331 ? 9.93 -22.641 -15.203 1 87.5 331 TRP B CA 1
ATOM 5453 C C . TRP B 1 331 ? 9.805 -23.625 -16.359 1 87.5 331 TRP B C 1
ATOM 5455 O O . TRP B 1 331 ? 10.023 -24.828 -16.188 1 87.5 331 TRP B O 1
ATOM 5465 N N . ALA B 1 332 ? 9.422 -23.141 -17.547 1 89.19 332 ALA B N 1
ATOM 5466 C CA . ALA B 1 332 ? 9.227 -23.969 -18.719 1 89.19 332 ALA B CA 1
ATOM 5467 C C . ALA B 1 332 ? 10.531 -24.672 -19.125 1 89.19 332 ALA B C 1
ATOM 5469 O O . ALA B 1 332 ? 10.523 -25.844 -19.5 1 89.19 332 ALA B O 1
ATOM 5470 N N . ASP B 1 333 ? 11.609 -23.953 -19 1 90.56 333 ASP B N 1
ATOM 5471 C CA . ASP B 1 333 ? 12.906 -24.516 -19.328 1 90.56 333 ASP B CA 1
ATOM 5472 C C . ASP B 1 333 ? 13.25 -25.688 -18.406 1 90.56 333 ASP B C 1
ATOM 5474 O O . ASP B 1 333 ? 13.75 -26.719 -18.859 1 90.56 333 ASP B O 1
ATOM 5478 N N . ARG B 1 334 ? 12.984 -25.484 -17.188 1 90.5 334 ARG B N 1
ATOM 5479 C CA . ARG B 1 334 ? 13.258 -26.531 -16.219 1 90.5 334 ARG B CA 1
ATOM 5480 C C . ARG B 1 334 ? 12.383 -27.766 -16.484 1 90.5 334 ARG B C 1
ATOM 5482 O O . ARG B 1 334 ? 12.859 -28.891 -16.406 1 90.5 334 ARG B O 1
ATOM 5489 N N . LEU B 1 335 ? 11.156 -27.516 -16.812 1 92.06 335 LEU B N 1
ATOM 5490 C CA . LEU B 1 335 ? 10.25 -28.609 -17.094 1 92.06 335 LEU B CA 1
ATOM 5491 C C . LEU B 1 335 ? 10.734 -29.422 -18.297 1 92.06 335 LEU B C 1
ATOM 5493 O O . LEU B 1 335 ? 10.828 -30.656 -18.234 1 92.06 335 LEU B O 1
ATOM 5497 N N . VAL B 1 336 ? 11.047 -28.734 -19.391 1 93.38 336 VAL B N 1
ATOM 5498 C CA . VAL B 1 336 ? 11.484 -29.422 -20.609 1 93.38 336 VAL B CA 1
ATOM 5499 C C . VAL B 1 336 ? 12.797 -30.141 -20.344 1 93.38 336 VAL B C 1
ATOM 5501 O O . VAL B 1 336 ? 13.023 -31.234 -20.875 1 93.38 336 VAL B O 1
ATOM 5504 N N . GLY B 1 337 ? 13.648 -29.531 -19.578 1 92.06 337 GLY B N 1
ATOM 5505 C CA . GLY B 1 337 ? 14.891 -30.172 -19.219 1 92.06 337 GLY B CA 1
ATOM 5506 C C . GLY B 1 337 ? 14.688 -31.5 -18.5 1 92.06 337 GLY B C 1
ATOM 5507 O O . GLY B 1 337 ? 15.328 -32.5 -18.828 1 92.06 337 GLY B O 1
ATOM 5508 N N . VAL B 1 338 ? 13.844 -31.516 -17.547 1 92.5 338 VAL B N 1
ATOM 5509 C CA . VAL B 1 338 ? 13.57 -32.719 -16.781 1 92.5 338 VAL B CA 1
ATOM 5510 C C . VAL B 1 338 ? 12.906 -33.781 -17.672 1 92.5 338 VAL B C 1
ATOM 5512 O O . VAL B 1 338 ? 13.227 -34.969 -17.594 1 92.5 338 VAL B O 1
ATOM 5515 N N . VAL B 1 339 ? 11.984 -33.344 -18.516 1 95.12 339 VAL B N 1
ATOM 5516 C CA . VAL B 1 339 ? 11.305 -34.25 -19.438 1 95.12 339 VAL B CA 1
ATOM 5517 C C . VAL B 1 339 ? 12.328 -34.875 -20.375 1 95.12 339 VAL B C 1
ATOM 5519 O O . VAL B 1 339 ? 12.297 -36.094 -20.609 1 95.12 339 VAL B O 1
ATOM 5522 N N . TYR B 1 340 ? 13.164 -34.031 -20.891 1 94.25 340 TYR B N 1
ATOM 5523 C CA . TYR B 1 340 ? 14.203 -34.531 -21.781 1 94.25 340 TYR B CA 1
ATOM 5524 C C . TYR B 1 340 ? 15.039 -35.625 -21.094 1 94.25 340 TYR B C 1
ATOM 5526 O O . TYR B 1 340 ? 15.367 -36.625 -21.703 1 94.25 340 TYR B O 1
ATOM 5534 N N . GLY B 1 341 ? 15.375 -35.406 -19.922 1 93.12 341 GLY B N 1
ATOM 5535 C CA . GLY B 1 341 ? 16.188 -36.344 -19.172 1 93.12 341 GLY B CA 1
ATOM 5536 C C . GLY B 1 341 ? 15.445 -37.656 -18.859 1 93.12 341 GLY B C 1
ATOM 5537 O O . GLY B 1 341 ? 16.078 -38.688 -18.672 1 93.12 341 GLY B O 1
ATOM 5538 N N . THR B 1 342 ? 14.156 -37.594 -18.797 1 93.81 342 THR B 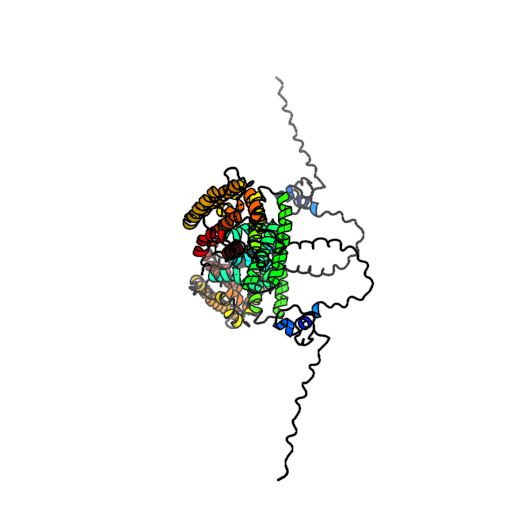N 1
ATOM 5539 C CA . THR B 1 342 ? 13.336 -38.75 -18.453 1 93.81 342 THR B CA 1
ATOM 5540 C C . THR B 1 342 ? 13.016 -39.594 -19.688 1 93.81 342 THR B C 1
ATOM 5542 O O . THR B 1 342 ? 12.859 -40.812 -19.594 1 93.81 342 THR B O 1
ATOM 5545 N N . LEU B 1 343 ? 12.977 -38.969 -20.844 1 95.5 343 LEU B N 1
ATOM 5546 C CA . LEU B 1 343 ? 12.602 -39.625 -22.078 1 95.5 343 LEU B CA 1
ATOM 5547 C C . LEU B 1 343 ? 13.766 -40.438 -22.641 1 95.5 343 LEU B C 1
ATOM 5549 O O . LEU B 1 343 ? 14.93 -40.062 -22.469 1 95.5 343 LEU B O 1
ATOM 5553 N N . ASP B 1 344 ? 13.43 -41.531 -23.234 1 93.81 344 ASP B N 1
ATOM 5554 C CA . ASP B 1 344 ? 14.438 -42.25 -23.984 1 93.81 344 ASP B CA 1
ATOM 5555 C C . ASP B 1 344 ? 14.734 -41.594 -25.312 1 93.81 344 ASP B C 1
ATOM 5557 O O . ASP B 1 344 ? 14.039 -40.656 -25.703 1 93.81 344 ASP B O 1
ATOM 5561 N N . GLU B 1 345 ? 15.703 -42.094 -26.016 1 91.12 345 GLU B N 1
ATOM 5562 C CA . GLU B 1 345 ? 16.188 -41.469 -27.234 1 91.12 345 GLU B CA 1
ATOM 5563 C C . GLU B 1 345 ? 15.117 -41.469 -28.312 1 91.12 345 GLU B C 1
ATOM 5565 O O . GLU B 1 345 ? 15.008 -40.531 -29.094 1 91.12 345 GLU B O 1
ATOM 5570 N N . SER B 1 346 ? 14.32 -42.531 -28.359 1 91.31 346 SER B N 1
ATOM 5571 C CA . SER B 1 346 ? 13.312 -42.688 -29.406 1 91.31 346 SER B CA 1
ATOM 5572 C C . SER B 1 346 ? 12.242 -41.594 -29.297 1 91.31 346 SER B C 1
ATOM 5574 O O . SER B 1 346 ? 11.711 -41.125 -30.297 1 91.31 346 SER B O 1
ATOM 5576 N N . TYR B 1 347 ? 12.016 -41.188 -28.062 1 93.69 347 TYR B N 1
ATOM 5577 C CA . TYR B 1 347 ? 10.945 -40.219 -27.875 1 93.69 347 TYR B CA 1
ATOM 5578 C C . TYR B 1 347 ? 11.508 -38.812 -27.812 1 93.69 347 TYR B C 1
ATOM 5580 O O . TYR B 1 347 ? 10.766 -37.812 -27.953 1 93.69 347 TYR B O 1
ATOM 5588 N N . ARG B 1 348 ? 12.805 -38.594 -27.594 1 93.88 348 ARG B N 1
ATOM 5589 C CA . ARG B 1 348 ? 13.43 -37.281 -27.531 1 93.88 348 ARG B CA 1
ATOM 5590 C C . ARG B 1 348 ? 13.297 -36.531 -28.859 1 93.88 348 ARG B C 1
ATOM 5592 O O . ARG B 1 348 ? 13.219 -35.312 -28.875 1 93.88 348 ARG B O 1
ATOM 5599 N N . LEU B 1 349 ? 13.203 -37.312 -29.906 1 92.12 349 LEU B N 1
ATOM 5600 C CA . LEU B 1 349 ? 13.07 -36.719 -31.234 1 92.12 349 LEU B CA 1
ATOM 5601 C C . LEU B 1 349 ? 11.781 -35.906 -31.344 1 92.12 349 LEU B C 1
ATOM 5603 O O . LEU B 1 349 ? 11.734 -34.906 -32.062 1 92.12 349 LEU B O 1
ATOM 5607 N N . TRP B 1 350 ? 10.82 -36.312 -30.578 1 93.31 350 TRP B N 1
ATOM 5608 C CA . TRP B 1 350 ? 9.5 -35.719 -30.703 1 93.31 350 TRP B CA 1
ATOM 5609 C C . TRP B 1 350 ? 9.438 -34.406 -29.938 1 93.31 350 TRP B C 1
ATOM 5611 O O . TRP B 1 350 ? 8.5 -33.625 -30.125 1 93.31 350 TRP B O 1
ATOM 5621 N N . ILE B 1 351 ? 10.422 -34.094 -29.078 1 93.75 351 ILE B N 1
ATOM 5622 C CA . ILE B 1 351 ? 10.398 -32.844 -28.359 1 93.75 351 ILE B CA 1
ATOM 5623 C C . ILE B 1 351 ? 11.508 -31.922 -28.875 1 93.75 351 ILE B C 1
ATOM 5625 O O . ILE B 1 351 ? 11.727 -30.844 -28.344 1 93.75 351 ILE B O 1
ATOM 5629 N N . ARG B 1 352 ? 12.227 -32.312 -29.922 1 90.5 352 ARG B N 1
ATOM 5630 C CA . ARG B 1 352 ? 13.297 -31.516 -30.516 1 90.5 352 ARG B CA 1
ATOM 5631 C C . ARG B 1 352 ? 12.789 -30.156 -30.984 1 90.5 352 ARG B C 1
ATOM 5633 O O . ARG B 1 352 ? 13.438 -29.141 -30.75 1 90.5 352 ARG B O 1
ATOM 5640 N N . PRO B 1 353 ? 11.609 -30.141 -31.656 1 88.19 353 PRO B N 1
ATOM 5641 C CA . PRO B 1 353 ? 11.102 -28.828 -32.062 1 88.19 353 PRO B CA 1
ATOM 5642 C C . PRO B 1 353 ? 10.883 -27.891 -30.875 1 88.19 353 PRO B C 1
ATOM 5644 O O . PRO B 1 353 ? 11.078 -26.672 -31 1 88.19 353 PRO B O 1
ATOM 5647 N N . VAL B 1 354 ? 10.445 -28.469 -29.734 1 90 354 VAL B N 1
ATOM 5648 C CA . VAL B 1 354 ? 10.227 -27.672 -28.531 1 90 354 VAL B CA 1
ATOM 5649 C C . VAL B 1 354 ? 11.562 -27.156 -28 1 90 354 VAL B C 1
ATOM 5651 O O . VAL B 1 354 ? 11.688 -25.984 -27.656 1 90 354 VAL B O 1
ATOM 5654 N N . LEU B 1 355 ? 12.562 -28.016 -28.016 1 89.56 355 LEU B N 1
ATOM 5655 C CA . LEU B 1 355 ? 13.891 -27.672 -27.531 1 89.56 355 LEU B CA 1
ATOM 5656 C C . LEU B 1 355 ? 14.531 -26.594 -28.391 1 89.56 355 LEU B C 1
ATOM 5658 O O . LEU B 1 355 ? 15.172 -25.672 -27.859 1 89.56 355 LEU B O 1
ATOM 5662 N N . GLU B 1 356 ? 14.383 -26.641 -29.594 1 85.62 356 GLU B N 1
ATOM 5663 C CA . GLU B 1 356 ? 14.969 -25.688 -30.531 1 85.62 356 GLU B CA 1
ATOM 5664 C C . GLU B 1 356 ? 14.367 -24.297 -30.344 1 85.62 356 GLU B C 1
ATOM 5666 O O . GLU B 1 356 ? 15.086 -23.297 -30.375 1 85.62 356 GLU B O 1
ATOM 5671 N N . GLU B 1 357 ? 13.125 -24.281 -30.125 1 80.56 357 GLU B N 1
ATOM 5672 C CA . GLU B 1 357 ? 12.438 -23.016 -29.953 1 80.56 357 GLU B CA 1
ATOM 5673 C C . GLU B 1 357 ? 12.758 -22.375 -28.609 1 80.56 357 GLU B C 1
ATOM 5675 O O . GLU B 1 357 ? 12.727 -21.156 -28.469 1 80.56 357 GLU B O 1
ATOM 5680 N N . MET B 1 358 ? 13.047 -23.188 -27.641 1 82.81 358 MET B N 1
ATOM 5681 C CA . MET B 1 358 ? 13.312 -22.688 -26.297 1 82.81 358 MET B CA 1
ATOM 5682 C C . MET B 1 358 ? 14.789 -22.359 -26.125 1 82.81 358 MET B C 1
ATOM 5684 O O . MET B 1 358 ? 15.18 -21.75 -25.125 1 82.81 358 MET B O 1
ATOM 5688 N N . GLY B 1 359 ? 15.516 -22.562 -27.141 1 71.31 359 GLY B N 1
ATOM 5689 C CA . GLY B 1 359 ? 16.938 -22.266 -27.109 1 71.31 359 GLY B CA 1
ATOM 5690 C C . GLY B 1 359 ? 17.719 -23.219 -26.234 1 71.31 359 GLY B C 1
ATOM 5691 O O . GLY B 1 359 ? 18.797 -22.875 -25.75 1 71.31 359 GLY B O 1
ATOM 5692 N N . VAL B 1 360 ? 17.266 -24.203 -25.734 1 60.72 360 VAL B N 1
ATOM 5693 C CA . VAL B 1 360 ? 17.953 -25.172 -24.891 1 60.72 360 VAL B CA 1
ATOM 5694 C C . VAL B 1 360 ? 18.766 -26.125 -25.75 1 60.72 360 VAL B C 1
ATOM 5696 O O . VAL B 1 360 ? 19.75 -26.703 -25.281 1 60.72 360 VAL B O 1
ATOM 5699 N N . ALA B 1 361 ? 18.484 -26.469 -27.047 1 50.94 361 ALA B N 1
ATOM 5700 C CA . ALA B 1 361 ? 19.25 -27.359 -27.922 1 50.94 361 ALA B CA 1
ATOM 5701 C C . ALA B 1 361 ? 20.531 -26.703 -28.391 1 50.94 361 ALA B C 1
ATOM 5703 O O . ALA B 1 361 ? 20.5 -25.719 -29.125 1 50.94 361 ALA B O 1
ATOM 5704 N N . ARG B 1 362 ? 21.453 -26.484 -27.484 1 41.03 362 ARG B N 1
ATOM 5705 C CA . ARG B 1 362 ? 22.75 -26.25 -28.141 1 41.03 362 ARG B CA 1
ATOM 5706 C C . ARG B 1 362 ? 23.281 -27.547 -28.766 1 41.03 362 ARG B C 1
ATOM 5708 O O . ARG B 1 362 ? 23.062 -28.625 -28.219 1 41.03 362 ARG B O 1
#

Radius of gyration: 37.31 Å; Cα contacts (8 Å, |Δi|>4): 876; chains: 2; bounding box: 179×105×87 Å

Nearest PDB structures (foldseek):
  8qah-assembly1_A  TM=2.600E-01  e=2.655E+00  synthetic construct
  5cwq-assembly1_A  TM=2.967E-01  e=5.271E+00  synthetic construct

Secondary structure (DSSP, 8-state):
-------------------TTS-HHHHHHT------SSS-HHHHHHTPPPTTTT--------------------------HHHHHHHHHHHHTGGGGS-S-HHHHHIIIIIHHHHHTT-HHHHHHHHHHHHHHHHHHH--HHHHHHHHHHHHHHHHHHHHHHTT--TTTHHHHHHHHHHHHHHHHH-TTTSSSSSB-TT--B-THHHHHHHHHHHHTTTHHHHHHSTTGGGGPPPP----HHHHHHHHHHHHHHHHHS-TT-HHHHHHHHHHHHHHHHHSS-TT-TTHHHHHS-HHHHHHHHTT-HHHHHHHHHHHHHHHTTTTSTTTTTHHHHHHHHHHHHS-HHHHGGGHHHHHHHT---/-------------------TTS-HHHHHHT------SSS-HHHHHHTPPPTTTT--------------------------HHHHHHHHHHHHTGGGGS-S-HHHHHIIIIIHHHHHTT-HHHHHHHHHHHHHHHHHHH--HHHHHHHHHHHHHHHHHHHHHHTT--TTTHHHHHHHHHHHHHHHHH-TTTSSSSSB-TT--B-THHHHHHHHHHHHTTTHHHHHHSTTGGGGPPPP----HHHHHHHHHHHHHHHHHS-TT-HHHHHHHHHHHHHHHHHSS-TT-TTHHHHHS-HHHHHHHHTT-HHHHHHHHHHHHHHHTTTTSTTTTTHHHHHHHHHHHHS-HHHHGGGHHHHHHHT---

Organism: NCBI:txid1392250

pLDDT: mean 81.4, std 19.63, range [26.69, 98.75]

Foldseek 3Di:
DDDDPPPPPPPPDPPPPQPPQFFPVCVVVVHRFPNDPPATPVCVVVVHPTNSVPDPPPDPDVPDPPPPPPPPDDPPPDDPVLLVVLLVQQLPPVLCLQDVDPVSSCCSNPVLVVLCVPAVLSSLLSSLSSLVVVCVVVVDVVSNVSSVVSLVVSVVSLVVVVVVDDLVNLQNSLVSLVSSLLSQLQRCQSQVACQAHPVGFGRPSLVSLLVSVVSCVVNVVSCCVDPNNVVPDFDFAAADVLLLVLLVVLLVVLPVVDDPPDPQNVLLVQLSVLLRVPSRTGAPCLCVSSNPRDVSLVVCSSVVPLSSLLSVLSSLLSLVVNCVRPSCPCSSVSSNVVSCVSHDPVSNVSCVSSCVVSVNPD/DDDPPPPPPPPPPPPPPQPPQFFPVCVVVVHRFPNDPPATPVCVVVVHPTNSVPDPPPDPDVPDPPPPPPPPDDPPPDDPVLLVVLLVQQLPPVLCLQDVDPVSSCCSNPVLVVLCVPAVLSSLLSSLSSLVVVCVVVVDVVSNVSSVVSLVVSVVSLVVVVVVDDLVNLQNSLVSLVSSLLSQLQDCQSQVACQAHPVGFGRVSLVSLLVSVVSCVVNVVSCCVDPNNVVPDWDFAAADVLLVVLLVVLLVVLPVVDDPPDPQNVLLVQLSVLLRVPSRTGAPCLCVSSNPRDVSLVVCSSVVPLSSLLSVLSSLLSLVVNCVRPSCPCSSVSSNVVSCVSHDPVSNVSCVSSCVVSVNPD

Sequence (724 aa):
MMPSDEMASSKVRRAHRKTRTGCTNCKRRRIKCDEQKPSCSKCIQRGFRCGYLTRHPECDSPVAAATDSPQPPAPTHELPMRELQLLHHFTTSTYATLSPRGHVKTIWRVTVPKLAFSSDCLMRAILALSALHLSRLEGDLDHQAHAIGYYDAALRSSTLAMLNISPETCSALYVCSELIFIFHLVHPYLSGNPLLSPNNEVAPWLVLLRGIRTIADPFRDALLTGVLGPMFGTEPSTPDTVIMDSLDTFTAHLRKTHPEADSDLHAYLVAIEELRRWSAGVDGHGFQWAVYVDESYISLLRQMKPAALVIFAHFARVVKKSDSNYWVHGWADRLVGVVYGTLDESYRLWIRPVLEEMGVARMMPSDEMASSKVRRAHRKTRTGCTNCKRRRIKCDEQKPSCSKCIQRGFRCGYLTRHPECDSPVAAATDSPQPPAPTHELPMRELQLLHHFTTSTYATLSPRGHVKTIWRVTVPKLAFSSDCLMRAILALSALHLSRLEGDLDHQAHAIGYYDAALRSSTLAMLNISPETCSALYVCSELIFIFHLVHPYLSGNPLLSPNNEVAPWLVLLRGIRTIADPFRDALLTGVLGPMFGTEPSTPDTVIMDSLDTFTAHLRKTHPEADSDLHAYLVAIEELRRWSAGVDGHGFQWAVYVDESYISLLRQMKPAALVIFAHFARVVKKSDSNYWVHGWADRLVGVVYGTLDESYRLWIRPVLEEMGVAR

Solvent-accessible surface area (backbone atoms only — not comparable to full-atom values): 40319 Å² total; per-residue (Å²): 137,80,84,79,80,78,76,81,78,74,78,74,76,76,77,77,76,75,71,87,72,39,28,59,45,34,59,74,68,72,47,89,48,73,55,40,78,61,54,24,63,59,30,61,76,72,70,49,78,39,38,51,65,70,62,66,82,74,76,77,72,83,71,75,82,68,77,77,62,79,69,72,76,74,76,78,74,82,74,65,47,67,63,46,48,25,49,50,42,23,58,72,50,50,28,61,51,76,40,90,48,66,74,45,26,48,37,51,42,52,53,48,55,61,45,20,66,80,27,68,24,27,39,26,19,50,38,11,43,20,22,39,53,48,17,66,74,68,67,39,67,68,32,41,56,50,12,52,51,27,38,53,50,14,53,55,41,41,59,60,48,58,75,69,60,40,80,86,47,41,59,45,51,42,52,23,42,50,40,47,42,50,40,42,56,50,33,66,83,73,32,64,45,55,53,45,39,95,85,66,38,62,32,64,66,50,59,46,43,40,53,38,44,68,49,45,63,85,38,39,66,52,38,54,72,39,95,55,21,80,63,67,66,74,49,91,37,73,56,48,59,70,61,49,52,52,48,51,55,48,49,54,49,47,60,70,76,36,61,88,85,33,67,64,51,52,29,51,52,53,44,50,53,48,42,54,59,46,40,23,40,28,85,81,44,43,59,49,41,68,46,66,51,51,67,66,38,52,54,38,41,65,66,62,34,63,71,42,44,44,54,49,38,52,47,27,52,44,32,43,75,42,34,84,32,72,58,42,48,61,49,30,58,47,34,39,51,53,45,55,70,70,41,54,76,84,55,43,64,76,40,42,69,50,32,54,73,70,62,68,63,121,137,78,81,77,78,80,76,78,77,74,78,72,75,74,75,74,75,74,68,84,72,38,28,59,45,35,59,72,68,73,49,89,49,72,57,40,77,61,51,24,64,57,30,59,76,71,71,47,77,39,37,50,65,69,61,68,83,75,76,78,69,84,70,76,79,65,78,77,61,78,69,70,74,74,76,78,74,82,76,66,47,67,62,46,49,25,49,50,43,24,58,72,53,50,27,61,51,75,40,90,47,67,73,45,23,47,38,51,42,51,53,46,56,60,46,21,65,80,26,69,24,28,40,26,19,50,39,11,44,19,22,40,53,50,16,65,74,69,67,40,66,68,32,42,57,49,12,52,51,26,37,53,50,14,55,56,42,40,59,58,49,57,77,68,61,39,80,89,46,40,59,43,52,43,52,22,41,49,41,46,42,50,40,44,55,50,33,65,81,73,32,64,44,55,53,47,39,98,86,65,37,60,34,63,66,49,59,46,43,39,52,38,45,68,50,43,62,84,39,39,67,52,40,54,74,38,97,56,21,78,62,68,66,73,49,91,36,73,57,49,61,68,60,49,52,53,48,50,56,48,49,54,50,48,60,71,77,39,59,87,84,34,66,65,52,53,30,50,53,53,43,50,53,48,43,53,60,46,39,23,41,28,88,82,45,43,58,49,42,69,47,64,50,53,66,68,38,51,55,38,41,65,67,62,34,64,70,42,45,45,55,49,38,52,46,26,53,44,32,44,74,40,34,84,31,70,56,42,48,62,49,32,58,48,34,38,51,52,44,57,70,70,41,53,75,84,57,45,64,74,39,42,70,52,31,55,74,68,62,66,62,121

InterPro domains:
  IPR001138 Zn(2)Cys(6) fungal-type DNA-binding domain [PF00172] (21-55)
  IPR001138 Zn(2)Cys(6) fungal-type DNA-binding domain [PS00463] (22-50)
  IPR001138 Zn(2)Cys(6) fungal-type DNA-binding domain [PS50048] (22-52)
  IPR001138 Zn(2)Cys(6) fungal-type DNA-binding domain [SM00066] (17-61)
  IPR001138 Zn(2)Cys(6) fungal-type DNA-binding domain [cd00067] (18-52)
  IPR021858 Fungal transcription factor [PF11951] (86-176)
  IPR036864 Zn(2)-C6 fungal-type DNA-binding domain superfamily [G3DSA:4.10.240.10] (21-101)
  IPR036864 Zn(2)-C6 fungal-type DNA-binding domain superfamily [SSF57701] (15-53)
  IPR053157 Sterol Uptake Control Transcription Regulator [PTHR47784] (11-352)